Protein AF-0000000087762815 (afdb_homodimer)

Sequence (540 aa):
MKLSFSTLIAVGSVLIARTSAQVSTIEAYPDPNGLAVAGYSRGDNIPIECIQRNTESGEHKFDEAGNIVYAPFPNCFETDKPLSLKYNVDEVLNCTIDLGHDFFHVFQLLIHEDVPFSCRIPYAKRVIDSDSKEASEPAFIPLTFNIRGKIQESHLHIDPFLNVALLANNTGNTVISGSAFSSGSTSQRAIIGDSLSLKLAVRWYRGAVIPTANGALLSSSTTLMYCFATFIGTLAITIAVLYGFVFPKKLKVEMRRHIPGTSGYDSKLDMKLSFSTLIAVGSVLIARTSAQVSTIEAYPDPNGLAVAGYSRGDNIPIECIQRNTESGEHKFDEAGNIVYAPFPNCFETDKPLSLKYNVDEVLNCTIDLGHDFFHVFQLLIHEDVPFSCRIPYAKRVIDSDSKEASEPAFIPLTFNIRGKIQESHLHIDPFLNVALLANNTGNTVISGSAFSSGSTSQRAIIGDSLSLKLAVRWYRGAVIPTANGALLSSSTTLMYCFATFIGTLAITIAVLYGFVFPKKLKVEMRRHIPGTSGYDSKLD

Solvent-accessible surface area (backbone atoms only — not comparable to full-atom values): 29358 Å² total; per-residue (Å²): 137,86,80,78,80,77,78,78,76,77,77,74,76,75,75,75,74,75,71,74,72,73,71,62,56,72,42,67,38,77,60,63,78,85,50,88,69,43,44,51,50,79,60,39,80,41,62,33,31,23,62,38,54,38,52,85,80,54,46,74,36,63,45,96,88,67,42,79,37,67,39,67,33,69,44,14,65,85,74,70,39,51,50,62,45,43,37,80,50,69,45,77,44,74,39,32,30,73,23,37,69,56,49,36,40,44,49,52,36,33,48,69,58,56,24,55,51,47,24,30,31,58,27,38,41,80,53,71,40,83,83,48,86,56,54,67,81,62,47,69,30,63,32,40,48,49,55,46,55,45,84,52,96,81,38,34,33,35,28,43,32,26,33,31,47,33,22,24,39,82,67,68,37,28,53,60,29,38,40,29,32,34,27,42,58,40,20,39,52,42,46,78,66,36,72,46,64,31,36,34,43,35,29,41,32,68,36,63,56,76,73,68,56,68,48,46,31,34,30,50,66,50,35,48,50,50,27,49,50,34,33,54,50,36,44,51,51,51,49,49,46,40,64,65,52,49,45,56,53,52,52,54,55,54,48,57,71,68,41,89,79,48,82,72,61,71,67,74,84,107,138,85,82,76,80,78,78,79,76,79,78,74,75,72,77,73,74,75,71,72,71,72,71,62,57,71,41,66,38,76,61,64,78,86,50,87,68,43,45,50,50,79,58,38,80,42,60,34,32,24,63,39,54,37,53,87,79,54,46,73,37,62,46,94,88,66,42,79,35,68,40,67,33,69,47,13,64,86,74,70,40,51,50,62,46,42,36,81,50,68,43,76,45,75,37,34,31,73,24,37,68,56,49,36,40,42,49,52,35,33,48,69,58,56,26,53,51,46,25,30,31,58,25,38,39,80,56,70,38,81,83,66,72,51,55,67,82,63,46,67,31,62,33,38,47,48,56,46,56,47,84,51,95,81,39,33,33,35,27,43,32,26,32,30,46,34,23,24,39,82,67,68,38,29,53,60,29,39,41,30,32,33,27,42,58,40,20,38,52,42,44,78,66,34,72,48,66,30,37,35,43,34,29,42,32,69,37,62,57,77,74,68,54,70,47,44,29,33,30,51,66,49,36,49,47,49,28,50,50,35,34,53,50,37,46,52,51,51,51,49,46,40,65,66,51,48,46,57,53,53,50,54,55,53,49,57,70,71,41,89,78,50,84,75,60,73,69,74,86,106

pLDDT: mean 80.57, std 21.11, range [22.98, 98.62]

Structure (mmCIF, N/CA/C/O backbone):
data_AF-0000000087762815-model_v1
#
loop_
_entity.id
_entity.type
_entity.pdbx_description
1 polymer 'Protein BIG1'
#
loop_
_atom_site.group_PDB
_atom_site.id
_atom_site.type_symbol
_atom_site.label_atom_id
_atom_site.label_alt_id
_atom_site.label_comp_id
_atom_site.label_asym_id
_atom_site.label_entity_id
_atom_site.label_seq_id
_atom_site.pdbx_PDB_ins_code
_atom_site.Cartn_x
_atom_site.Cartn_y
_atom_site.Cartn_z
_atom_site.occupancy
_atom_site.B_iso_or_equiv
_atom_site.auth_seq_id
_atom_site.auth_comp_id
_atom_site.auth_asym_id
_atom_site.auth_atom_id
_atom_site.pdbx_PDB_model_num
ATOM 1 N N . MET A 1 1 ? -11.984 27.578 -82.938 1 22.98 1 MET A N 1
ATOM 2 C CA . MET A 1 1 ? -11.648 26.406 -82.125 1 22.98 1 MET A CA 1
ATOM 3 C C . MET A 1 1 ? -11.609 26.734 -80.625 1 22.98 1 MET A C 1
ATOM 5 O O . MET A 1 1 ? -10.719 27.453 -80.188 1 22.98 1 MET A O 1
ATOM 9 N N . LYS A 1 2 ? -12.844 26.953 -80 1 29.55 2 LYS A N 1
ATOM 10 C CA . LYS A 1 2 ? -13.242 27.328 -78.625 1 29.55 2 LYS A CA 1
ATOM 11 C C . LYS A 1 2 ? -12.836 26.266 -77.625 1 29.55 2 LYS A C 1
ATOM 13 O O . LYS A 1 2 ? -13.297 25.125 -77.688 1 29.55 2 LYS A O 1
ATOM 18 N N . LEU A 1 3 ? -11.562 26.281 -77.188 1 28.55 3 LEU A N 1
ATOM 19 C CA . LEU A 1 3 ? -10.984 25.344 -76.25 1 28.55 3 LEU A CA 1
ATOM 20 C C . LEU A 1 3 ? -11.734 25.406 -74.938 1 28.55 3 LEU A C 1
ATOM 22 O O . LEU A 1 3 ? -11.828 26.469 -74.312 1 28.55 3 LEU A O 1
ATOM 26 N N . SER A 1 4 ? -12.852 24.703 -74.812 1 28.81 4 SER A N 1
ATOM 27 C CA . SER A 1 4 ? -13.625 24.453 -73.562 1 28.81 4 SER A CA 1
ATOM 28 C C . SER A 1 4 ? -12.766 23.812 -72.5 1 28.81 4 SER A C 1
ATOM 30 O O . SER A 1 4 ? -12.133 22.781 -72.75 1 28.81 4 SER A O 1
ATOM 32 N N . PHE A 1 5 ? -12.078 24.625 -71.625 1 33.03 5 PHE A N 1
ATOM 33 C CA . PHE A 1 5 ? -11.32 24.234 -70.438 1 33.03 5 PHE A CA 1
ATOM 34 C C . PHE A 1 5 ? -12.203 23.484 -69.438 1 33.03 5 PHE A C 1
ATOM 36 O O . PHE A 1 5 ? -13.109 24.078 -68.875 1 33.03 5 PHE A O 1
ATOM 43 N N . SER A 1 6 ? -12.586 22.203 -69.688 1 27.8 6 SER A N 1
ATOM 44 C CA . SER A 1 6 ? -13.242 21.344 -68.75 1 27.8 6 SER A CA 1
ATOM 45 C C . SER A 1 6 ? -12.422 21.219 -67.438 1 27.8 6 SER A C 1
ATOM 47 O O . SER A 1 6 ? -11.234 20.891 -67.5 1 27.8 6 SER A O 1
ATOM 49 N N . THR A 1 7 ? -12.703 22.062 -66.438 1 30.92 7 THR A N 1
ATOM 50 C CA . THR A 1 7 ? -12.141 22 -65.125 1 30.92 7 THR A CA 1
ATOM 51 C C . THR A 1 7 ? -12.43 20.656 -64.438 1 30.92 7 THR A C 1
ATOM 53 O O . THR A 1 7 ? -13.586 20.266 -64.312 1 30.92 7 THR A O 1
ATOM 56 N N . LEU A 1 8 ? -11.602 19.625 -64.625 1 28.11 8 LEU A N 1
ATOM 57 C CA . LEU A 1 8 ? -11.641 18.359 -63.906 1 28.11 8 LEU A CA 1
ATOM 58 C C . LEU A 1 8 ? -11.547 18.609 -62.406 1 28.11 8 LEU A C 1
ATOM 60 O O . LEU A 1 8 ? -10.562 19.172 -61.938 1 28.11 8 LEU A O 1
ATOM 64 N N . ILE A 1 9 ? -12.633 18.922 -61.75 1 30.94 9 ILE A N 1
ATOM 65 C CA . ILE A 1 9 ? -12.695 18.969 -60.312 1 30.94 9 ILE A CA 1
ATOM 66 C C . ILE A 1 9 ? -12.344 17.609 -59.719 1 30.94 9 ILE A C 1
ATOM 68 O O . ILE A 1 9 ? -13.023 16.609 -60 1 30.94 9 ILE A O 1
ATOM 72 N N . ALA A 1 10 ? -11.047 17.297 -59.531 1 27.75 10 ALA A N 1
ATOM 73 C CA . ALA A 1 10 ? -10.602 16.125 -58.781 1 27.75 10 ALA A CA 1
ATOM 74 C C . ALA A 1 10 ? -11.258 16.094 -57.406 1 27.75 10 ALA A C 1
ATOM 76 O O . ALA A 1 10 ? -11.164 17.062 -56.625 1 27.75 10 ALA A O 1
ATOM 77 N N . VAL A 1 11 ? -12.422 15.445 -57.25 1 33.62 11 VAL A N 1
ATOM 78 C CA . VAL A 1 11 ? -13.039 15.086 -55.969 1 33.62 11 VAL A CA 1
ATOM 79 C C . VAL A 1 11 ? -12.031 14.344 -55.094 1 33.62 11 VAL A C 1
ATOM 81 O O . VAL A 1 11 ? -11.57 13.258 -55.469 1 33.62 11 VAL A O 1
ATOM 84 N N . GLY A 1 12 ? -11.086 15.047 -54.5 1 29.28 12 GLY A N 1
ATOM 85 C CA . GLY A 1 12 ? -10.266 14.445 -53.469 1 29.28 12 GLY A CA 1
ATOM 86 C C . GLY A 1 12 ? -11.07 13.695 -52.438 1 29.28 12 GLY A C 1
ATOM 87 O O . GLY A 1 12 ? -11.969 14.258 -51.781 1 29.28 12 GLY A O 1
ATOM 88 N N . SER A 1 13 ? -11.273 12.383 -52.625 1 31.88 13 SER A N 1
ATOM 89 C CA . SER A 1 13 ? -11.805 11.492 -51.594 1 31.88 13 SER A CA 1
ATOM 90 C C . SER A 1 13 ? -11.047 11.648 -50.281 1 31.88 13 SER A C 1
ATOM 92 O O . SER A 1 13 ? -9.844 11.414 -50.219 1 31.88 13 SER A O 1
ATOM 94 N N . VAL A 1 14 ? -11.422 12.609 -49.531 1 33.09 14 VAL A N 1
ATOM 95 C CA . VAL A 1 14 ? -10.953 12.586 -48.156 1 33.09 14 VAL A CA 1
ATOM 96 C C . VAL A 1 14 ? -11.312 11.25 -47.5 1 33.09 14 VAL A C 1
ATOM 98 O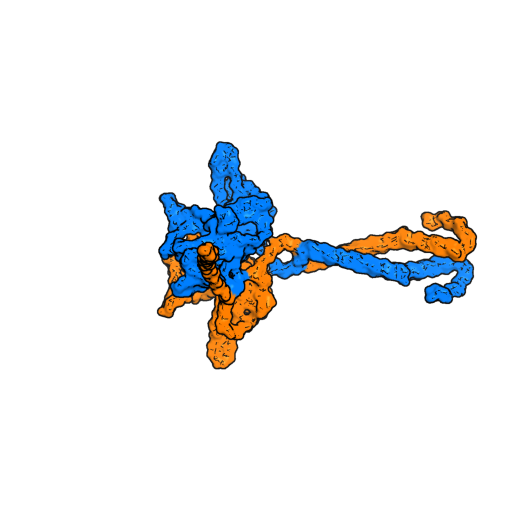 O . VAL A 1 14 ? -12.492 10.914 -47.375 1 33.09 14 VAL A O 1
ATOM 101 N N . LEU A 1 15 ? -10.477 10.266 -47.688 1 33.19 15 LEU A N 1
ATOM 102 C CA . LEU A 1 15 ? -10.578 9.086 -46.844 1 33.19 15 LEU A CA 1
ATOM 103 C C . LEU A 1 15 ? -10.609 9.484 -45.375 1 33.19 15 LEU A C 1
ATOM 105 O O . LEU A 1 15 ? -9.641 10.039 -44.844 1 33.19 15 LEU A O 1
ATOM 109 N N . ILE A 1 16 ? -11.773 9.828 -44.938 1 34.53 16 ILE A N 1
ATOM 110 C CA . ILE A 1 16 ? -11.977 9.93 -43.5 1 34.53 16 ILE A CA 1
ATOM 111 C C . ILE A 1 16 ? -11.555 8.625 -42.812 1 34.53 16 ILE A C 1
ATOM 113 O O . ILE A 1 16 ? -12.156 7.574 -43.062 1 34.53 16 ILE A O 1
ATOM 117 N N . ALA A 1 17 ? -10.336 8.477 -42.5 1 32.47 17 ALA A N 1
ATOM 118 C CA . ALA A 1 17 ? -9.898 7.449 -41.562 1 32.47 17 ALA A CA 1
ATOM 119 C C . ALA A 1 17 ? -10.805 7.398 -40.344 1 32.47 17 ALA A C 1
ATOM 121 O O . ALA A 1 17 ? -10.875 8.367 -39.594 1 32.47 17 ALA A O 1
ATOM 122 N N . ARG A 1 18 ? -11.828 6.652 -40.469 1 32.16 18 ARG A N 1
ATOM 123 C CA . ARG A 1 18 ? -12.562 6.266 -39.25 1 32.16 18 ARG A CA 1
ATOM 124 C C . ARG A 1 18 ? -11.617 5.766 -38.188 1 32.16 18 ARG A C 1
ATOM 126 O O . ARG A 1 18 ? -11.047 4.676 -38.281 1 32.16 18 ARG A O 1
ATOM 133 N N . THR A 1 19 ? -10.867 6.551 -37.5 1 36.53 19 THR A N 1
ATOM 134 C CA . THR A 1 19 ? -10.359 6.113 -36.219 1 36.53 19 THR A CA 1
ATOM 135 C C . THR A 1 19 ? -11.492 5.652 -35.312 1 36.53 19 THR A C 1
ATOM 137 O O . THR A 1 19 ? -12.367 6.445 -34.938 1 36.53 19 THR A O 1
ATOM 140 N N . SER A 1 20 ? -12.023 4.488 -35.5 1 34.91 20 SER A N 1
ATOM 141 C CA . SER A 1 20 ? -12.875 3.934 -34.469 1 34.91 20 SER A CA 1
ATOM 142 C C . SER A 1 20 ? -12.281 4.176 -33.094 1 34.91 20 SER A C 1
ATOM 144 O O . SER A 1 20 ? -11.234 3.617 -32.75 1 34.91 20 SER A O 1
ATOM 146 N N . ALA A 1 21 ? -12.477 5.309 -32.562 1 39.94 21 ALA A N 1
ATOM 147 C CA . ALA A 1 21 ? -12.328 5.449 -31.109 1 39.94 21 ALA A CA 1
ATOM 148 C C . ALA A 1 21 ? -13 4.293 -30.375 1 39.94 21 ALA A C 1
ATOM 150 O O . ALA A 1 21 ? -14.234 4.219 -30.312 1 39.94 21 ALA A O 1
ATOM 151 N N . GLN A 1 22 ? -12.461 3.113 -30.484 1 42.88 22 GLN A N 1
ATOM 152 C CA . GLN A 1 22 ? -13.016 2.115 -29.578 1 42.88 22 GLN A CA 1
ATOM 153 C C . GLN A 1 22 ? -13.211 2.689 -28.172 1 42.88 22 GLN A C 1
ATOM 155 O O . GLN A 1 22 ? -12.258 3.182 -27.562 1 42.88 22 GLN A O 1
ATOM 160 N N . VAL A 1 23 ? -14.328 3.275 -27.922 1 46.25 23 VAL A N 1
ATOM 161 C CA . VAL A 1 23 ? -14.758 3.727 -26.609 1 46.25 23 VAL A CA 1
ATOM 162 C C . VAL A 1 23 ? -14.516 2.625 -25.578 1 46.25 23 VAL A C 1
ATOM 164 O O . VAL A 1 23 ? -15.086 1.537 -25.672 1 46.25 23 VAL A O 1
ATOM 167 N N . SER A 1 24 ? -13.32 2.527 -25.062 1 58.03 24 SER A N 1
ATOM 168 C CA . SER A 1 24 ? -13.094 1.648 -23.906 1 58.03 24 SER A CA 1
ATOM 169 C C . SER A 1 24 ? -14.234 1.746 -22.906 1 58.03 24 SER A C 1
ATOM 171 O O . SER A 1 24 ? -14.617 2.844 -22.5 1 58.03 24 SER A O 1
ATOM 173 N N . THR A 1 25 ? -15.164 0.749 -22.969 1 70.06 25 THR A N 1
ATOM 174 C CA . THR A 1 25 ? -16.266 0.675 -22.031 1 70.06 25 THR A CA 1
ATOM 175 C C . THR A 1 25 ? -15.758 0.748 -20.594 1 70.06 25 THR A C 1
ATOM 177 O O . THR A 1 25 ? -14.773 0.095 -20.234 1 70.06 25 THR A O 1
ATOM 180 N N . ILE A 1 26 ? -16.047 1.772 -19.922 1 71.69 26 ILE A N 1
ATOM 181 C CA . ILE A 1 26 ? -15.781 1.984 -18.5 1 71.69 26 ILE A CA 1
ATOM 182 C C . ILE A 1 26 ? -16.922 1.415 -17.672 1 71.69 26 ILE A C 1
ATOM 184 O O . ILE A 1 26 ? -18.094 1.668 -17.953 1 71.69 26 ILE A O 1
ATOM 188 N N . GLU A 1 27 ? -16.609 0.406 -16.859 1 77.44 27 GLU A N 1
ATOM 189 C CA . GLU A 1 27 ? -17.594 -0.172 -15.953 1 77.44 27 GLU A CA 1
ATOM 190 C C . GLU A 1 27 ? -17.266 0.129 -14.492 1 77.44 27 GLU A C 1
ATOM 192 O O . GLU A 1 27 ? -16.094 0.284 -14.148 1 77.44 27 GLU A O 1
ATOM 197 N N . ALA A 1 28 ? -18.328 0.09 -13.734 1 74.56 28 ALA A N 1
ATOM 198 C CA . ALA A 1 28 ? -18.141 0.314 -12.305 1 74.56 28 ALA A CA 1
ATOM 199 C C . ALA A 1 28 ? -17.406 -0.86 -11.656 1 74.56 28 ALA A C 1
ATOM 201 O O . ALA A 1 28 ? -17.656 -2.018 -12.008 1 74.56 28 ALA A O 1
ATOM 202 N N . TYR A 1 29 ? -16.516 -0.591 -10.797 1 78.44 29 TYR A N 1
ATOM 203 C CA . TYR A 1 29 ? -15.781 -1.585 -10.023 1 78.44 29 TYR A CA 1
ATOM 204 C C . TYR A 1 29 ? -15.734 -1.204 -8.547 1 78.44 29 TYR A C 1
ATOM 206 O O . TYR A 1 29 ? -15.375 -0.077 -8.203 1 78.44 29 TYR A O 1
ATOM 214 N N . PRO A 1 30 ? -16.016 -2.023 -7.566 1 70.88 30 PRO A N 1
ATOM 215 C CA . PRO A 1 30 ? -16.609 -3.346 -7.785 1 70.88 30 PRO A CA 1
ATOM 216 C C . PRO A 1 30 ? -18.078 -3.273 -8.18 1 70.88 30 PRO A C 1
ATOM 218 O O . PRO A 1 30 ? -18.734 -2.258 -7.941 1 70.88 30 PRO A O 1
ATOM 221 N N . ASP A 1 31 ? -18.547 -4.223 -8.891 1 64.81 31 ASP A N 1
ATOM 222 C CA . ASP A 1 31 ? -19.953 -4.277 -9.273 1 64.81 31 ASP A CA 1
ATOM 223 C C . ASP A 1 31 ? -20.828 -4.711 -8.094 1 64.81 31 ASP A C 1
ATOM 225 O O . ASP A 1 31 ? -20.734 -5.852 -7.637 1 64.81 31 ASP A O 1
ATOM 229 N N . PRO A 1 32 ? -21.578 -3.703 -7.527 1 61.28 32 PRO A N 1
ATOM 230 C CA . PRO A 1 32 ? -22.375 -4.102 -6.371 1 61.28 32 PRO A CA 1
ATOM 231 C C . PRO A 1 32 ? -23.516 -5.059 -6.742 1 61.28 32 PRO A C 1
ATOM 233 O O . PRO A 1 32 ? -24.203 -5.566 -5.859 1 61.28 32 PRO A O 1
ATOM 236 N N . ASN A 1 33 ? -23.391 -5.734 -7.699 1 56.91 33 ASN A N 1
ATOM 237 C CA . ASN A 1 33 ? -24.406 -6.664 -8.188 1 56.91 33 ASN A CA 1
ATOM 238 C C . ASN A 1 33 ? -25.812 -6.168 -7.891 1 56.91 33 ASN A C 1
ATOM 240 O O . ASN A 1 33 ? -26.719 -6.965 -7.625 1 56.91 33 ASN A O 1
ATOM 244 N N . GLY A 1 34 ? -26.031 -4.84 -7.879 1 54.81 34 GLY A N 1
ATOM 245 C CA . GLY A 1 34 ? -27.391 -4.32 -7.742 1 54.81 34 GLY A CA 1
ATOM 246 C C . GLY A 1 34 ? -27.922 -4.422 -6.324 1 54.81 34 GLY A C 1
ATOM 247 O O . GLY A 1 34 ? -29.062 -4.023 -6.055 1 54.81 34 GLY A O 1
ATOM 248 N N . LEU A 1 35 ? -27.281 -5.102 -5.52 1 54.75 35 LEU A N 1
ATOM 249 C CA . LEU A 1 35 ? -27.891 -5.363 -4.215 1 54.75 35 LEU A CA 1
ATOM 250 C C . LEU A 1 35 ? -27.656 -4.188 -3.27 1 54.75 35 LEU A C 1
ATOM 252 O O . LEU A 1 35 ? -26.672 -3.459 -3.398 1 54.75 35 LEU A O 1
ATOM 256 N N . ALA A 1 36 ? -28.781 -3.93 -2.666 1 58.28 36 ALA A N 1
ATOM 257 C CA . ALA A 1 36 ? -28.719 -2.932 -1.602 1 58.28 36 ALA A CA 1
ATOM 258 C C . ALA A 1 36 ? -27.531 -3.176 -0.683 1 58.28 36 ALA A C 1
ATOM 260 O O . ALA A 1 36 ? -27.344 -4.285 -0.177 1 58.28 36 ALA A O 1
ATOM 261 N N . VAL A 1 37 ? -26.5 -2.336 -0.729 1 67.81 37 VAL A N 1
ATOM 262 C CA . VAL A 1 37 ? -25.266 -2.508 0.053 1 67.81 37 VAL A CA 1
ATOM 263 C C . VAL A 1 37 ? -25.391 -1.729 1.361 1 67.81 37 VAL A C 1
ATOM 265 O O . VAL A 1 37 ? -25.75 -0.548 1.359 1 67.81 37 VAL A O 1
ATOM 268 N N . ALA A 1 38 ? -25.547 -2.508 2.477 1 81.12 38 ALA A N 1
ATOM 269 C CA . ALA A 1 38 ? -25.484 -1.843 3.775 1 81.12 38 ALA A CA 1
ATOM 270 C C . ALA A 1 38 ? -24.062 -1.37 4.082 1 81.12 38 ALA A C 1
ATOM 272 O O . ALA A 1 38 ? -23.094 -2.129 3.93 1 81.12 38 ALA A O 1
ATOM 273 N N . GLY A 1 39 ? -23.953 -0.089 4.398 1 88.88 39 GLY A N 1
ATOM 274 C CA . GLY A 1 39 ? -22.672 0.486 4.758 1 88.88 39 GLY A CA 1
ATOM 275 C C . GLY A 1 39 ? -22.188 0.044 6.125 1 88.88 39 GLY A C 1
ATOM 276 O O . GLY A 1 39 ? -22.984 -0.373 6.969 1 88.88 39 GLY A O 1
ATOM 277 N N . TYR A 1 40 ? -20.891 0.067 6.297 1 93.19 40 TYR A N 1
ATOM 278 C CA . TYR A 1 40 ? -20.281 -0.265 7.582 1 93.19 40 TYR A CA 1
ATOM 279 C C . TYR A 1 40 ? -20.469 0.864 8.586 1 93.19 40 TYR A C 1
ATOM 281 O O . TYR A 1 40 ? -20.578 2.031 8.203 1 93.19 40 TYR A O 1
ATOM 289 N N . SER A 1 41 ? -20.578 0.422 9.836 1 93.12 41 SER A N 1
ATOM 290 C CA . SER A 1 41 ? -20.406 1.363 10.938 1 93.12 41 SER A CA 1
ATOM 291 C C . SER A 1 41 ? -19 1.3 11.508 1 93.12 41 SER A C 1
ATOM 293 O O . SER A 1 41 ? -18.344 0.265 11.414 1 93.12 41 SER A O 1
ATOM 295 N N . ARG A 1 42 ? -18.625 2.436 12.07 1 93.38 42 ARG A N 1
ATOM 296 C CA . ARG A 1 42 ? -17.297 2.461 12.672 1 93.38 42 ARG A CA 1
ATOM 297 C C . ARG A 1 42 ? -17.125 1.317 13.672 1 93.38 42 ARG A C 1
ATOM 299 O O . ARG A 1 42 ? -17.969 1.113 14.539 1 93.38 42 ARG A O 1
ATOM 306 N N . GLY A 1 43 ? -16.031 0.553 13.516 1 95.75 43 GLY A N 1
ATOM 307 C CA . GLY A 1 43 ? -15.742 -0.525 14.445 1 95.75 43 GLY A CA 1
ATOM 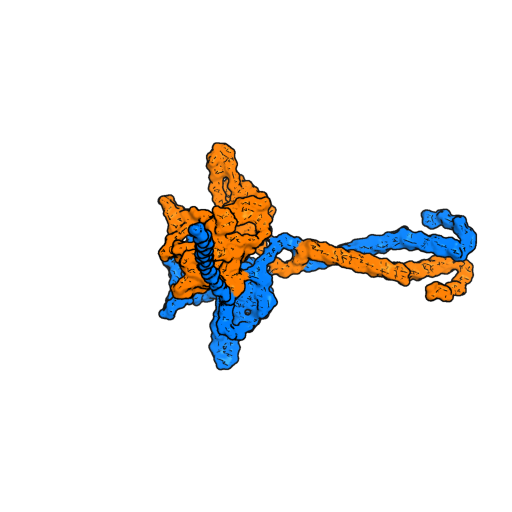308 C C . GLY A 1 43 ? -16.281 -1.866 13.992 1 95.75 43 GLY A C 1
ATOM 309 O O . GLY A 1 43 ? -15.961 -2.902 14.578 1 95.75 43 GLY A O 1
ATOM 310 N N . ASP A 1 44 ? -17.156 -1.874 12.977 1 95.5 44 ASP A N 1
ATOM 311 C CA . ASP A 1 44 ? -17.656 -3.141 12.445 1 95.5 44 ASP A CA 1
ATOM 312 C C . ASP A 1 44 ? -16.5 -4.066 12.055 1 95.5 44 ASP A C 1
ATOM 314 O O . ASP A 1 44 ? -15.508 -3.617 11.484 1 95.5 44 ASP A O 1
ATOM 318 N N . ASN A 1 45 ? -16.719 -5.32 12.352 1 95.5 45 ASN A N 1
ATOM 319 C CA . ASN A 1 45 ? -15.703 -6.316 12.023 1 95.5 45 ASN A CA 1
ATOM 320 C C . ASN A 1 45 ? -15.68 -6.621 10.531 1 95.5 45 ASN A C 1
ATOM 322 O O . ASN A 1 45 ? -16.734 -6.836 9.914 1 95.5 45 ASN A O 1
ATOM 326 N N . ILE A 1 46 ? -14.508 -6.605 9.984 1 96.19 46 ILE A N 1
ATOM 327 C CA . ILE A 1 46 ? -14.297 -6.965 8.586 1 96.19 46 ILE A CA 1
ATOM 328 C C . ILE A 1 46 ? -13.414 -8.211 8.5 1 96.19 46 ILE A C 1
ATOM 330 O O . ILE A 1 46 ? -12.195 -8.117 8.648 1 96.19 46 ILE A O 1
ATOM 334 N N . PRO A 1 47 ? -13.992 -9.336 8.273 1 96.44 47 PRO A N 1
ATOM 335 C CA . PRO A 1 47 ? -13.18 -10.555 8.18 1 96.44 47 PRO A CA 1
ATOM 336 C C . PRO A 1 47 ? -12.312 -10.594 6.926 1 96.44 47 PRO A C 1
ATOM 338 O O . PRO A 1 47 ? -12.719 -10.102 5.871 1 96.44 47 PRO A O 1
ATOM 341 N N . ILE A 1 48 ? -11.164 -11.188 7.055 1 97.88 48 ILE A N 1
ATOM 342 C CA . ILE A 1 48 ? -10.242 -11.359 5.938 1 97.88 48 ILE A CA 1
ATOM 343 C C . ILE A 1 48 ? -10.227 -12.828 5.508 1 97.88 48 ILE A C 1
ATOM 345 O O . ILE A 1 48 ? -10.117 -13.727 6.344 1 97.88 48 ILE A O 1
ATOM 349 N N . GLU A 1 49 ? -10.336 -13.016 4.242 1 97.12 49 GLU A N 1
ATOM 350 C CA . GLU A 1 49 ? -10.18 -14.359 3.693 1 97.12 49 GLU A CA 1
ATOM 351 C C . GLU A 1 49 ? -9.07 -14.398 2.645 1 97.12 49 GLU A C 1
ATOM 353 O O . GLU A 1 49 ? -8.922 -13.461 1.86 1 97.12 49 GLU A O 1
ATOM 358 N N . CYS A 1 50 ? -8.328 -15.508 2.637 1 97.06 50 CYS A N 1
ATOM 359 C CA . CYS A 1 50 ? -7.172 -15.594 1.751 1 97.06 50 CYS A CA 1
ATOM 360 C C . CYS A 1 50 ? -7.266 -16.812 0.841 1 97.06 50 CYS A C 1
ATOM 362 O O . CYS A 1 50 ? -7.891 -17.812 1.199 1 97.06 50 CYS A O 1
ATOM 364 N N . ILE A 1 51 ? -6.633 -16.688 -0.295 1 96.75 51 ILE A N 1
ATOM 365 C CA . ILE A 1 51 ? -6.609 -17.781 -1.264 1 96.75 51 ILE A CA 1
ATOM 366 C C . ILE A 1 51 ? -5.836 -18.969 -0.688 1 96.75 51 ILE A C 1
ATOM 368 O O . ILE A 1 51 ? -4.73 -18.797 -0.169 1 96.75 51 ILE A O 1
ATOM 372 N N . GLN A 1 52 ? -6.484 -20.141 -0.805 1 95.38 52 GLN A N 1
ATOM 373 C CA . GLN A 1 52 ? -5.789 -21.375 -0.431 1 95.38 52 GLN A CA 1
ATOM 374 C C . GLN A 1 52 ? -4.922 -21.875 -1.578 1 95.38 52 GLN A C 1
ATOM 376 O O . GLN A 1 52 ? -5.375 -21.953 -2.721 1 95.38 52 GLN A O 1
ATOM 381 N N . ARG A 1 53 ? -3.711 -22.188 -1.192 1 94.12 53 ARG A N 1
ATOM 382 C CA . ARG A 1 53 ? -2.764 -22.625 -2.215 1 94.12 53 ARG A CA 1
ATOM 383 C C . ARG A 1 53 ? -2.178 -23.984 -1.878 1 94.12 53 ARG A C 1
ATOM 385 O O . ARG A 1 53 ? -2.115 -24.375 -0.708 1 94.12 53 ARG A O 1
ATOM 392 N N . ASN A 1 54 ? -1.792 -24.641 -2.986 1 91.88 54 ASN A N 1
ATOM 393 C CA . ASN A 1 54 ? -1.001 -25.859 -2.816 1 91.88 54 ASN A CA 1
ATOM 394 C C . ASN A 1 54 ? 0.392 -25.547 -2.273 1 91.88 54 ASN A C 1
ATOM 396 O O . ASN A 1 54 ? 1.097 -24.688 -2.814 1 91.88 54 ASN A O 1
ATOM 400 N N . THR A 1 55 ? 0.79 -26.281 -1.283 1 87.75 55 THR A N 1
ATOM 401 C CA . THR A 1 55 ? 2.021 -25.969 -0.566 1 87.75 55 THR A CA 1
ATOM 402 C C . THR A 1 55 ? 3.24 -26.234 -1.449 1 87.75 55 THR A C 1
ATOM 404 O O . THR A 1 55 ? 4.273 -25.578 -1.297 1 87.75 55 THR A O 1
ATOM 407 N N . GLU A 1 56 ? 3.143 -27.125 -2.328 1 84.62 56 GLU A N 1
ATOM 408 C CA . GLU A 1 56 ? 4.297 -27.516 -3.139 1 84.62 56 GLU A CA 1
ATOM 409 C C . GLU A 1 56 ? 4.398 -26.656 -4.395 1 84.62 56 GLU A C 1
ATOM 411 O O . GLU A 1 56 ? 5.457 -26.094 -4.684 1 84.62 56 GLU A O 1
ATOM 416 N N . SER A 1 57 ? 3.299 -26.469 -5.047 1 86.81 57 SER A N 1
ATOM 417 C CA . SER A 1 57 ? 3.35 -25.781 -6.332 1 86.81 57 SER A CA 1
ATOM 418 C C . SER A 1 57 ? 3.02 -24.297 -6.18 1 86.81 57 SER A C 1
ATOM 420 O O . SER A 1 57 ? 3.402 -23.484 -7.02 1 86.81 57 SER A O 1
ATOM 422 N N . GLY A 1 58 ? 2.295 -24 -5.125 1 90.56 58 GLY A N 1
ATOM 423 C CA . GLY A 1 58 ? 1.845 -22.641 -4.945 1 90.56 58 GLY A CA 1
ATOM 424 C C . GLY A 1 58 ? 0.576 -22.312 -5.715 1 90.56 58 GLY A C 1
ATOM 425 O O . GLY A 1 58 ? 0.019 -21.219 -5.578 1 90.56 58 GLY A O 1
ATOM 426 N N . GLU A 1 59 ? 0.015 -23.234 -6.461 1 90.38 59 GLU A N 1
ATOM 427 C CA . GLU A 1 59 ? -1.188 -23.016 -7.258 1 90.38 59 GLU A CA 1
ATOM 428 C C . GLU A 1 59 ? -2.424 -22.891 -6.371 1 90.38 59 GLU A C 1
ATOM 430 O O . GLU A 1 59 ? -2.494 -23.516 -5.309 1 90.38 59 GLU A O 1
ATOM 435 N N . HIS A 1 60 ? -3.324 -22.141 -6.879 1 91.5 60 HIS A N 1
ATOM 436 C CA . HIS A 1 60 ? -4.59 -22 -6.172 1 91.5 60 HIS A CA 1
ATOM 437 C C . HIS A 1 60 ? -5.324 -23.328 -6.094 1 91.5 60 HIS A C 1
ATOM 439 O O . HIS A 1 60 ? -5.305 -24.109 -7.047 1 91.5 60 HIS A O 1
ATOM 445 N N . LYS A 1 61 ? -5.93 -23.469 -5.008 1 93.81 61 LYS A N 1
ATOM 446 C CA . LYS A 1 61 ? -6.887 -24.578 -4.938 1 93.81 61 LYS A CA 1
ATOM 447 C C . LYS A 1 61 ? -8.227 -24.172 -5.539 1 93.81 61 LYS A C 1
ATOM 449 O O . LYS A 1 61 ? -8.664 -23.031 -5.387 1 93.81 61 LYS A O 1
ATOM 454 N N . PHE A 1 62 ? -8.828 -25.141 -6.211 1 93.62 62 PHE A N 1
ATOM 455 C CA . PHE A 1 62 ? -10.109 -24.891 -6.848 1 93.62 62 PHE A CA 1
ATOM 456 C C . PHE A 1 62 ? -11.188 -25.812 -6.281 1 93.62 62 PHE A C 1
ATOM 458 O O . PHE A 1 62 ? -10.898 -26.953 -5.93 1 93.62 62 PHE A O 1
ATOM 465 N N . ASP A 1 63 ? -12.375 -25.234 -6.219 1 93.31 63 ASP A N 1
ATOM 466 C CA . ASP A 1 63 ? -13.492 -26.094 -5.84 1 93.31 63 ASP A CA 1
ATOM 467 C C . ASP A 1 63 ? -14.039 -26.844 -7.051 1 93.31 63 ASP A C 1
ATOM 469 O O . ASP A 1 63 ? -13.477 -26.766 -8.148 1 93.31 63 ASP A O 1
ATOM 473 N N . GLU A 1 64 ? -15.133 -27.609 -6.844 1 93.12 64 GLU A N 1
ATOM 4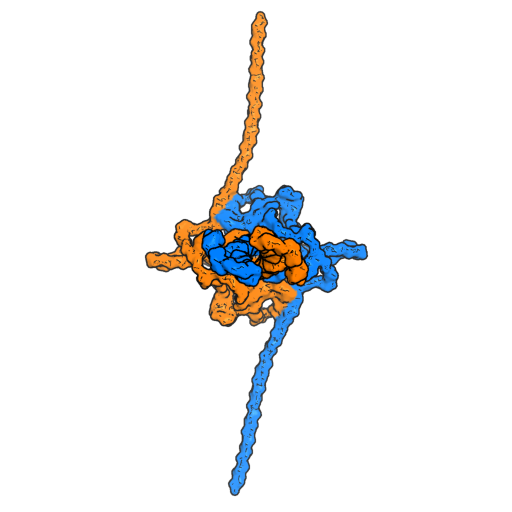74 C CA . GLU A 1 64 ? -15.695 -28.438 -7.891 1 93.12 64 GLU A CA 1
ATOM 475 C C . GLU A 1 64 ? -16.234 -27.609 -9.047 1 93.12 64 GLU A C 1
ATOM 477 O O . GLU A 1 64 ? -16.219 -28.047 -10.203 1 93.12 64 GLU A O 1
ATOM 482 N N . ALA A 1 65 ? -16.625 -26.406 -8.758 1 91.44 65 ALA A N 1
ATOM 483 C CA . ALA A 1 65 ? -17.188 -25.531 -9.773 1 91.44 65 ALA A CA 1
ATOM 484 C C . ALA A 1 65 ? -16.078 -24.75 -10.484 1 91.44 65 ALA A C 1
ATOM 486 O O . ALA A 1 65 ? -16.359 -23.953 -11.391 1 91.44 65 ALA A O 1
ATOM 487 N N . GLY A 1 66 ? -14.812 -24.922 -10.055 1 89 66 GLY A N 1
ATOM 488 C CA . GLY A 1 66 ? -13.695 -24.25 -10.695 1 89 66 GLY A CA 1
ATOM 489 C C . GLY A 1 66 ? -13.391 -22.891 -10.094 1 89 66 GLY A C 1
ATOM 490 O O . GLY A 1 66 ? -12.656 -22.094 -10.68 1 89 66 GLY A O 1
ATOM 491 N N . ASN A 1 67 ? -14.016 -22.625 -8.984 1 89.69 67 ASN A N 1
ATOM 492 C CA . ASN A 1 67 ? -13.758 -21.344 -8.328 1 89.69 67 ASN A CA 1
ATOM 493 C C . ASN A 1 67 ? -12.586 -21.453 -7.348 1 89.69 67 ASN A C 1
ATOM 495 O O . ASN A 1 67 ? -12.352 -22.5 -6.762 1 89.69 67 ASN A O 1
ATOM 499 N N . ILE A 1 68 ? -11.953 -20.312 -7.25 1 93.44 68 ILE A N 1
ATOM 500 C CA . ILE A 1 68 ? -10.859 -20.234 -6.289 1 93.44 68 ILE A CA 1
ATOM 501 C C . ILE A 1 68 ? -11.398 -20.438 -4.875 1 93.44 68 ILE A C 1
ATOM 503 O O . ILE A 1 68 ? -12.438 -19.891 -4.516 1 93.44 68 ILE A O 1
ATOM 507 N N . VAL A 1 69 ? -10.703 -21.266 -4.102 1 96.31 69 VAL A N 1
ATOM 508 C CA . VAL A 1 69 ? -11.102 -21.547 -2.729 1 96.31 69 VAL A CA 1
ATOM 509 C C . VAL A 1 69 ? -10.445 -20.547 -1.781 1 96.31 69 VAL A C 1
ATOM 511 O O . VAL A 1 69 ? -9.234 -20.344 -1.828 1 96.31 69 VAL A O 1
ATOM 514 N N . TYR A 1 70 ? -11.273 -19.922 -0.945 1 95.5 70 TYR A N 1
ATOM 515 C CA . TYR A 1 70 ? -10.797 -18.984 0.067 1 95.5 70 TYR A CA 1
ATOM 516 C C . TYR A 1 70 ? -10.977 -19.547 1.468 1 95.5 70 TYR A C 1
ATOM 518 O O . TYR A 1 70 ? -11.898 -20.328 1.713 1 95.5 70 TYR A O 1
ATOM 526 N N . ALA A 1 71 ? -10.117 -19.25 2.355 1 95.94 71 ALA A N 1
ATOM 527 C CA . ALA A 1 71 ? -10.203 -19.562 3.781 1 95.94 71 ALA A CA 1
ATOM 528 C C . ALA A 1 71 ? -9.906 -18.328 4.629 1 95.94 71 ALA A C 1
ATOM 530 O O . ALA A 1 71 ? -9.258 -17.391 4.16 1 95.94 71 ALA A O 1
ATOM 531 N N . PRO A 1 72 ? -10.438 -18.359 5.867 1 97.12 72 PRO A N 1
ATOM 532 C CA . PRO A 1 72 ? -10.102 -17.219 6.734 1 97.12 72 PRO A CA 1
ATOM 533 C C . PRO A 1 72 ? -8.594 -17.047 6.918 1 97.12 72 PRO A C 1
ATOM 535 O O . PRO A 1 72 ? -7.844 -18.016 6.832 1 97.12 72 PRO A O 1
ATOM 538 N N . PHE A 1 73 ? -8.188 -15.844 7.109 1 97.12 73 PHE A N 1
ATOM 539 C CA . PHE A 1 73 ? -6.805 -15.578 7.484 1 97.12 73 PHE A CA 1
ATOM 540 C C . PHE A 1 73 ? -6.375 -16.484 8.641 1 97.12 73 PHE A C 1
ATOM 542 O O . PHE A 1 73 ? -7.188 -16.828 9.5 1 97.12 73 PHE A O 1
ATOM 549 N N . PRO A 1 74 ? -5.109 -16.844 8.695 1 94.62 74 PRO A N 1
ATOM 550 C CA . PRO A 1 74 ? -4.656 -17.688 9.812 1 94.62 74 PRO A CA 1
ATOM 551 C C . PRO A 1 74 ? -5 -17.094 11.172 1 94.62 74 PRO A C 1
ATOM 553 O O . PRO A 1 74 ? -5.008 -15.867 11.336 1 94.62 74 PRO A O 1
ATOM 556 N N . ASN A 1 75 ? -5.219 -17.984 12.102 1 96.75 75 ASN A N 1
ATOM 557 C CA . ASN A 1 75 ? -5.574 -17.547 13.445 1 96.75 75 ASN A CA 1
ATOM 558 C C . ASN A 1 75 ? -4.418 -16.812 14.117 1 96.75 75 ASN A C 1
ATOM 560 O O . ASN A 1 75 ? -3.264 -17.234 14.016 1 96.75 75 ASN A O 1
ATOM 564 N N . CYS A 1 76 ? -4.836 -15.789 14.773 1 97.38 76 CYS A N 1
ATOM 565 C CA . CYS A 1 76 ? -3.875 -15.086 15.617 1 97.38 76 CYS A CA 1
ATOM 566 C C . CYS A 1 76 ? -3.766 -15.75 16.984 1 97.38 76 CYS A C 1
ATOM 568 O O . CYS A 1 76 ? -4.781 -16 17.641 1 97.38 76 CYS A O 1
ATOM 570 N N . PHE A 1 77 ? -2.594 -15.93 17.422 1 97 77 PHE A N 1
ATOM 571 C CA . PHE A 1 77 ? -2.396 -16.562 18.719 1 97 77 PHE A CA 1
ATOM 572 C C . PHE A 1 77 ? -2.994 -15.719 19.828 1 97 77 PHE A C 1
ATOM 574 O O . PHE A 1 77 ? -3.516 -16.25 20.812 1 97 77 PHE A O 1
ATOM 581 N N . GLU A 1 78 ? -2.889 -14.438 19.703 1 96.06 78 GLU A N 1
ATOM 582 C CA . GLU A 1 78 ? -3.35 -13.508 20.734 1 96.06 78 GLU A CA 1
ATOM 583 C C . GLU A 1 78 ? -4.844 -13.672 21 1 96.06 78 GLU A C 1
ATOM 585 O O . GLU A 1 78 ? -5.297 -13.555 22.141 1 96.06 78 GLU A O 1
ATOM 590 N N . THR A 1 79 ? -5.648 -13.945 19.938 1 95.44 79 THR A N 1
ATOM 591 C CA . THR A 1 79 ? -7.102 -13.945 20.062 1 95.44 79 THR A CA 1
ATOM 592 C C . THR A 1 79 ? -7.668 -15.328 19.766 1 95.44 79 THR A C 1
ATOM 594 O O . THR A 1 79 ? -8.836 -15.602 20.031 1 95.44 79 THR A O 1
ATOM 597 N N . ASP A 1 80 ? -6.887 -16.188 19.156 1 96.94 80 ASP A N 1
ATOM 598 C CA . ASP A 1 80 ? -7.301 -17.5 18.688 1 96.94 80 ASP A CA 1
ATOM 599 C C . ASP A 1 80 ? -8.422 -17.406 17.656 1 96.94 80 ASP A C 1
ATOM 601 O O . ASP A 1 80 ? -9.336 -18.234 17.641 1 96.94 80 ASP A O 1
ATOM 605 N N . LYS A 1 81 ? -8.5 -16.359 17 1 97.5 81 LYS A N 1
ATOM 606 C CA . LYS A 1 81 ? -9.422 -16.109 15.898 1 97.5 81 LYS A CA 1
ATOM 607 C C . LYS A 1 81 ? -8.68 -15.594 14.672 1 97.5 81 LYS A C 1
ATOM 609 O O . LYS A 1 81 ? -7.566 -15.07 14.781 1 97.5 81 LYS A O 1
ATOM 614 N N . PRO A 1 82 ? -9.281 -15.82 13.492 1 97.81 82 PRO A N 1
ATOM 615 C CA . PRO A 1 82 ? -8.641 -15.258 12.305 1 97.81 82 PRO A CA 1
ATOM 616 C C . PRO A 1 82 ? -8.508 -13.734 12.367 1 97.81 82 PRO A C 1
ATOM 618 O O . PRO A 1 82 ? -9.344 -13.062 12.969 1 97.81 82 PRO A O 1
ATOM 621 N N . LEU A 1 83 ? -7.457 -13.25 11.789 1 97.69 83 LEU A N 1
ATOM 622 C CA . LEU A 1 83 ? -7.23 -11.805 11.727 1 97.69 83 LEU A CA 1
ATOM 623 C C . LEU A 1 83 ? -8.422 -11.094 11.086 1 97.69 83 LEU A C 1
ATOM 625 O O . LEU A 1 83 ? -8.938 -11.547 10.062 1 97.69 83 LEU A O 1
ATOM 629 N N . SER A 1 84 ? -8.898 -10.055 11.672 1 97.5 84 SER A N 1
ATOM 630 C CA . SER A 1 84 ? -9.945 -9.195 11.156 1 97.5 84 SER A CA 1
ATOM 631 C C . SER A 1 84 ? -9.633 -7.723 11.406 1 97.5 84 SER A C 1
ATOM 633 O O . SER A 1 84 ? -8.797 -7.398 12.258 1 97.5 84 SER A O 1
ATOM 635 N N . LEU A 1 85 ? -10.211 -6.938 10.602 1 97.88 85 LEU A N 1
ATOM 636 C CA . LEU A 1 85 ? -10.023 -5.496 10.734 1 97.88 85 LEU A CA 1
ATOM 637 C C . LEU A 1 85 ? -11.289 -4.828 11.25 1 97.88 85 LEU A C 1
ATOM 639 O O . LEU A 1 85 ? -12.375 -5.406 11.172 1 97.88 85 LEU A O 1
ATOM 643 N N . LYS A 1 86 ? -11.117 -3.701 11.844 1 97.19 86 LYS A N 1
ATOM 644 C CA . LYS A 1 86 ? -12.258 -2.875 12.234 1 97.19 86 LYS A CA 1
ATOM 645 C C . LYS A 1 86 ? -12.438 -1.698 11.281 1 97.19 86 LYS A C 1
ATOM 647 O O . LYS A 1 86 ? -11.492 -0.96 11.008 1 97.19 86 LYS A O 1
ATOM 652 N N . TYR A 1 87 ? -13.711 -1.571 10.836 1 96.88 87 TYR A N 1
ATOM 653 C CA . TYR A 1 87 ? -13.984 -0.523 9.859 1 96.88 87 TYR A CA 1
ATOM 654 C C . TYR A 1 87 ? -13.711 0.856 10.445 1 96.88 87 TYR A C 1
ATOM 656 O O . TYR A 1 87 ? -14.219 1.187 11.523 1 96.88 87 TYR A O 1
ATOM 664 N N . ASN A 1 88 ? -12.891 1.611 9.742 1 94.69 88 ASN A N 1
ATOM 665 C CA . ASN A 1 88 ? -12.633 3.02 10.031 1 94.69 88 ASN A CA 1
ATOM 666 C C . ASN A 1 88 ? -12.008 3.207 11.406 1 94.69 88 ASN A C 1
ATOM 668 O O . ASN A 1 88 ? -12.336 4.16 12.117 1 94.69 88 ASN A O 1
ATOM 672 N N . VAL A 1 89 ? -11.242 2.309 11.844 1 94.31 89 VAL A N 1
ATOM 673 C CA . VAL A 1 89 ? -10.484 2.395 13.086 1 94.31 89 VAL A CA 1
ATOM 674 C C . VAL A 1 89 ? -9 2.242 12.797 1 94.31 89 VAL A C 1
ATOM 676 O O . VAL A 1 89 ? -8.547 1.172 12.383 1 94.31 89 VAL A O 1
ATOM 679 N N . ASP A 1 90 ? -8.266 3.383 12.984 1 93.12 90 ASP A N 1
ATOM 680 C CA . ASP A 1 90 ? -6.809 3.301 12.898 1 93.12 90 ASP A CA 1
ATOM 681 C C . ASP A 1 90 ? -6.223 2.605 14.125 1 93.12 90 ASP A C 1
ATOM 683 O O . ASP A 1 90 ? -6.48 3.016 15.258 1 93.12 90 ASP A O 1
ATOM 687 N N . GLU A 1 91 ? -5.445 1.593 13.898 1 94.06 91 GLU A N 1
ATOM 688 C CA . GLU A 1 91 ? -4.867 0.876 15.031 1 94.06 91 GLU A CA 1
ATOM 689 C C . GLU A 1 91 ? -3.646 0.066 14.609 1 94.06 91 GLU A C 1
ATOM 691 O O . GLU A 1 91 ? -3.389 -0.099 13.414 1 94.06 91 GLU A O 1
ATOM 696 N N . VAL A 1 92 ? -2.857 -0.252 15.594 1 94.75 92 VAL A N 1
ATOM 697 C CA . VAL A 1 92 ? -1.771 -1.209 15.414 1 94.75 92 VAL A CA 1
ATOM 698 C C . VAL A 1 92 ? -2.17 -2.561 16 1 94.75 92 VAL A C 1
ATOM 700 O O . VAL A 1 92 ? -2.484 -2.656 17.188 1 94.75 92 VAL A O 1
ATOM 703 N N . LEU A 1 93 ? -2.209 -3.584 15.156 1 95.62 93 LEU A N 1
ATOM 704 C CA . LEU A 1 93 ? -2.609 -4.93 15.547 1 95.62 93 LEU A CA 1
ATOM 705 C C . LEU A 1 93 ? -1.411 -5.871 15.555 1 95.62 93 LEU A C 1
ATOM 707 O O . LEU A 1 93 ? -0.532 -5.777 14.695 1 95.62 93 LEU A O 1
ATOM 711 N N . ASN A 1 94 ? -1.432 -6.648 16.594 1 96.44 94 ASN A N 1
ATOM 712 C CA . ASN A 1 94 ? -0.486 -7.758 16.594 1 96.44 94 ASN A CA 1
ATOM 713 C C . ASN A 1 94 ? -1.179 -9.086 16.297 1 96.44 94 ASN A C 1
ATOM 715 O O . ASN A 1 94 ? -2.211 -9.398 16.891 1 96.44 94 ASN A O 1
ATOM 719 N N . CYS A 1 95 ? -0.625 -9.805 15.367 1 97.75 95 CYS A N 1
ATOM 720 C CA . CYS A 1 95 ? -1.13 -11.133 15.031 1 97.75 95 CYS A CA 1
ATOM 721 C C . CYS A 1 95 ? 0.015 -12.117 14.844 1 97.75 95 CYS A C 1
ATOM 723 O O . CYS A 1 95 ? 0.696 -12.102 13.82 1 97.75 95 CYS A O 1
ATOM 725 N N . THR A 1 96 ? 0.172 -12.938 15.844 1 97.44 96 THR A N 1
ATOM 726 C CA . THR A 1 96 ? 1.167 -14 15.742 1 97.44 96 THR A CA 1
ATOM 727 C C . THR A 1 96 ? 0.576 -15.234 15.07 1 97.44 96 THR A C 1
ATOM 729 O O . THR A 1 96 ? -0.448 -15.766 15.508 1 97.44 96 THR A O 1
ATOM 732 N N . ILE A 1 97 ? 1.222 -15.656 14.008 1 96.25 97 ILE A N 1
ATOM 733 C CA . ILE A 1 97 ? 0.682 -16.781 13.25 1 96.25 97 ILE A CA 1
ATOM 734 C C . ILE A 1 97 ? 1.642 -17.969 13.336 1 96.25 97 ILE A C 1
ATOM 736 O O . ILE A 1 97 ? 2.84 -17.781 13.57 1 96.25 97 ILE A O 1
ATOM 740 N N . ASP A 1 98 ? 1.023 -19.109 13.055 1 94.88 98 ASP A N 1
ATOM 741 C CA . ASP A 1 98 ? 1.802 -20.344 13.039 1 94.88 98 ASP A CA 1
ATOM 742 C C . ASP A 1 98 ? 2.422 -20.578 11.664 1 94.88 98 ASP A C 1
ATOM 744 O O . ASP A 1 98 ? 1.72 -20.562 10.648 1 94.88 98 ASP A O 1
ATOM 748 N N . LEU A 1 99 ? 3.783 -20.734 11.688 1 93.38 99 LEU A N 1
ATOM 749 C CA . LEU A 1 99 ? 4.473 -21.094 10.453 1 93.38 99 LEU A CA 1
ATOM 750 C C . LEU A 1 99 ? 4.746 -22.594 10.414 1 93.38 99 LEU A C 1
ATOM 752 O O . LEU A 1 99 ? 5.902 -23.016 10.305 1 93.38 99 LEU A O 1
ATOM 756 N N . GLY A 1 100 ? 3.645 -23.281 10.469 1 90.81 100 GLY A N 1
ATOM 757 C CA . GLY A 1 100 ? 3.791 -24.719 10.289 1 90.81 100 GLY A CA 1
ATOM 758 C C . GLY A 1 100 ? 4.359 -25.094 8.93 1 90.81 100 GLY A C 1
ATOM 759 O O . GLY A 1 100 ? 4.746 -24.219 8.148 1 90.81 100 GLY A O 1
ATOM 760 N N . HIS A 1 101 ? 4.406 -26.359 8.641 1 87.31 101 HIS A N 1
ATOM 761 C CA . HIS A 1 101 ? 5.039 -26.859 7.422 1 87.31 101 HIS A CA 1
ATOM 762 C C . HIS A 1 101 ? 4.422 -26.219 6.18 1 87.31 101 HIS A C 1
ATOM 764 O O . HIS A 1 101 ? 5.133 -25.656 5.344 1 87.31 101 HIS A O 1
ATOM 770 N N . ASP A 1 102 ? 3.104 -26.234 6.141 1 86.88 102 ASP A N 1
ATOM 771 C CA . ASP A 1 102 ? 2.42 -25.75 4.945 1 86.88 102 ASP A CA 1
ATOM 772 C C . ASP A 1 102 ? 2.615 -24.234 4.773 1 86.88 102 ASP A C 1
ATOM 774 O O . ASP A 1 102 ? 2.988 -23.781 3.693 1 86.88 102 ASP A O 1
ATOM 778 N N . PHE A 1 103 ? 2.496 -23.594 5.816 1 88.38 103 PHE A N 1
ATOM 779 C CA . PHE A 1 103 ? 2.559 -22.141 5.707 1 88.38 103 PHE A CA 1
ATOM 780 C C . PHE A 1 103 ? 3.996 -21.672 5.512 1 88.38 103 PHE A C 1
ATOM 782 O O . PHE A 1 103 ? 4.246 -20.688 4.816 1 88.38 103 PHE A O 1
ATOM 789 N N . PHE A 1 104 ? 4.883 -22.391 6.07 1 92.38 104 PHE A N 1
ATOM 790 C CA . PHE A 1 104 ? 6.289 -22.078 5.848 1 92.38 104 PHE A CA 1
ATOM 791 C C . PHE A 1 104 ? 6.629 -22.141 4.363 1 92.38 104 PHE A C 1
ATOM 793 O O . PHE A 1 104 ? 7.27 -21.219 3.834 1 92.38 104 PHE A O 1
ATOM 800 N N . HIS A 1 105 ? 6.168 -23.141 3.727 1 91.56 105 HIS A N 1
ATOM 801 C CA . HIS A 1 105 ? 6.453 -23.281 2.303 1 91.56 105 HIS A CA 1
ATOM 802 C C . HIS A 1 105 ? 5.742 -22.203 1.49 1 91.56 105 HIS A C 1
ATOM 804 O O . HIS A 1 105 ? 6.289 -21.703 0.506 1 91.56 105 HIS A O 1
ATOM 810 N N . VAL A 1 106 ? 4.594 -21.844 1.909 1 90.62 106 VAL A N 1
ATOM 811 C CA . VAL A 1 106 ? 3.879 -20.781 1.223 1 90.62 106 VAL A CA 1
ATOM 812 C C . VAL A 1 106 ? 4.656 -19.469 1.356 1 90.62 106 VAL A C 1
ATOM 814 O O . VAL A 1 106 ? 4.789 -18.719 0.388 1 90.62 106 VAL A O 1
ATOM 817 N N . PHE A 1 107 ? 5.207 -19.281 2.518 1 93.44 107 PHE A N 1
ATOM 818 C CA . PHE A 1 107 ? 5.965 -18.047 2.729 1 93.44 107 PHE A CA 1
ATOM 819 C C . PHE A 1 107 ? 7.246 -18.062 1.907 1 93.44 107 PHE A C 1
ATOM 821 O O . PHE A 1 107 ? 7.703 -17.016 1.447 1 93.44 107 PHE A O 1
ATOM 828 N N . GLN A 1 108 ? 7.793 -19.219 1.725 1 94.25 108 GLN A N 1
ATOM 829 C CA . GLN A 1 108 ? 8.953 -19.312 0.84 1 94.25 108 GLN A CA 1
ATOM 830 C C . GLN A 1 108 ? 8.594 -18.891 -0.583 1 94.25 108 GLN A C 1
ATOM 832 O O . GLN A 1 108 ? 9.328 -18.141 -1.216 1 94.25 108 GLN A O 1
ATOM 837 N N . LEU A 1 109 ? 7.465 -19.359 -0.981 1 94.38 109 LEU A N 1
ATOM 838 C CA . LEU A 1 109 ? 7.016 -19.031 -2.33 1 94.38 109 LEU A CA 1
ATOM 839 C C . LEU A 1 109 ? 6.691 -17.547 -2.453 1 94.38 109 LEU A C 1
ATOM 841 O O . LEU A 1 109 ? 6.984 -16.922 -3.477 1 94.38 109 LEU A O 1
ATOM 845 N N . LEU A 1 110 ? 6.094 -17.016 -1.389 1 94.44 110 LEU A N 1
ATOM 846 C CA . LEU A 1 110 ? 5.711 -15.609 -1.396 1 94.44 110 LEU A CA 1
ATOM 847 C C . LEU A 1 110 ? 6.941 -14.711 -1.441 1 94.44 110 LEU A C 1
ATOM 849 O O . LEU A 1 110 ? 6.988 -13.75 -2.213 1 94.44 110 LEU A O 1
ATOM 853 N N . ILE A 1 111 ? 7.938 -15.031 -0.629 1 94.06 111 ILE A N 1
ATOM 854 C CA . ILE A 1 111 ? 9.133 -14.203 -0.521 1 94.06 111 ILE A CA 1
ATOM 855 C C . ILE A 1 111 ? 9.961 -14.32 -1.8 1 94.06 111 ILE A C 1
ATOM 857 O O . ILE A 1 111 ? 10.586 -13.352 -2.234 1 94.06 111 ILE A O 1
ATOM 861 N N . HIS A 1 112 ? 9.875 -15.445 -2.455 1 93.44 112 HIS A N 1
ATOM 862 C CA . HIS A 1 112 ? 10.562 -15.664 -3.719 1 93.44 112 HIS A CA 1
ATOM 863 C C . HIS A 1 112 ? 9.812 -15.023 -4.879 1 93.44 112 HIS A C 1
ATOM 865 O O . HIS A 1 112 ? 10.289 -15.039 -6.016 1 93.44 112 HIS A O 1
ATOM 871 N N . GLU A 1 113 ? 8.633 -14.492 -4.629 1 94.31 113 GLU A N 1
ATOM 872 C CA . GLU A 1 113 ? 7.793 -13.797 -5.602 1 94.31 113 GLU A CA 1
ATOM 873 C C . GLU A 1 113 ? 7.23 -14.773 -6.633 1 94.31 113 GLU A C 1
ATOM 875 O O . GLU A 1 113 ? 7.059 -14.414 -7.801 1 94.31 113 GLU A O 1
ATOM 880 N N . ASP A 1 114 ? 7.02 -15.992 -6.215 1 94.5 114 ASP A N 1
ATOM 881 C CA . ASP A 1 114 ? 6.379 -16.984 -7.082 1 94.5 114 ASP A CA 1
ATOM 882 C C . ASP A 1 114 ? 4.863 -16.797 -7.094 1 94.5 114 ASP A C 1
ATOM 884 O O . ASP A 1 114 ? 4.219 -16.984 -8.125 1 94.5 114 ASP A O 1
ATOM 888 N N . VAL A 1 115 ? 4.336 -16.5 -5.965 1 95.75 115 VAL A N 1
ATOM 889 C CA . VAL A 1 115 ? 2.896 -16.344 -5.805 1 95.75 115 VAL A CA 1
ATOM 890 C C . VAL A 1 115 ? 2.607 -15.172 -4.863 1 95.75 115 VAL A C 1
ATOM 892 O O . VAL A 1 115 ? 3.43 -14.844 -4.008 1 95.75 115 VAL A O 1
ATOM 895 N N . PRO A 1 116 ? 1.497 -14.555 -5.078 1 96.31 116 PRO A N 1
ATOM 896 C CA . PRO A 1 116 ? 1.109 -13.5 -4.133 1 96.31 116 PRO A CA 1
ATOM 897 C C . PRO A 1 116 ? 0.349 -14.047 -2.928 1 96.31 116 PRO A C 1
ATOM 899 O O . PRO A 1 116 ? -0.231 -15.133 -2.996 1 96.31 116 PRO A O 1
ATOM 902 N N . PHE A 1 117 ? 0.508 -13.344 -1.783 1 96.69 117 PHE A N 1
ATOM 903 C CA . PHE A 1 117 ? -0.378 -13.594 -0.651 1 96.69 117 PHE A CA 1
ATOM 904 C C . PHE A 1 117 ? -1.672 -12.797 -0.794 1 96.69 117 PHE A C 1
ATOM 906 O O . PHE A 1 117 ? -1.823 -11.734 -0.193 1 96.69 117 PHE A O 1
ATOM 913 N N . SER A 1 118 ? -2.627 -13.414 -1.529 1 96.94 118 SER A N 1
ATOM 914 C CA . SER A 1 118 ? -3.838 -12.719 -1.944 1 96.94 118 SER A CA 1
ATOM 915 C C . SER A 1 118 ? -5 -13.016 -1.003 1 96.94 118 SER A C 1
ATOM 917 O O . SER A 1 118 ? -5.371 -14.172 -0.818 1 96.94 118 SER A O 1
ATOM 919 N N . CYS A 1 119 ? -5.445 -11.977 -0.427 1 97.81 119 CYS A N 1
ATOM 920 C CA . CYS A 1 119 ? -6.633 -12.047 0.416 1 97.81 119 CYS A CA 1
ATOM 921 C C . CYS A 1 119 ? -7.719 -11.102 -0.091 1 97.81 119 CYS A C 1
ATOM 923 O O . CYS A 1 119 ? -7.566 -10.484 -1.146 1 97.81 119 CYS A O 1
ATOM 925 N N . ARG A 1 120 ? -8.883 -11.141 0.542 1 96.06 120 ARG A N 1
ATOM 926 C CA . ARG A 1 120 ? -9.992 -10.258 0.177 1 96.06 120 ARG A CA 1
ATOM 927 C C . ARG A 1 120 ? -10.828 -9.898 1.398 1 96.06 120 ARG A C 1
ATOM 929 O O . ARG A 1 120 ? -10.797 -10.602 2.41 1 96.06 120 ARG A O 1
ATOM 936 N N . ILE A 1 121 ? -11.453 -8.82 1.311 1 95.94 121 ILE A N 1
ATOM 937 C CA . ILE A 1 121 ? -12.375 -8.352 2.336 1 95.94 121 ILE A CA 1
ATOM 938 C C . ILE A 1 121 ? -13.703 -7.953 1.689 1 95.94 121 ILE A C 1
ATOM 940 O O . ILE A 1 121 ? -13.734 -7.551 0.524 1 95.94 121 ILE A O 1
ATOM 944 N N . PRO A 1 122 ? -14.758 -8.086 2.451 1 93.38 122 PRO A N 1
ATOM 945 C CA . PRO A 1 122 ? -16.047 -7.703 1.867 1 93.38 122 PRO A CA 1
ATOM 946 C C . PRO A 1 122 ? -16.141 -6.207 1.574 1 93.38 122 PRO A C 1
ATOM 948 O O . PRO A 1 122 ? -15.688 -5.387 2.377 1 93.38 122 PRO A O 1
ATOM 951 N N . TYR A 1 123 ? -16.719 -5.977 0.419 1 92 123 TYR A N 1
ATOM 952 C CA . TYR A 1 123 ? -16.906 -4.605 -0.037 1 92 123 TYR A CA 1
ATOM 953 C C . TYR A 1 123 ? -17.844 -3.848 0.888 1 92 123 TYR A C 1
ATOM 955 O O . TYR A 1 123 ? -17.609 -2.68 1.205 1 92 123 TYR A O 1
ATOM 963 N N . ALA A 1 124 ? -18.859 -4.562 1.276 1 90.69 124 ALA A N 1
ATOM 964 C CA . ALA A 1 124 ? -19.891 -3.973 2.125 1 90.69 124 ALA A CA 1
ATOM 965 C C . ALA A 1 124 ? -20.297 -4.93 3.244 1 90.69 124 ALA A C 1
ATOM 967 O O . ALA A 1 124 ? -19.891 -6.094 3.254 1 90.69 124 ALA A O 1
ATOM 968 N N . LYS A 1 125 ? -21.047 -4.266 4.16 1 87.75 125 LYS A N 1
ATOM 969 C CA . LYS A 1 125 ? -21.516 -5.059 5.289 1 87.75 125 LYS A CA 1
ATOM 970 C C . LYS A 1 125 ? -22.531 -6.105 4.836 1 87.75 125 LYS A C 1
ATOM 972 O O . LYS A 1 125 ? -23.391 -5.828 3.992 1 87.75 125 LYS A O 1
ATOM 977 N N . ARG A 1 126 ? -22.375 -7.297 5.332 1 76.38 126 ARG A N 1
ATOM 978 C CA . ARG A 1 126 ? -23.328 -8.359 5 1 76.38 126 ARG A CA 1
ATOM 979 C C . ARG A 1 126 ? -24.656 -8.141 5.707 1 76.38 126 ARG A C 1
ATOM 981 O O . ARG A 1 126 ? -24.688 -7.828 6.898 1 76.38 126 ARG A O 1
ATOM 988 N N . VAL A 1 127 ? -25.672 -7.945 4.824 1 67.75 127 VAL A N 1
ATOM 989 C CA . VAL A 1 127 ? -27 -7.785 5.406 1 67.75 127 VAL A CA 1
ATOM 990 C C . VAL A 1 127 ? -27.766 -9.109 5.344 1 67.75 127 VAL A C 1
ATOM 992 O O . VAL A 1 127 ? -27.703 -9.812 4.332 1 67.75 127 VAL A O 1
ATOM 995 N N . ILE A 1 128 ? -28.016 -9.641 6.465 1 58.19 128 ILE A N 1
ATOM 996 C CA . ILE A 1 128 ? -28.875 -10.828 6.516 1 58.19 128 ILE A CA 1
ATOM 997 C C . ILE A 1 128 ? -30.266 -10.477 6.027 1 58.19 128 ILE A C 1
ATOM 999 O O . ILE A 1 128 ? -30.922 -9.57 6.566 1 58.19 128 ILE A O 1
ATOM 1003 N N . ASP A 1 129 ? -30.5 -10.773 4.809 1 55.38 129 ASP A N 1
ATOM 1004 C CA . ASP A 1 129 ? -31.875 -10.609 4.367 1 55.38 129 ASP A CA 1
ATOM 1005 C C . ASP A 1 129 ? -32.844 -11.391 5.254 1 55.38 129 ASP A C 1
ATOM 1007 O O . ASP A 1 129 ? -32.656 -12.586 5.488 1 55.38 129 ASP A O 1
ATOM 1011 N N . SER A 1 130 ? -33.625 -10.633 6 1 54.28 130 SER A N 1
ATOM 1012 C CA . SER A 1 130 ? -34.688 -11.195 6.824 1 54.28 130 SER A CA 1
ATOM 1013 C C . SER A 1 130 ? -35.438 -12.305 6.082 1 54.28 130 SER A C 1
ATOM 1015 O O . SER A 1 130 ? -35.906 -13.273 6.695 1 54.28 130 SER A O 1
ATOM 1017 N N . ASP A 1 131 ? -35.75 -12.023 4.938 1 53.94 131 ASP A N 1
ATOM 1018 C CA . ASP A 1 131 ? -36.656 -12.969 4.305 1 53.94 131 ASP A CA 1
ATOM 1019 C C . ASP A 1 131 ? -35.906 -14.227 3.84 1 53.94 131 ASP A C 1
ATOM 1021 O O . ASP A 1 131 ? -36.469 -15.32 3.846 1 53.94 131 ASP A O 1
ATOM 1025 N N . SER A 1 132 ? -34.844 -13.969 3.16 1 49.09 132 SER A N 1
ATOM 1026 C CA . SER A 1 132 ? -34.156 -15.141 2.65 1 49.09 132 SER A CA 1
ATOM 1027 C C . SER A 1 132 ? -32.844 -15.375 3.402 1 49.09 132 SER A C 1
ATOM 1029 O O . SER A 1 132 ? -32.031 -14.461 3.547 1 49.09 132 SER A O 1
ATOM 1031 N N . LYS A 1 133 ? -33 -16.156 4.348 1 52.84 133 LYS A N 1
ATOM 1032 C CA . LYS A 1 133 ? -31.953 -16.641 5.234 1 52.84 133 LYS A CA 1
ATOM 1033 C C . LYS A 1 133 ? -30.609 -16.672 4.523 1 52.84 133 LYS A C 1
ATOM 1035 O O . LYS A 1 133 ? -29.625 -17.172 5.062 1 52.84 133 LYS A O 1
ATOM 1040 N N . GLU A 1 134 ? -30.688 -16.344 3.336 1 50.16 134 GLU A N 1
ATOM 1041 C CA . GLU A 1 134 ? -29.375 -16.484 2.684 1 50.16 134 GLU A CA 1
ATOM 1042 C C . GLU A 1 134 ? -28.703 -15.117 2.543 1 50.16 134 GLU A C 1
ATOM 1044 O O . GLU A 1 134 ? -29.328 -14.141 2.133 1 50.16 134 GLU A O 1
ATOM 1049 N N . ALA A 1 135 ? -27.828 -14.852 3.184 1 52.69 135 ALA A N 1
ATOM 1050 C CA . ALA A 1 135 ? -27.016 -13.641 3.105 1 52.69 135 ALA A CA 1
ATOM 1051 C C . ALA A 1 135 ? -26.516 -13.406 1.683 1 52.69 135 ALA A C 1
ATOM 1053 O O . ALA A 1 135 ? -26.094 -14.344 1.004 1 52.69 135 ALA A O 1
ATOM 1054 N N . SER A 1 136 ? -26.906 -12.352 0.909 1 55.56 136 SER A N 1
ATOM 1055 C CA . SER A 1 136 ? -26.391 -11.992 -0.403 1 55.56 136 SER A CA 1
ATOM 1056 C C . SER A 1 136 ? -24.859 -11.969 -0.401 1 55.56 136 SER A C 1
ATOM 1058 O O . SER A 1 136 ? -24.25 -11.516 0.565 1 55.56 136 SER A O 1
ATOM 1060 N N . GLU A 1 137 ? -24.172 -12.828 -1.178 1 62.75 137 GLU A N 1
ATOM 1061 C CA . GLU A 1 137 ? -22.719 -12.852 -1.248 1 62.75 137 GLU A CA 1
ATOM 1062 C C . GLU A 1 137 ? -22.156 -11.484 -1.624 1 62.75 137 GLU A C 1
ATOM 1064 O O . GLU A 1 137 ? -22.469 -10.953 -2.688 1 62.75 137 GLU A O 1
ATOM 1069 N N . PRO A 1 138 ? -21.625 -10.797 -0.689 1 71.06 138 PRO A N 1
ATOM 1070 C CA . PRO A 1 138 ? -21.094 -9.469 -1.011 1 71.06 138 PRO A CA 1
ATOM 1071 C C . PRO A 1 138 ? -19.969 -9.516 -2.043 1 71.06 138 PRO A C 1
ATOM 1073 O O . PRO A 1 138 ? -19.391 -10.578 -2.283 1 71.06 138 PRO A O 1
ATOM 1076 N N . ALA A 1 139 ? -19.859 -8.398 -2.816 1 85.88 139 ALA A N 1
ATOM 1077 C CA . ALA A 1 139 ? -18.656 -8.195 -3.629 1 85.88 139 ALA A CA 1
ATOM 1078 C C . ALA A 1 139 ? -17.422 -8.086 -2.752 1 85.88 139 ALA A C 1
ATOM 1080 O O . ALA A 1 139 ? -17.5 -7.691 -1.587 1 85.88 139 ALA A O 1
ATOM 1081 N N . PHE A 1 140 ? -16.328 -8.539 -3.258 1 91.31 140 PHE A N 1
ATOM 1082 C CA . PHE A 1 140 ? -15.094 -8.539 -2.484 1 91.31 140 PHE A CA 1
ATOM 1083 C C . PHE A 1 140 ? -14.07 -7.602 -3.104 1 91.31 140 PHE A C 1
ATOM 1085 O O . PHE A 1 140 ? -14.062 -7.395 -4.316 1 91.31 140 PHE A O 1
ATOM 1092 N N . ILE A 1 141 ? -13.289 -7.086 -2.191 1 93.06 141 ILE A N 1
ATOM 1093 C CA . ILE A 1 141 ? -12.141 -6.266 -2.555 1 93.06 141 ILE A CA 1
ATOM 1094 C C . ILE A 1 141 ? -10.852 -7.035 -2.285 1 93.06 141 ILE A C 1
ATOM 1096 O O . ILE A 1 141 ? -10.672 -7.598 -1.202 1 93.06 141 ILE A O 1
ATOM 1100 N N . PRO A 1 142 ? -10.016 -7.043 -3.281 1 95.94 142 PRO A N 1
ATOM 1101 C CA . PRO A 1 142 ? -8.75 -7.723 -3.016 1 95.94 142 PRO A CA 1
ATOM 1102 C C . PRO A 1 142 ? -7.879 -6.98 -2.006 1 95.94 142 PRO A C 1
ATOM 1104 O O . PRO A 1 142 ? -7.848 -5.746 -2.004 1 95.94 142 PRO A O 1
ATOM 1107 N N . LEU A 1 143 ? -7.309 -7.688 -1.124 1 97.94 143 LEU A N 1
ATOM 1108 C CA . LEU A 1 143 ? -6.32 -7.211 -0.165 1 97.94 143 LEU A CA 1
ATOM 1109 C C . LEU A 1 143 ? -5.078 -8.094 -0.18 1 97.94 143 LEU A C 1
ATOM 1111 O O . LEU A 1 143 ? -5.078 -9.188 0.394 1 97.94 143 LEU A O 1
ATOM 1115 N N . THR A 1 144 ? -4.07 -7.613 -0.798 1 98.06 144 THR A N 1
ATOM 1116 C CA . THR A 1 144 ? -2.844 -8.391 -0.928 1 98.06 144 THR A CA 1
ATOM 1117 C C . THR A 1 144 ? -1.833 -7.992 0.142 1 98.06 144 THR A C 1
ATOM 1119 O O . THR A 1 144 ? -1.654 -6.805 0.423 1 98.06 144 THR A O 1
ATOM 1122 N N . PHE A 1 145 ? -1.224 -9.008 0.725 1 97.94 145 PHE A N 1
ATOM 1123 C CA . PHE A 1 145 ? -0.142 -8.797 1.68 1 97.94 145 PHE A CA 1
ATOM 1124 C C . PHE A 1 145 ? 1.215 -8.984 1.01 1 97.94 145 PHE A C 1
ATOM 1126 O O . PHE A 1 145 ? 1.614 -10.109 0.707 1 97.94 145 PHE A O 1
ATOM 1133 N N . ASN A 1 146 ? 1.845 -7.859 0.801 1 97.69 146 ASN A N 1
ATOM 1134 C CA . ASN A 1 146 ? 3.195 -7.906 0.252 1 97.69 146 ASN A CA 1
ATOM 1135 C C . ASN A 1 146 ? 4.246 -7.992 1.355 1 97.69 146 ASN A C 1
ATOM 1137 O O . ASN A 1 146 ? 4.707 -6.965 1.86 1 97.69 146 ASN A O 1
ATOM 1141 N N . ILE A 1 147 ? 4.664 -9.227 1.635 1 96.56 147 ILE A N 1
ATOM 1142 C CA . ILE A 1 147 ? 5.621 -9.469 2.709 1 96.56 147 ILE A CA 1
ATOM 1143 C C . ILE A 1 147 ? 7.016 -9.664 2.123 1 96.56 147 ILE A C 1
ATOM 1145 O O . ILE A 1 147 ? 7.211 -10.477 1.217 1 96.56 147 ILE A O 1
ATOM 1149 N N . ARG A 1 148 ? 7.898 -8.883 2.613 1 94.94 148 ARG A N 1
ATOM 1150 C CA . ARG A 1 148 ? 9.25 -8.969 2.07 1 94.94 148 ARG A CA 1
ATOM 1151 C C . ARG A 1 148 ? 10.164 -9.742 3.014 1 94.94 148 ARG A C 1
ATOM 1153 O O . ARG A 1 148 ? 9.844 -9.922 4.188 1 94.94 148 ARG A O 1
ATOM 1160 N N . GLY A 1 149 ? 11.297 -10.234 2.42 1 93.69 149 GLY A N 1
ATOM 1161 C CA . GLY A 1 149 ? 12.266 -11.016 3.168 1 93.69 149 GLY A CA 1
ATOM 1162 C C . GLY A 1 149 ? 13.359 -11.602 2.297 1 93.69 149 GLY A C 1
ATOM 1163 O O . GLY A 1 149 ? 13.555 -11.164 1.163 1 93.69 149 GLY A O 1
ATOM 1164 N N . LYS A 1 150 ? 14.109 -12.461 2.979 1 91.56 150 LYS A N 1
ATOM 1165 C CA . LYS A 1 150 ? 15.18 -13.195 2.311 1 91.56 150 LYS A CA 1
ATOM 1166 C C . LYS A 1 150 ? 15.07 -14.688 2.58 1 91.56 150 LYS A C 1
ATOM 1168 O O . LYS A 1 150 ? 14.727 -15.102 3.689 1 91.56 150 LYS A O 1
ATOM 1173 N N . ILE A 1 151 ? 15.375 -15.383 1.489 1 91.88 151 ILE A N 1
ATOM 1174 C CA . ILE A 1 151 ? 15.375 -16.844 1.622 1 91.88 151 ILE A CA 1
ATOM 1175 C C . ILE A 1 151 ? 16.812 -17.344 1.778 1 91.88 151 ILE A C 1
ATOM 1177 O O . ILE A 1 151 ? 17.688 -17.016 0.964 1 91.88 151 ILE A O 1
ATOM 1181 N N . GLN A 1 152 ? 16.953 -18.031 2.832 1 89.69 152 GLN A N 1
ATOM 1182 C CA . GLN A 1 152 ? 18.234 -18.719 3.041 1 89.69 152 GLN A CA 1
ATOM 1183 C C . GLN A 1 152 ? 18.047 -20.234 2.965 1 89.69 152 GLN A C 1
ATOM 1185 O O . GLN A 1 152 ? 16.938 -20.719 2.777 1 89.69 152 GLN A O 1
ATOM 1190 N N . GLU A 1 153 ? 19.047 -20.953 2.994 1 86.56 153 GLU A N 1
ATOM 1191 C CA . GLU A 1 153 ? 19.016 -22.391 2.758 1 86.56 153 GLU A CA 1
ATOM 1192 C C . GLU A 1 153 ? 18.125 -23.109 3.777 1 86.56 153 GLU A C 1
ATOM 1194 O O . GLU A 1 153 ? 17.328 -23.969 3.416 1 86.56 153 GLU A O 1
ATOM 1199 N N . SER A 1 154 ? 18.234 -22.75 5.012 1 87 154 SER A N 1
ATOM 1200 C CA . SER A 1 154 ? 17.516 -23.516 6.027 1 87 154 SER A CA 1
ATOM 1201 C C . SER A 1 154 ? 16.5 -22.641 6.758 1 87 154 SER A C 1
ATOM 1203 O O . SER A 1 154 ? 15.727 -23.125 7.578 1 87 154 SER A O 1
ATOM 1205 N N . HIS A 1 155 ? 16.531 -21.391 6.477 1 92.56 155 HIS A N 1
ATOM 1206 C CA . HIS A 1 155 ? 15.617 -20.516 7.199 1 92.56 155 HIS A CA 1
ATOM 1207 C C . HIS A 1 155 ? 15.266 -19.281 6.367 1 92.56 155 HIS A C 1
ATOM 1209 O O . HIS A 1 155 ? 15.805 -19.094 5.273 1 92.56 155 HIS A O 1
ATOM 1215 N N . LEU A 1 156 ? 14.281 -18.547 6.863 1 93.88 156 LEU A N 1
ATOM 1216 C CA . LEU A 1 156 ? 13.82 -17.297 6.25 1 93.88 156 LEU A CA 1
ATOM 1217 C C . LEU A 1 156 ? 14.102 -16.109 7.164 1 93.88 156 LEU A C 1
ATOM 1219 O O . LEU A 1 156 ? 14.156 -16.266 8.383 1 93.88 156 LEU A O 1
ATOM 1223 N N . HIS A 1 157 ? 14.406 -15.023 6.539 1 93.69 157 HIS A N 1
ATOM 1224 C CA . HIS A 1 157 ? 14.336 -13.727 7.211 1 93.69 157 HIS A CA 1
ATOM 1225 C C . HIS A 1 157 ? 13.141 -12.914 6.719 1 93.69 157 HIS A C 1
ATOM 1227 O O . HIS A 1 157 ? 13.086 -12.539 5.547 1 93.69 157 HIS A O 1
ATOM 1233 N N . ILE A 1 158 ? 12.227 -12.68 7.652 1 95.31 158 ILE A N 1
ATOM 1234 C CA . ILE A 1 158 ? 10.969 -12.062 7.246 1 95.31 158 ILE A CA 1
ATOM 1235 C C . ILE A 1 158 ? 10.805 -10.719 7.953 1 95.31 158 ILE A C 1
ATOM 1237 O O . ILE A 1 158 ? 11.094 -10.594 9.148 1 95.31 158 ILE A O 1
ATOM 1241 N N . ASP A 1 159 ? 10.445 -9.688 7.172 1 96 159 ASP A N 1
ATOM 1242 C CA . ASP A 1 159 ? 10.031 -8.414 7.754 1 96 159 ASP A CA 1
ATOM 1243 C C . ASP A 1 159 ? 8.594 -8.484 8.258 1 96 159 ASP A C 1
ATOM 1245 O O . ASP A 1 159 ? 7.648 -8.453 7.461 1 96 159 ASP A O 1
ATOM 1249 N N . PRO A 1 160 ? 8.375 -8.484 9.594 1 95.5 160 PRO A N 1
ATOM 1250 C CA . PRO A 1 160 ? 7.035 -8.75 10.117 1 95.5 160 PRO A CA 1
ATOM 1251 C C . PRO A 1 160 ? 6.211 -7.477 10.312 1 95.5 160 PRO A C 1
ATOM 1253 O O . PRO A 1 160 ? 5.039 -7.543 10.688 1 95.5 160 PRO A O 1
ATOM 1256 N N . PHE A 1 161 ? 6.762 -6.359 10.102 1 96.88 161 PHE A N 1
ATOM 1257 C CA . PHE A 1 161 ? 6.031 -5.113 10.273 1 96.88 161 PHE A CA 1
ATOM 1258 C C . PHE A 1 161 ? 5.336 -4.703 8.984 1 96.88 161 PHE A C 1
ATOM 1260 O O . PHE A 1 161 ? 5.992 -4.461 7.969 1 96.88 161 PHE A O 1
ATOM 1267 N N . LEU A 1 162 ? 4.039 -4.543 9.047 1 98.19 162 LEU A N 1
ATOM 1268 C CA . LEU A 1 162 ? 3.268 -4.246 7.844 1 98.19 162 LEU A CA 1
ATOM 1269 C C . LEU A 1 162 ? 2.443 -2.975 8.031 1 98.19 162 LEU A C 1
ATOM 1271 O O . LEU A 1 162 ? 1.882 -2.744 9.102 1 98.19 162 LEU A O 1
ATOM 1275 N N . ASN A 1 163 ? 2.438 -2.154 6.973 1 98.06 163 ASN A N 1
ATOM 1276 C CA . ASN A 1 163 ? 1.394 -1.147 6.816 1 98.06 163 ASN A CA 1
ATOM 1277 C C . ASN A 1 163 ? 0.169 -1.717 6.105 1 98.06 163 ASN A C 1
ATOM 1279 O O . ASN A 1 163 ? 0.302 -2.479 5.145 1 98.06 163 ASN A O 1
ATOM 1283 N N . VAL A 1 164 ? -0.974 -1.42 6.668 1 98.44 164 VAL A N 1
ATOM 1284 C CA . VAL A 1 164 ? -2.225 -1.755 5.996 1 98.44 164 VAL A CA 1
ATOM 1285 C C . VAL A 1 164 ? -2.998 -0.478 5.676 1 98.44 164 VAL A C 1
ATOM 1287 O O . VAL A 1 164 ? -3.541 0.168 6.574 1 98.44 164 VAL A O 1
ATOM 1290 N N . ALA A 1 165 ? -3 -0.151 4.434 1 97.38 165 ALA A N 1
ATOM 1291 C CA . ALA A 1 165 ? -3.742 1.021 3.977 1 97.38 165 ALA A CA 1
ATOM 1292 C C . ALA A 1 165 ? -5.113 0.626 3.439 1 97.38 165 ALA A C 1
ATOM 1294 O O . ALA A 1 165 ? -5.219 -0.19 2.521 1 97.38 165 ALA A O 1
ATOM 1295 N N . LEU A 1 166 ? -6.105 1.235 4.047 1 97.31 166 LEU A N 1
ATOM 1296 C CA . LEU A 1 166 ? -7.477 0.978 3.619 1 97.31 166 LEU A CA 1
ATOM 1297 C C . LEU A 1 166 ? -8.172 2.271 3.207 1 97.31 166 LEU A C 1
ATOM 1299 O O . LEU A 1 166 ? -8 3.307 3.857 1 97.31 166 LEU A O 1
ATOM 1303 N N . LEU A 1 167 ? -8.867 2.121 2.125 1 95 167 LEU A N 1
ATOM 1304 C CA . LEU A 1 167 ? -9.602 3.275 1.607 1 95 167 LEU A CA 1
ATOM 1305 C C . LEU A 1 167 ? -11.102 3.02 1.623 1 95 167 LEU A C 1
ATOM 1307 O O . LEU A 1 167 ? -11.555 1.945 1.222 1 95 167 LEU A O 1
ATOM 1311 N N . ALA A 1 168 ? -11.789 3.98 2.088 1 93.25 168 ALA A N 1
ATOM 1312 C CA . ALA A 1 168 ? -13.242 3.865 2.203 1 93.25 168 ALA A CA 1
ATOM 1313 C C . ALA A 1 168 ? -13.945 4.98 1.435 1 93.25 168 ALA A C 1
ATOM 1315 O O . ALA A 1 168 ? -13.398 6.074 1.275 1 93.25 168 ALA A O 1
ATOM 1316 N N . ASN A 1 169 ? -15.109 4.594 1.009 1 89.06 169 ASN A N 1
ATOM 1317 C CA . ASN A 1 169 ? -15.922 5.594 0.322 1 89.06 169 ASN A CA 1
ATOM 1318 C C . ASN A 1 169 ? -16.375 6.699 1.271 1 89.06 169 ASN A C 1
ATOM 1320 O O . ASN A 1 169 ? -16.625 6.449 2.451 1 89.06 169 ASN A O 1
ATOM 1324 N N . ASN A 1 170 ? -16.484 7.867 0.638 1 80.19 170 ASN A N 1
ATOM 1325 C CA . ASN A 1 170 ? -16.953 9.008 1.418 1 80.19 170 ASN A CA 1
ATOM 1326 C C . ASN A 1 170 ? -18.438 8.883 1.763 1 80.19 170 ASN A C 1
ATOM 1328 O O . ASN A 1 170 ? -18.875 9.336 2.822 1 80.19 170 ASN A O 1
ATOM 1332 N N . THR A 1 171 ? -19.016 8.305 0.742 1 79.75 171 THR A N 1
ATOM 1333 C CA . THR A 1 171 ? -20.453 8.117 0.937 1 79.75 171 THR A CA 1
ATOM 1334 C C . THR A 1 171 ? -20.797 6.633 0.979 1 79.75 171 THR A C 1
ATOM 1336 O O . THR A 1 171 ? -20.141 5.812 0.337 1 79.75 171 THR A O 1
ATOM 1339 N N . GLY A 1 172 ? -21.703 6.121 1.855 1 80.44 172 GLY A N 1
ATOM 1340 C CA . GLY A 1 172 ? -22.203 4.754 1.896 1 80.44 172 GLY A CA 1
ATOM 1341 C C . GLY A 1 172 ? -21.5 3.889 2.924 1 80.44 172 GLY A C 1
ATOM 1342 O O . GLY A 1 172 ? -22 2.826 3.295 1 80.44 172 GLY A O 1
ATOM 1343 N N . ASN A 1 173 ? -20.219 4.281 3.178 1 89.19 173 ASN A N 1
ATOM 1344 C CA . ASN A 1 173 ? -19.453 3.596 4.211 1 89.19 173 ASN A CA 1
ATOM 1345 C C . ASN A 1 173 ? -19.062 2.186 3.779 1 89.19 173 ASN A C 1
ATOM 1347 O O . ASN A 1 173 ? -19.234 1.23 4.539 1 89.19 173 ASN A O 1
ATOM 1351 N N . THR A 1 174 ? -18.625 2.066 2.514 1 92.06 174 THR A N 1
ATOM 1352 C CA . THR A 1 174 ? -18.125 0.818 1.958 1 92.06 174 THR A CA 1
ATOM 1353 C C . THR A 1 174 ? -16.609 0.913 1.713 1 92.06 174 THR A C 1
ATOM 1355 O O . THR A 1 174 ? -16.047 2.002 1.765 1 92.06 174 THR A O 1
ATOM 1358 N N . VAL A 1 175 ? -16.047 -0.241 1.521 1 93.5 175 VAL A N 1
ATOM 1359 C CA . VAL A 1 175 ? -14.609 -0.281 1.29 1 93.5 175 VAL A CA 1
ATOM 1360 C C . VAL A 1 175 ? -14.32 -0.085 -0.196 1 93.5 175 VAL A C 1
ATOM 1362 O O . VAL A 1 175 ? -15.008 -0.653 -1.05 1 93.5 175 VAL A O 1
ATOM 1365 N N . ILE A 1 176 ? -13.375 0.748 -0.478 1 93.69 176 ILE A N 1
ATOM 1366 C CA . ILE A 1 176 ? -12.969 0.963 -1.861 1 93.69 176 ILE A CA 1
ATOM 1367 C C . ILE A 1 176 ? -11.836 0.003 -2.223 1 93.69 176 ILE A C 1
ATOM 1369 O O . ILE A 1 176 ? -11.93 -0.728 -3.211 1 93.69 176 ILE A O 1
ATOM 1373 N N . SER A 1 177 ? -10.75 0.091 -1.44 1 96 177 SER A N 1
ATOM 1374 C CA . SER A 1 177 ? -9.539 -0.672 -1.736 1 96 177 SER A CA 1
ATOM 1375 C C . SER A 1 177 ? -8.656 -0.801 -0.503 1 96 177 SER A C 1
ATOM 1377 O O . SER A 1 177 ? -8.922 -0.187 0.531 1 96 177 SER A O 1
ATOM 1379 N N . GLY A 1 178 ? -7.621 -1.667 -0.689 1 96.25 178 GLY A N 1
ATOM 1380 C CA . GLY A 1 178 ? -6.648 -1.828 0.38 1 96.25 178 GLY A CA 1
ATOM 1381 C C . GLY A 1 178 ? -5.387 -2.545 -0.064 1 96.25 178 GLY A C 1
ATOM 1382 O O . GLY A 1 178 ? -5.387 -3.23 -1.088 1 96.25 178 GLY A O 1
ATOM 1383 N N . SER A 1 179 ? -4.352 -2.375 0.693 1 98.06 179 SER A N 1
ATOM 1384 C CA . SER A 1 179 ? -3.078 -3.053 0.476 1 98.06 179 SER A CA 1
ATOM 1385 C C . SER A 1 179 ? -2.271 -3.139 1.767 1 98.06 179 SER A C 1
ATOM 1387 O O . SER A 1 179 ? -2.301 -2.219 2.586 1 98.06 179 SER A O 1
ATOM 1389 N N . ALA A 1 180 ? -1.657 -4.246 1.888 1 98.62 180 ALA A N 1
ATOM 1390 C CA . ALA A 1 180 ? -0.746 -4.457 3.01 1 98.62 180 ALA A CA 1
ATOM 1391 C C . ALA A 1 180 ? 0.674 -4.723 2.518 1 98.62 180 ALA A C 1
ATOM 1393 O O . ALA A 1 180 ? 0.874 -5.438 1.533 1 98.62 180 ALA A O 1
ATOM 1394 N N . PHE A 1 181 ? 1.648 -4.074 3.209 1 98.38 181 PHE A N 1
ATOM 1395 C CA . PHE A 1 181 ? 3.021 -4.27 2.758 1 98.38 181 PHE A CA 1
ATOM 1396 C C . PHE A 1 181 ? 4.004 -4.066 3.904 1 98.38 181 PHE A C 1
ATOM 1398 O O . PHE A 1 181 ? 3.781 -3.223 4.777 1 98.38 181 PHE A O 1
ATOM 1405 N N . SER A 1 182 ? 5.039 -4.82 3.838 1 97.56 182 SER A N 1
ATOM 1406 C CA . SER A 1 182 ? 6.078 -4.738 4.859 1 97.56 182 SER A CA 1
ATOM 1407 C C . SER A 1 182 ? 6.852 -3.428 4.758 1 97.56 182 SER A C 1
ATOM 1409 O O . SER A 1 182 ? 7.137 -2.953 3.654 1 97.56 182 SER A O 1
ATOM 1411 N N . SER A 1 183 ? 7.148 -2.871 5.91 1 95.94 183 SER A N 1
ATOM 1412 C CA . SER A 1 183 ? 7.867 -1.602 5.93 1 95.94 183 SER A CA 1
ATOM 1413 C C . SER A 1 183 ? 8.773 -1.5 7.148 1 95.94 183 SER A C 1
ATOM 1415 O O . SER A 1 183 ? 9.086 -0.399 7.605 1 95.94 183 SER A O 1
ATOM 1417 N N . GLY A 1 184 ? 9.164 -2.561 7.637 1 90.25 184 GLY A N 1
ATOM 1418 C CA . GLY A 1 184 ? 10.039 -2.551 8.797 1 90.25 184 GLY A CA 1
ATOM 1419 C C . GLY A 1 184 ? 11.508 -2.371 8.445 1 90.25 184 GLY A C 1
ATOM 1420 O O . GLY A 1 184 ? 11.867 -2.375 7.266 1 90.25 184 GLY A O 1
ATOM 1421 N N . SER A 1 185 ? 12.312 -2.162 9.5 1 84.75 185 SER A N 1
ATOM 1422 C CA . SER A 1 185 ? 13.75 -2.02 9.305 1 84.75 185 SER A CA 1
ATOM 1423 C C . SER A 1 185 ? 14.5 -3.275 9.742 1 84.75 185 SER A C 1
ATOM 1425 O O . SER A 1 185 ? 15.727 -3.342 9.641 1 84.75 185 SER A O 1
ATOM 1427 N N . THR A 1 186 ? 13.727 -4.156 10.188 1 86.94 186 THR A N 1
ATOM 1428 C CA . THR A 1 186 ? 14.344 -5.387 10.664 1 86.94 186 THR A CA 1
ATOM 1429 C C . THR A 1 186 ? 13.594 -6.609 10.156 1 86.94 186 THR A C 1
ATOM 1431 O O . THR A 1 186 ? 12.43 -6.508 9.75 1 86.94 186 THR A O 1
ATOM 1434 N N . SER A 1 187 ? 14.328 -7.699 10.102 1 91 187 SER A N 1
ATOM 1435 C CA . SER A 1 187 ? 13.727 -8.977 9.727 1 91 187 SER A CA 1
ATOM 1436 C C . SER A 1 187 ? 13.875 -10 10.844 1 91 187 SER A C 1
ATOM 1438 O O . SER A 1 187 ? 14.828 -9.945 11.633 1 91 187 SER A O 1
ATOM 1440 N N . GLN A 1 188 ? 12.984 -10.844 10.922 1 91.44 188 GLN A N 1
ATOM 1441 C CA . GLN A 1 188 ? 12.984 -11.93 11.898 1 91.44 188 GLN A CA 1
ATOM 1442 C C . GLN A 1 188 ? 13.336 -13.266 11.242 1 91.44 188 GLN A C 1
ATOM 1444 O O . GLN A 1 188 ? 12.773 -13.609 10.203 1 91.44 188 GLN A O 1
ATOM 1449 N N . ARG A 1 189 ? 14.195 -13.922 11.922 1 93.12 189 ARG A N 1
ATOM 1450 C CA . ARG A 1 189 ? 14.523 -15.258 11.445 1 93.12 189 ARG A CA 1
ATOM 1451 C C . ARG A 1 189 ? 13.398 -16.234 11.75 1 93.12 189 ARG A C 1
ATOM 1453 O O . ARG A 1 189 ? 12.844 -16.234 12.852 1 93.12 189 ARG A O 1
ATOM 1460 N N . ALA A 1 190 ? 13.078 -17.062 10.711 1 93.81 190 ALA A N 1
ATOM 1461 C CA . ALA A 1 190 ? 12.008 -18.031 10.875 1 93.81 190 ALA A CA 1
ATOM 1462 C C . ALA A 1 190 ? 12.383 -19.375 10.266 1 93.81 190 ALA A C 1
ATOM 1464 O O . ALA A 1 190 ? 12.891 -19.438 9.141 1 93.81 190 ALA A O 1
ATOM 1465 N N . ILE A 1 191 ? 12.203 -20.422 11.016 1 93.69 191 ILE A N 1
ATOM 1466 C CA . ILE A 1 191 ? 12.336 -21.781 10.508 1 93.69 191 ILE A CA 1
ATOM 1467 C C . ILE A 1 191 ? 10.992 -22.5 10.594 1 93.69 191 ILE A C 1
ATOM 1469 O O . ILE A 1 191 ? 10.039 -21.969 11.188 1 93.69 191 ILE A O 1
ATOM 1473 N N . ILE A 1 192 ? 10.969 -23.703 9.969 1 92.56 192 ILE A N 1
ATOM 1474 C CA . ILE A 1 192 ? 9.719 -24.453 9.961 1 92.56 192 ILE A CA 1
ATOM 1475 C C . ILE A 1 192 ? 9.281 -24.719 11.398 1 92.56 192 ILE A C 1
ATOM 1477 O O . ILE A 1 192 ? 10.078 -25.172 12.234 1 92.56 192 ILE A O 1
ATOM 1481 N N . GLY A 1 193 ? 8.016 -24.453 11.734 1 93 193 GLY A N 1
ATOM 1482 C CA . GLY A 1 193 ? 7.473 -24.719 13.055 1 93 193 GLY A CA 1
ATOM 1483 C C . GLY A 1 193 ? 7.5 -23.5 13.961 1 93 193 GLY A C 1
ATOM 1484 O O . GLY A 1 193 ? 6.879 -23.484 15.023 1 93 193 GLY A O 1
ATOM 1485 N N . ASP A 1 194 ? 8.156 -22.422 13.531 1 94.06 194 ASP A N 1
ATOM 1486 C CA . ASP A 1 194 ? 8.203 -21.188 14.312 1 94.06 194 ASP A CA 1
ATOM 1487 C C . ASP A 1 194 ? 6.875 -20.438 14.234 1 94.06 194 ASP A C 1
ATOM 1489 O O . ASP A 1 194 ? 5.988 -20.828 13.461 1 94.06 194 ASP A O 1
ATOM 1493 N N . SER A 1 195 ? 6.742 -19.5 15.148 1 95.06 195 SER A N 1
ATOM 1494 C CA . SER A 1 195 ? 5.668 -18.516 15.047 1 95.06 195 SER A CA 1
ATOM 1495 C C . SER A 1 195 ? 6.188 -17.172 14.555 1 95.06 195 SER A C 1
ATOM 1497 O O . SER A 1 195 ? 7.352 -16.828 14.789 1 95.06 195 SER A O 1
ATOM 1499 N N . LEU A 1 196 ? 5.422 -16.531 13.82 1 94.81 196 LEU A N 1
ATOM 1500 C CA . LEU A 1 196 ? 5.758 -15.219 13.289 1 94.81 196 LEU A CA 1
ATOM 1501 C C . LEU A 1 196 ? 4.789 -14.156 13.805 1 94.81 196 LEU A C 1
ATOM 1503 O O . LEU A 1 196 ? 3.586 -14.234 13.562 1 94.81 196 LEU A O 1
ATOM 1507 N N . SER A 1 197 ? 5.277 -13.219 14.516 1 95.56 197 SER A N 1
ATOM 1508 C CA . SER A 1 197 ? 4.449 -12.141 15.047 1 95.56 197 SER A CA 1
ATOM 1509 C C . SER A 1 197 ? 4.355 -10.984 14.055 1 95.56 197 SER A C 1
ATOM 1511 O O . SER A 1 197 ? 5.281 -10.18 13.945 1 95.56 197 SER A O 1
ATOM 1513 N N . LEU A 1 198 ? 3.297 -10.906 13.438 1 96.88 198 LEU A N 1
ATOM 1514 C CA . LEU A 1 198 ? 3.055 -9.797 12.516 1 96.88 198 LEU A CA 1
ATOM 1515 C C . LEU A 1 198 ? 2.531 -8.578 13.258 1 96.88 198 LEU A C 1
ATOM 1517 O O . LEU A 1 198 ? 1.655 -8.695 14.117 1 96.88 198 LEU A O 1
ATOM 1521 N N . LYS A 1 199 ? 3.115 -7.48 13.008 1 97.31 199 LYS A N 1
ATOM 1522 C CA . LYS A 1 199 ? 2.631 -6.188 13.492 1 97.31 199 LYS A CA 1
ATOM 1523 C C . LYS A 1 199 ? 2.033 -5.367 12.352 1 97.31 199 LYS A C 1
ATOM 1525 O O . LYS A 1 199 ? 2.742 -4.98 11.414 1 97.31 199 LYS A O 1
ATOM 1530 N N . LEU A 1 200 ? 0.76 -5.035 12.477 1 98.12 200 LEU A N 1
ATOM 1531 C CA . LEU A 1 200 ? 0.052 -4.379 11.383 1 98.12 200 LEU A CA 1
ATOM 1532 C C . LEU A 1 200 ? -0.38 -2.973 11.789 1 98.12 200 LEU A C 1
ATOM 1534 O O . LEU A 1 200 ? -1.167 -2.803 12.719 1 98.12 200 LEU A O 1
ATOM 1538 N N . ALA A 1 201 ? 0.17 -1.999 11.125 1 97.31 201 ALA A N 1
ATOM 1539 C CA . ALA A 1 201 ? -0.317 -0.63 11.281 1 97.31 201 ALA A CA 1
ATOM 1540 C C . ALA A 1 201 ? -1.454 -0.342 10.305 1 97.31 201 ALA A C 1
ATOM 1542 O O . ALA A 1 201 ? -1.213 -0.043 9.133 1 97.31 201 ALA A O 1
ATOM 1543 N N . VAL A 1 202 ? -2.686 -0.344 10.859 1 97.69 202 VAL A N 1
ATOM 1544 C CA . VAL A 1 202 ? -3.873 -0.188 10.023 1 97.69 202 VAL A CA 1
ATOM 1545 C C . VAL A 1 202 ? -4.277 1.283 9.969 1 97.69 202 VAL A C 1
ATOM 1547 O O . VAL A 1 202 ? -4.441 1.927 11.008 1 97.69 202 VAL A O 1
ATOM 1550 N N . ARG A 1 203 ? -4.391 1.816 8.758 1 95.5 203 ARG A N 1
ATOM 1551 C CA . ARG A 1 203 ? -4.816 3.193 8.531 1 95.5 203 ARG A CA 1
ATOM 1552 C C . ARG A 1 203 ? -5.969 3.256 7.535 1 95.5 203 ARG A C 1
ATOM 1554 O O . ARG A 1 203 ? -5.93 2.6 6.492 1 95.5 203 ARG A O 1
ATOM 1561 N N . TRP A 1 204 ? -6.961 4.066 7.914 1 94.62 204 TRP A N 1
ATOM 1562 C CA . TRP A 1 204 ? -8.102 4.273 7.031 1 94.62 204 TRP A CA 1
ATOM 1563 C C . TRP A 1 204 ? -8.07 5.664 6.414 1 94.62 204 TRP A C 1
ATOM 1565 O O . TRP A 1 204 ? -7.793 6.652 7.102 1 94.62 204 TRP A O 1
ATOM 1575 N N . TYR A 1 205 ? -8.32 5.664 5.125 1 92.12 205 TYR A N 1
ATOM 1576 C CA . TYR A 1 205 ? -8.414 6.93 4.406 1 92.12 205 TYR A CA 1
ATOM 1577 C C . TYR A 1 205 ? -9.734 7.035 3.654 1 92.12 205 TYR A C 1
ATOM 1579 O O . TYR A 1 205 ? -10.258 6.031 3.164 1 92.12 205 TYR A O 1
ATOM 1587 N N . ARG A 1 206 ? -10.211 8.258 3.586 1 89.06 206 ARG A N 1
ATOM 1588 C CA . ARG A 1 206 ? -11.438 8.492 2.834 1 89.06 206 ARG A CA 1
ATOM 1589 C C . ARG A 1 206 ? -11.133 8.844 1.383 1 89.06 206 ARG A C 1
ATOM 1591 O O . ARG A 1 206 ? -10.227 9.633 1.107 1 89.06 206 ARG A O 1
ATOM 1598 N N . GLY A 1 207 ? -11.922 8.188 0.492 1 89.62 207 GLY A N 1
ATOM 1599 C CA . GLY A 1 207 ? -11.703 8.43 -0.926 1 89.62 207 GLY A CA 1
ATOM 1600 C C . GLY A 1 207 ? -10.82 7.387 -1.583 1 89.62 207 GLY A C 1
ATOM 1601 O O . GLY A 1 207 ? -10.352 6.457 -0.923 1 89.62 207 GLY A O 1
ATOM 1602 N N . ALA A 1 208 ? -10.578 7.555 -2.842 1 92.25 208 ALA A N 1
ATOM 1603 C CA . ALA A 1 208 ? -9.859 6.555 -3.627 1 92.25 208 ALA A CA 1
ATOM 1604 C C . ALA A 1 208 ? -8.359 6.824 -3.623 1 92.25 208 ALA A C 1
ATOM 1606 O O . ALA A 1 208 ? -7.566 5.984 -4.062 1 92.25 208 ALA A O 1
ATOM 1607 N N . VAL A 1 209 ? -7.93 8.031 -3.096 1 92.31 209 VAL A N 1
ATOM 1608 C CA . VAL A 1 209 ? -6.527 8.422 -3.146 1 92.31 209 VAL A CA 1
ATOM 1609 C C . VAL A 1 209 ? -5.977 8.57 -1.729 1 92.31 209 VAL A C 1
ATOM 1611 O O . VAL A 1 209 ? -6.625 9.164 -0.866 1 92.31 209 VAL A O 1
ATOM 1614 N N . ILE A 1 210 ? -4.828 7.973 -1.49 1 92.5 210 ILE A N 1
ATOM 1615 C CA . ILE A 1 210 ? -4.184 8.164 -0.195 1 92.5 210 ILE A CA 1
ATOM 1616 C C . ILE A 1 210 ? -3.754 9.617 -0.04 1 92.5 210 ILE A C 1
ATOM 1618 O O . ILE A 1 210 ? -3.422 10.281 -1.024 1 92.5 210 ILE A O 1
ATOM 1622 N N . PRO A 1 211 ? -3.701 10.086 1.124 1 88.12 211 PRO A N 1
ATOM 1623 C CA . PRO A 1 211 ? -3.424 11.508 1.329 1 88.12 211 PRO A CA 1
ATOM 1624 C C . PRO A 1 211 ? -1.944 11.852 1.174 1 88.12 211 PRO A C 1
ATOM 1626 O O . PRO A 1 211 ? -1.091 10.961 1.248 1 88.12 211 PRO A O 1
ATOM 1629 N N . THR A 1 212 ? -1.599 13.141 0.886 1 83.75 212 THR A N 1
ATOM 1630 C CA . THR A 1 212 ? -0.227 13.633 0.859 1 83.75 212 THR A CA 1
ATOM 1631 C C . THR A 1 212 ? 0.333 13.75 2.273 1 83.75 212 THR A C 1
ATOM 1633 O O . THR A 1 212 ? -0.425 13.836 3.242 1 83.75 212 THR A O 1
ATOM 1636 N N . ALA A 1 213 ? 1.834 13.445 2.32 1 69.06 213 ALA A N 1
ATOM 1637 C CA . ALA A 1 213 ? 2.48 13.578 3.625 1 69.06 213 ALA A CA 1
ATOM 1638 C C . ALA A 1 213 ? 2.291 14.977 4.195 1 69.06 213 ALA A C 1
ATOM 1640 O O . ALA A 1 213 ? 2.141 15.148 5.406 1 69.06 213 ALA A O 1
ATOM 1641 N N . ASN A 1 214 ? 3.104 16.031 3.363 1 54.81 214 ASN A N 1
ATOM 1642 C CA . ASN A 1 214 ? 3.221 17.406 3.836 1 54.81 214 ASN A CA 1
ATOM 1643 C C . ASN A 1 214 ? 1.874 17.953 4.293 1 54.81 214 ASN A C 1
ATOM 1645 O O . ASN A 1 214 ? 1.755 19.141 4.586 1 54.81 214 ASN A O 1
ATOM 1649 N N . GLY A 1 215 ? 0.906 17.438 3.881 1 45.84 215 GLY A N 1
ATOM 1650 C CA . GLY A 1 215 ? 0.017 18.453 4.398 1 45.84 215 GLY A CA 1
ATOM 1651 C C . GLY A 1 215 ? 0.278 18.797 5.855 1 45.84 215 GLY A C 1
ATOM 1652 O O . GLY A 1 215 ? 0.202 17.922 6.723 1 45.84 215 GLY A O 1
ATOM 1653 N N . ALA A 1 216 ? 1.509 19.5 5.93 1 45.41 216 ALA A N 1
ATOM 1654 C CA . ALA A 1 216 ? 1.68 20.094 7.25 1 45.41 216 ALA A CA 1
ATOM 1655 C C . ALA A 1 216 ? 0.365 20.109 8.023 1 45.41 216 ALA A C 1
ATOM 1657 O O . ALA A 1 216 ? -0.417 21.047 7.926 1 45.41 216 ALA A O 1
ATOM 1658 N N . LEU A 1 217 ? -0.092 19.094 7.844 1 46.97 217 LEU A N 1
ATOM 1659 C CA . LEU A 1 217 ? -1.415 18.969 8.445 1 46.97 217 LEU A CA 1
ATOM 1660 C C . LEU A 1 217 ? -1.315 18.922 9.969 1 46.97 217 LEU A C 1
ATOM 1662 O O . LEU A 1 217 ? -0.571 18.109 10.523 1 46.97 217 LEU A O 1
ATOM 1666 N N . LEU A 1 218 ? -1.213 20.016 10.391 1 53.59 218 LEU A N 1
ATOM 1667 C CA . LEU A 1 218 ? -1.343 20.125 11.844 1 53.59 218 LEU A CA 1
ATOM 1668 C C . LEU A 1 218 ? -2.609 19.422 12.328 1 53.59 218 LEU A C 1
ATOM 1670 O O . LEU A 1 218 ? -3.645 19.469 11.656 1 53.59 218 LEU A O 1
ATOM 1674 N N . SER A 1 219 ? -2.352 18.578 13.164 1 57.31 219 SER A N 1
ATOM 1675 C CA . SER A 1 219 ? -3.529 17.969 13.781 1 57.31 219 SER A CA 1
ATOM 1676 C C . SER A 1 219 ? -4.535 19.047 14.203 1 57.31 219 SER A C 1
ATOM 1678 O O . SER A 1 219 ? -4.172 20.203 14.398 1 57.31 219 SER A O 1
ATOM 1680 N N . SER A 1 220 ? -5.734 18.609 14.18 1 59.84 220 SER A N 1
ATOM 1681 C CA . SER A 1 220 ? -6.742 19.531 14.695 1 59.84 220 SER A CA 1
ATOM 1682 C C . SER A 1 220 ? -6.367 20.031 16.094 1 59.84 220 SER A C 1
ATOM 1684 O O . SER A 1 220 ? -6.57 21.203 16.406 1 59.84 220 SER A O 1
ATOM 1686 N N . SER A 1 221 ? -5.77 19.125 16.781 1 65.62 221 SER A N 1
ATOM 1687 C CA . SER A 1 221 ? -5.375 19.531 18.125 1 65.62 221 SER A CA 1
ATOM 1688 C C . SER A 1 221 ? -4.234 20.547 18.094 1 65.62 221 SER A C 1
ATOM 1690 O O . SER A 1 221 ? -4.246 21.516 18.844 1 65.62 221 SER A O 1
ATOM 1692 N N . THR A 1 222 ? -3.338 20.25 17.141 1 69.31 222 THR A N 1
ATOM 1693 C CA . THR A 1 222 ? -2.234 21.203 17.016 1 69.31 222 THR A CA 1
ATOM 1694 C C . THR A 1 222 ? -2.721 22.531 16.453 1 69.31 222 THR A C 1
ATOM 1696 O O . THR A 1 222 ? -2.271 23.594 16.875 1 69.31 222 THR A O 1
ATOM 1699 N N . THR A 1 223 ? -3.549 22.359 15.508 1 71.44 223 THR A N 1
ATOM 1700 C CA . THR A 1 223 ? -4.133 23.578 14.961 1 71.44 223 THR A CA 1
ATOM 1701 C C . THR A 1 223 ? -4.875 24.359 16.047 1 71.44 223 THR A C 1
ATOM 1703 O O . THR A 1 223 ? -4.75 25.594 16.125 1 71.44 223 THR A O 1
ATOM 1706 N N . LEU A 1 224 ? -5.566 23.656 16.906 1 79.06 224 LEU A N 1
ATOM 1707 C CA . LEU A 1 224 ? -6.266 24.312 18.016 1 79.06 224 LEU A CA 1
ATOM 1708 C C . LEU A 1 224 ? -5.277 24.969 18.969 1 79.06 224 LEU A C 1
ATOM 1710 O O . LEU A 1 224 ? -5.523 26.062 19.469 1 79.06 224 LEU A O 1
ATOM 1714 N N . MET A 1 225 ? -4.207 24.312 19.125 1 83.56 225 MET A N 1
ATOM 1715 C CA . MET A 1 225 ? -3.195 24.875 20.031 1 83.56 225 MET A CA 1
ATOM 1716 C C . MET A 1 225 ? -2.586 26.141 19.438 1 83.56 225 MET A C 1
ATOM 1718 O O . MET A 1 225 ? -2.389 27.125 20.156 1 83.56 225 MET A O 1
ATOM 1722 N N . TYR A 1 226 ? -2.361 26.047 18.141 1 83.88 226 TYR A N 1
ATOM 1723 C CA . TYR A 1 226 ? -1.812 27.234 17.5 1 83.88 226 TYR A CA 1
ATOM 1724 C C . TYR A 1 226 ? -2.824 28.375 17.5 1 83.88 226 TYR A C 1
ATOM 1726 O O . TYR A 1 226 ? -2.457 29.531 17.688 1 83.88 226 TYR A O 1
ATOM 1734 N N . CYS A 1 227 ? -4.023 28.062 17.297 1 87.19 227 CYS A N 1
ATOM 1735 C CA . CYS A 1 227 ? -5.059 29.078 17.344 1 87.19 227 CYS A CA 1
ATOM 1736 C C . CYS A 1 227 ? -5.215 29.656 18.75 1 87.19 227 CYS A C 1
ATOM 1738 O O . CYS A 1 227 ? -5.398 30.859 18.922 1 87.19 227 CYS A O 1
ATOM 1740 N N . PHE A 1 228 ? -5.094 28.859 19.734 1 91.12 228 PHE A N 1
ATOM 1741 C CA . PHE A 1 228 ? -5.176 29.281 21.125 1 91.12 228 PHE A CA 1
ATOM 1742 C C . PHE A 1 228 ? -3.994 30.188 21.484 1 91.12 228 PHE A C 1
ATOM 1744 O O . PHE A 1 228 ? -4.168 31.219 22.141 1 91.12 228 PHE A O 1
ATOM 1751 N N . ALA A 1 229 ? -2.877 29.828 21.031 1 92.12 229 ALA A N 1
ATOM 1752 C CA . ALA A 1 229 ? -1.689 30.641 21.266 1 92.12 229 ALA A CA 1
ATOM 1753 C C . ALA A 1 229 ? -1.821 32 20.578 1 92.12 229 ALA A C 1
ATOM 1755 O O . ALA A 1 229 ? -1.458 33.031 21.141 1 92.12 229 ALA A O 1
ATOM 1756 N N . THR A 1 230 ? -2.311 31.984 19.391 1 92.75 230 THR A N 1
ATOM 1757 C CA . THR A 1 230 ? -2.533 33.219 18.672 1 92.75 230 THR A CA 1
ATOM 1758 C C . THR A 1 230 ? -3.557 34.094 19.391 1 92.75 230 THR A C 1
ATOM 1760 O O . THR A 1 230 ? -3.408 35.312 19.453 1 92.75 230 THR A O 1
ATOM 1763 N N . PHE A 1 231 ? -4.57 33.531 19.938 1 93.75 231 PHE A N 1
ATOM 1764 C CA . PHE A 1 231 ? -5.586 34.25 20.719 1 93.75 231 PHE A CA 1
ATOM 1765 C C . PHE A 1 231 ? -4.965 34.938 21.938 1 93.75 231 PHE A C 1
ATOM 1767 O O . PHE A 1 231 ? -5.141 36.125 22.125 1 93.75 231 PHE A O 1
ATOM 1774 N N . ILE A 1 232 ? -4.219 34.188 22.641 1 93.94 232 ILE A N 1
ATOM 1775 C CA . ILE A 1 232 ? -3.613 34.719 23.859 1 93.94 232 ILE A CA 1
ATOM 1776 C C . ILE A 1 232 ? -2.596 35.781 23.516 1 93.94 232 ILE A C 1
ATOM 1778 O O . ILE A 1 232 ? -2.551 36.844 24.156 1 93.94 232 ILE A O 1
ATOM 1782 N N . GLY A 1 233 ? -1.813 35.469 22.531 1 94.69 233 GLY A N 1
ATOM 1783 C CA . GLY A 1 233 ? -0.822 36.438 22.094 1 94.69 233 GLY A CA 1
ATOM 1784 C C . GLY A 1 233 ? -1.435 37.75 21.609 1 94.69 233 GLY A C 1
ATOM 1785 O O . GLY A 1 233 ? -0.99 38.844 22 1 94.69 233 GLY A O 1
ATOM 1786 N N . THR A 1 234 ? -2.428 37.625 20.797 1 93.81 234 THR A N 1
ATOM 1787 C CA . THR A 1 234 ? -3.104 38.812 20.25 1 93.81 234 THR A CA 1
ATOM 1788 C C . THR A 1 234 ? -3.797 39.594 21.359 1 93.81 234 THR A C 1
ATOM 1790 O O . THR A 1 234 ? -3.734 40.844 21.391 1 93.81 234 THR A O 1
ATOM 1793 N N . LEU A 1 235 ? -4.48 38.938 22.234 1 93.62 235 LEU A N 1
ATOM 1794 C CA . LEU A 1 235 ? -5.152 39.562 23.359 1 93.62 235 LEU A CA 1
ATOM 1795 C C . LEU A 1 235 ? -4.156 40.312 24.219 1 93.62 235 LEU A C 1
ATOM 1797 O O . LEU A 1 235 ? -4.391 41.469 24.562 1 93.62 235 LEU A O 1
ATOM 1801 N N . ALA A 1 236 ? -3.047 39.719 24.516 1 94 236 ALA A N 1
ATOM 1802 C CA . ALA A 1 236 ? -2.031 40.312 25.375 1 94 236 ALA A CA 1
ATOM 1803 C C . ALA A 1 236 ? -1.408 41.531 24.703 1 94 236 ALA A C 1
ATOM 1805 O O . ALA A 1 236 ? -1.261 42.594 25.328 1 94 236 ALA A O 1
ATOM 1806 N N . ILE A 1 237 ? -1.156 41.438 23.484 1 92.88 237 ILE A N 1
ATOM 1807 C CA . ILE A 1 237 ? -0.512 42.531 22.75 1 92.88 237 ILE A CA 1
ATOM 1808 C C . ILE A 1 237 ? -1.491 43.688 22.578 1 92.88 237 ILE A C 1
ATOM 1810 O O . ILE A 1 237 ? -1.128 44.844 22.766 1 92.88 237 ILE A O 1
ATOM 1814 N N . THR A 1 238 ? -2.711 43.375 22.25 1 92 238 THR A N 1
ATOM 1815 C CA . THR A 1 238 ? -3.713 44.406 22.047 1 92 238 THR A CA 1
ATOM 1816 C C . THR A 1 238 ? -3.994 45.156 23.359 1 92 238 THR A C 1
ATOM 1818 O O . THR A 1 238 ? -4.059 46.375 23.359 1 92 238 THR A O 1
ATOM 1821 N N . ILE A 1 239 ? -4.082 44.531 24.422 1 90.25 239 ILE A N 1
ATOM 1822 C CA . ILE A 1 239 ? -4.32 45.125 25.719 1 90.25 239 ILE A CA 1
ATOM 1823 C C . ILE A 1 239 ? -3.117 46 26.109 1 90.25 239 ILE A C 1
ATOM 1825 O O . ILE A 1 239 ? -3.279 47.125 26.562 1 90.25 239 ILE A O 1
ATOM 1829 N N . ALA A 1 240 ? -1.982 45.531 25.859 1 91.94 240 ALA A N 1
ATOM 1830 C CA . ALA A 1 240 ? -0.767 46.281 26.188 1 91.94 240 ALA A CA 1
ATOM 1831 C C . ALA A 1 240 ? -0.656 47.562 25.375 1 91.94 240 ALA A C 1
ATOM 1833 O O . ALA A 1 240 ? -0.303 48.594 25.906 1 91.94 240 ALA A O 1
ATOM 1834 N N . VAL A 1 241 ? -1.038 47.469 24.203 1 90.88 241 VAL A N 1
ATOM 1835 C CA . VAL A 1 241 ? -0.937 48.625 23.312 1 90.88 241 VAL A CA 1
ATOM 1836 C C . VAL A 1 241 ? -2.035 49.625 23.641 1 90.88 241 VAL A C 1
ATOM 1838 O O . VAL A 1 241 ? -1.78 50.844 23.719 1 90.88 241 VAL A O 1
ATOM 1841 N N . LEU A 1 242 ? -3.236 49.188 23.953 1 88.38 242 LEU A N 1
ATOM 1842 C CA . LEU A 1 242 ? -4.355 50.094 24.219 1 88.38 242 LEU A CA 1
ATOM 1843 C C . LEU A 1 242 ? -4.207 50.75 25.594 1 88.38 242 LEU A C 1
ATOM 1845 O O . LEU A 1 242 ? -4.418 51.938 25.734 1 88.38 242 LEU A O 1
ATOM 1849 N N . TYR A 1 243 ? -3.764 50.062 26.547 1 85.81 243 TYR A N 1
ATOM 1850 C CA . TYR A 1 243 ? -3.586 50.594 27.906 1 85.81 243 TYR A CA 1
ATOM 1851 C C . TYR A 1 243 ? -2.291 51.375 28 1 85.81 243 TYR A C 1
ATOM 1853 O O . TYR A 1 243 ? -2.201 52.344 28.781 1 85.81 243 TYR A O 1
ATOM 1861 N N . GLY A 1 244 ? -1.371 51 27.219 1 84.69 244 GLY A N 1
ATOM 1862 C CA . GLY A 1 244 ? -0.067 51.625 27.312 1 84.69 244 GLY A CA 1
ATOM 1863 C C . GLY A 1 244 ? 0.062 52.875 26.453 1 84.69 244 GLY A C 1
ATOM 1864 O O . GLY A 1 244 ? 0.746 53.844 26.844 1 84.69 244 GLY A O 1
ATOM 1865 N N . PHE A 1 245 ? -0.627 52.812 25.422 1 85.19 245 PHE A N 1
ATOM 1866 C CA . PHE A 1 245 ? -0.342 53.906 24.5 1 85.19 245 PHE A CA 1
ATOM 1867 C C . PHE A 1 245 ? -1.615 54.688 24.141 1 85.19 245 PHE A C 1
ATOM 1869 O O . PHE A 1 245 ? -1.641 55.906 24.188 1 85.19 245 PHE A O 1
ATOM 1876 N N . VAL A 1 246 ? -2.623 53.969 23.984 1 84.56 246 VAL A N 1
ATOM 1877 C CA . VAL A 1 246 ? -3.809 54.594 23.422 1 84.56 246 VAL A CA 1
ATOM 1878 C C . VAL A 1 246 ? -4.613 55.281 24.547 1 84.56 246 VAL A C 1
ATOM 1880 O O . VAL A 1 246 ? -5.023 56.438 24.422 1 84.56 246 VAL A O 1
ATOM 1883 N N . PHE A 1 247 ? -4.777 54.719 25.641 1 83.81 247 PHE A N 1
ATOM 1884 C CA . PHE A 1 247 ? -5.609 55.219 26.719 1 83.81 247 PHE A CA 1
ATOM 1885 C C . PHE A 1 247 ? -4.98 56.438 27.359 1 83.81 247 PHE A C 1
ATOM 1887 O O . PHE A 1 247 ? -5.645 57.469 27.531 1 83.81 247 PHE A O 1
ATOM 1894 N N . PRO A 1 248 ? -3.746 56.406 27.641 1 82 248 PRO A N 1
ATOM 1895 C CA . PRO A 1 248 ? -3.172 57.625 28.234 1 82 248 PRO A CA 1
ATOM 1896 C C . PRO A 1 248 ? -3.223 58.812 27.297 1 82 248 PRO A C 1
ATOM 1898 O O . PRO A 1 248 ? -3.43 59.969 27.75 1 82 248 PRO A O 1
ATOM 1901 N N . LYS A 1 249 ? -3.123 58.625 26.109 1 81.88 249 LYS A N 1
ATOM 1902 C CA . LYS A 1 249 ? -3.201 59.719 25.156 1 81.88 249 LYS A CA 1
ATOM 1903 C C . LYS A 1 249 ? -4.617 60.281 25.062 1 81.88 249 LYS A C 1
ATOM 1905 O O . LYS A 1 249 ? -4.812 61.5 25.031 1 81.88 249 LYS A O 1
ATOM 1910 N N . LYS A 1 250 ? -5.547 59.406 25.141 1 79.69 250 LYS A N 1
ATOM 1911 C CA . LYS A 1 250 ? -6.941 59.812 25.094 1 79.69 250 LYS A CA 1
ATOM 1912 C C . LYS A 1 250 ? -7.355 60.531 26.375 1 79.69 250 LYS A C 1
ATOM 1914 O O . LYS A 1 250 ? -8.117 61.5 26.344 1 79.69 250 LYS A O 1
ATOM 1919 N N . LEU A 1 251 ? -6.848 60.156 27.453 1 78.38 251 LEU A N 1
ATOM 1920 C CA . LEU A 1 251 ? -7.125 60.781 28.75 1 78.38 251 LEU A CA 1
ATOM 1921 C C . LEU A 1 251 ? -6.559 62.188 28.797 1 78.38 251 LEU A C 1
ATOM 1923 O O . LEU A 1 251 ? -7.223 63.125 29.281 1 78.38 251 LEU A O 1
ATOM 1927 N N . LYS A 1 252 ? -5.367 62.344 28.266 1 76.62 252 LYS A N 1
ATOM 1928 C CA . LYS A 1 252 ? -4.73 63.656 28.25 1 76.62 252 LYS A CA 1
ATOM 1929 C C . LYS A 1 252 ? -5.508 64.625 27.391 1 76.62 252 LYS A C 1
ATOM 1931 O O . LYS A 1 252 ? -5.703 65.812 27.766 1 76.62 252 LYS A O 1
ATOM 1936 N N . VAL A 1 253 ? -6 64.125 26.375 1 78.56 253 VAL A N 1
ATOM 1937 C CA . VAL A 1 253 ? -6.73 65 25.438 1 78.56 253 VAL A CA 1
ATOM 1938 C C . VAL A 1 253 ? -8.062 65.375 26.062 1 78.56 253 VAL A C 1
ATOM 1940 O O . VAL A 1 253 ? -8.453 66.562 25.984 1 78.56 253 VAL A O 1
ATOM 1943 N N . GLU A 1 254 ? -8.688 64.562 26.766 1 74.56 254 GLU A N 1
ATOM 1944 C CA . GLU A 1 254 ? -9.984 64.812 27.359 1 74.56 254 GLU A CA 1
ATOM 1945 C C . GLU A 1 254 ? -9.852 65.688 28.594 1 74.56 254 GLU A C 1
ATOM 1947 O O . GLU A 1 254 ? -10.688 66.562 28.828 1 74.56 254 GLU A O 1
ATOM 1952 N N . MET A 1 255 ? -8.82 65.562 29.297 1 73.19 255 MET A N 1
ATOM 1953 C CA . MET A 1 255 ? -8.578 66.438 30.469 1 73.19 255 MET A CA 1
ATOM 1954 C C . MET A 1 255 ? -8.266 67.875 30.031 1 73.19 255 MET A C 1
ATOM 1956 O O . MET A 1 255 ? -8.703 68.812 30.672 1 73.19 255 MET A O 1
ATOM 1960 N N . ARG A 1 256 ? -7.586 68.062 28.953 1 71.31 256 ARG A N 1
ATOM 1961 C CA . ARG A 1 256 ? -7.25 69.375 28.438 1 71.31 256 ARG A CA 1
ATOM 1962 C C . ARG A 1 256 ? -8.5 70.062 27.938 1 71.31 256 ARG A C 1
ATOM 1964 O O . ARG A 1 256 ? -8.594 71.312 28.047 1 71.31 256 ARG A O 1
ATOM 1971 N N . ARG A 1 257 ? -9.383 69.375 27.531 1 71.88 257 ARG A N 1
ATOM 1972 C CA . ARG A 1 257 ? -10.602 69.938 26.953 1 71.88 257 ARG A CA 1
ATOM 1973 C C . ARG A 1 257 ? -11.547 70.438 28.062 1 71.88 257 ARG A C 1
ATOM 1975 O O . ARG A 1 257 ? -12.258 71.438 27.891 1 71.88 257 ARG A O 1
ATOM 1982 N N . HIS A 1 258 ? -11.617 69.812 29.172 1 65.06 258 HIS A N 1
ATOM 1983 C CA . HIS A 1 258 ? -12.656 70.125 30.156 1 65.06 258 HIS A CA 1
ATOM 1984 C C . HIS A 1 258 ? -12.07 70.875 31.359 1 65.06 258 HIS A C 1
ATOM 1986 O O . HIS A 1 258 ? -12.812 71.5 32.125 1 65.06 258 HIS A O 1
ATOM 1992 N N . ILE A 1 259 ? -10.906 70.75 31.688 1 61.44 259 ILE A N 1
ATOM 1993 C CA . ILE A 1 259 ? -10.344 71.5 32.781 1 61.44 259 ILE A CA 1
ATOM 1994 C C . ILE A 1 259 ? -9.68 72.75 32.25 1 61.44 259 ILE A C 1
ATOM 1996 O O . ILE A 1 259 ? -8.656 72.688 31.562 1 61.44 259 ILE A O 1
ATOM 2000 N N . PRO A 1 260 ? -10.453 73.938 32.156 1 53.25 260 PRO A N 1
ATOM 2001 C CA . PRO A 1 260 ? -9.867 75.25 31.891 1 53.25 260 PRO A CA 1
ATOM 2002 C C . PRO A 1 260 ? -8.641 75.562 32.75 1 53.25 260 PRO A C 1
ATOM 2004 O O . PRO A 1 260 ? -8.656 75.25 33.969 1 53.25 260 PRO A O 1
ATOM 2007 N N . GLY A 1 261 ? -7.219 75.75 32.312 1 53.31 261 GLY A N 1
ATOM 2008 C CA . GLY A 1 261 ? -5.973 76.125 32.938 1 53.31 261 GLY A CA 1
ATOM 2009 C C . GLY A 1 261 ? -4.969 75 33.031 1 53.31 261 GLY A C 1
ATOM 2010 O O . GLY A 1 261 ? -3.914 75.125 33.656 1 53.31 261 GLY A O 1
ATOM 2011 N N . THR A 1 262 ? -5.418 73.75 32.875 1 47.75 262 THR A N 1
ATOM 2012 C CA . THR A 1 262 ? -4.453 72.688 33 1 47.75 262 THR A CA 1
ATOM 2013 C C . THR A 1 262 ? -3.496 72.625 31.828 1 47.75 262 THR A C 1
ATOM 2015 O O . THR A 1 262 ? -2.791 71.688 31.625 1 47.75 262 THR A O 1
ATOM 2018 N N . SER A 1 263 ? -3.375 73.562 30.969 1 45.59 263 SER A N 1
ATOM 2019 C CA . SER A 1 263 ? -2.189 73.625 30.125 1 45.59 263 SER A CA 1
ATOM 2020 C C . SER A 1 263 ? -0.936 73.25 30.891 1 45.59 263 SER A C 1
ATOM 2022 O O . SER A 1 263 ? 0.028 72.75 30.312 1 45.59 263 SER A O 1
ATOM 2024 N N . GLY A 1 264 ? -0.701 73.625 32.219 1 42.22 264 GLY A N 1
ATOM 2025 C CA . GLY A 1 264 ? 0.498 73.438 33 1 42.22 264 GLY A CA 1
ATOM 2026 C C . GLY A 1 264 ? 0.639 72 33.5 1 42.22 264 GLY A C 1
ATOM 2027 O O . GLY A 1 264 ? 1.615 71.688 34.188 1 42.22 264 GLY A O 1
ATOM 2028 N N . TYR A 1 265 ? -0.315 71.188 33.656 1 40.22 265 TYR A N 1
ATOM 2029 C CA . TYR A 1 265 ? -0.175 69.875 34.25 1 40.22 265 TYR A CA 1
ATOM 2030 C C . TYR A 1 265 ? 0.524 68.938 33.281 1 40.22 265 TYR A C 1
ATOM 2032 O O . TYR A 1 265 ? 0.542 67.688 33.469 1 40.22 265 TYR A O 1
ATOM 2040 N N . ASP A 1 266 ? 1.084 69.125 32.156 1 40.62 266 ASP A N 1
ATOM 2041 C CA . ASP A 1 266 ? 1.967 68.312 31.375 1 40.62 266 ASP A CA 1
ATOM 2042 C C . ASP A 1 266 ? 2.992 67.625 32.25 1 40.62 266 ASP A C 1
ATOM 2044 O O . ASP A 1 266 ? 3.67 66.688 31.797 1 40.62 266 ASP A O 1
ATOM 2048 N N . SER A 1 267 ? 3.49 68.125 33.438 1 40.31 267 SER A N 1
ATOM 2049 C CA . SER A 1 267 ? 4.695 67.625 34.062 1 40.31 267 SER A CA 1
ATOM 2050 C C . SER A 1 267 ? 4.445 66.25 34.688 1 40.31 267 SER A C 1
ATOM 2052 O O . SER A 1 267 ? 5.367 65.438 34.812 1 40.31 267 SER A O 1
ATOM 2054 N N . LYS A 1 268 ? 3.391 65.875 35.531 1 40.25 268 LYS A N 1
ATOM 2055 C CA . LYS A 1 268 ? 3.445 64.688 36.375 1 40.25 268 LYS A CA 1
ATOM 2056 C C . LYS A 1 268 ? 3.033 63.438 35.562 1 40.25 268 LYS A C 1
ATOM 2058 O O . LYS A 1 268 ? 3.062 62.312 36.094 1 40.25 268 LYS A O 1
ATOM 2063 N N . LEU A 1 269 ? 2.35 63.375 34.5 1 37.81 269 LEU A N 1
ATOM 2064 C CA . LEU A 1 269 ? 2.043 62.094 33.906 1 37.81 269 LEU A CA 1
ATOM 2065 C C . LEU A 1 269 ? 3.205 61.625 33.031 1 37.81 269 LEU A C 1
ATOM 2067 O O . LEU A 1 269 ? 3.047 60.688 32.219 1 37.81 269 LEU A O 1
ATOM 2071 N N . ASP A 1 270 ? 4.43 62.281 33.031 1 31.62 270 ASP A N 1
ATOM 2072 C CA . ASP A 1 270 ? 5.609 61.562 32.531 1 31.62 270 ASP A CA 1
ATOM 2073 C C . ASP A 1 270 ? 6.078 60.531 33.531 1 31.62 270 ASP A C 1
ATOM 2075 O O . ASP A 1 270 ? 6.137 60.781 34.75 1 31.62 270 ASP A O 1
ATOM 2079 N N . MET B 1 1 ? 21.172 -44.594 73.625 1 24.17 1 MET B N 1
ATOM 2080 C CA . MET B 1 1 ? 21 -44.844 72.188 1 24.17 1 MET B CA 1
ATOM 2081 C C . MET B 1 1 ? 20.5 -43.562 71.5 1 24.17 1 MET B C 1
ATOM 2083 O O . MET B 1 1 ? 19.422 -43.062 71.812 1 24.17 1 MET B O 1
ATOM 2087 N N . LYS B 1 2 ? 21.5 -42.625 71.062 1 30.89 2 LYS B N 1
ATOM 2088 C CA . LYS B 1 2 ? 21.578 -41.312 70.438 1 30.89 2 LYS B CA 1
ATOM 2089 C C . LYS B 1 2 ? 20.984 -41.375 69 1 30.89 2 LYS B C 1
ATOM 2091 O O . LYS B 1 2 ? 21.531 -42.031 68.125 1 30.89 2 LYS B O 1
ATOM 2096 N N . LEU B 1 3 ? 19.656 -41.5 68.938 1 29.33 3 LEU B N 1
ATOM 2097 C CA . LEU B 1 3 ? 18.969 -41.562 67.625 1 29.33 3 LEU B CA 1
ATOM 2098 C C . LEU B 1 3 ? 19.297 -40.312 66.812 1 29.33 3 LEU B C 1
ATOM 2100 O O . LEU B 1 3 ? 19.047 -39.188 67.25 1 29.33 3 LEU B O 1
ATOM 2104 N N . SER B 1 4 ? 20.422 -40.344 66.062 1 29.33 4 SER B N 1
ATOM 2105 C CA . SER B 1 4 ? 20.859 -39.406 65.062 1 29.33 4 SER B CA 1
ATOM 2106 C C . SER B 1 4 ? 19.828 -39.25 63.938 1 29.33 4 SER B C 1
ATOM 2108 O O . SER B 1 4 ? 19.391 -40.219 63.344 1 29.33 4 SER B O 1
ATOM 2110 N N . PHE B 1 5 ? 18.859 -38.281 64.062 1 34.16 5 PHE B N 1
ATOM 2111 C CA . PHE B 1 5 ? 17.875 -37.844 63.062 1 34.16 5 PHE B CA 1
ATOM 2112 C C . PHE B 1 5 ? 18.562 -37.406 61.781 1 34.16 5 PHE B C 1
ATOM 2114 O O . PHE B 1 5 ? 19.266 -36.375 61.781 1 34.16 5 PHE B O 1
ATOM 2121 N N . SER B 1 6 ? 19.047 -38.312 60.938 1 28.08 6 SER B N 1
ATOM 2122 C CA . SER B 1 6 ? 19.531 -38.031 59.594 1 28.08 6 SER B CA 1
ATOM 2123 C C . SER B 1 6 ? 18.469 -37.312 58.75 1 28.08 6 SER B C 1
ATOM 2125 O O . SER B 1 6 ? 17.359 -37.844 58.594 1 28.08 6 SER B O 1
ATOM 2127 N N . THR B 1 7 ? 18.406 -35.969 58.781 1 31.28 7 THR B N 1
ATOM 2128 C CA . THR B 1 7 ? 17.562 -35.125 57.938 1 31.28 7 THR B CA 1
ATOM 2129 C C . THR B 1 7 ? 17.828 -35.375 56.438 1 31.28 7 THR B C 1
ATOM 2131 O O . THR B 1 7 ? 18.969 -35.25 56 1 31.28 7 THR B O 1
ATOM 2134 N N . LEU B 1 8 ? 17.188 -36.344 55.781 1 28.45 8 LEU B N 1
ATOM 2135 C CA . LEU B 1 8 ? 17.203 -36.562 54.344 1 28.45 8 LEU B CA 1
ATOM 2136 C C . LEU B 1 8 ? 16.766 -35.281 53.625 1 28.45 8 LEU B C 1
ATOM 2138 O O . LEU B 1 8 ? 15.641 -34.812 53.812 1 28.45 8 LEU B O 1
ATOM 2142 N N . ILE B 1 9 ? 17.656 -34.344 53.406 1 30.02 9 ILE B N 1
ATOM 2143 C CA . ILE B 1 9 ? 17.422 -33.188 52.531 1 30.02 9 ILE B CA 1
ATOM 2144 C C . ILE B 1 9 ? 17.109 -33.656 51.125 1 30.02 9 ILE B C 1
ATOM 2146 O O . ILE B 1 9 ? 17.922 -34.312 50.5 1 30.02 9 ILE B O 1
ATOM 2150 N N . ALA B 1 10 ? 15.82 -33.938 50.781 1 29.17 10 ALA B N 1
ATOM 2151 C CA . ALA B 1 10 ? 15.352 -34.156 49.406 1 29.17 10 ALA B CA 1
ATOM 2152 C C . ALA B 1 10 ? 15.773 -32.969 48.531 1 29.17 10 ALA B C 1
ATOM 2154 O O . ALA B 1 10 ? 15.438 -31.828 48.781 1 29.17 10 ALA B O 1
ATOM 2155 N N . VAL B 1 11 ? 16.953 -33.062 47.875 1 32.91 11 VAL B N 1
ATOM 2156 C CA . VAL B 1 11 ? 17.391 -32.188 46.812 1 32.91 11 VAL B CA 1
ATOM 2157 C C . VAL B 1 11 ? 16.328 -32.156 45.688 1 32.91 11 VAL B C 1
ATOM 2159 O O . VAL B 1 11 ? 16.062 -33.156 45.062 1 32.91 11 VAL B O 1
ATOM 2162 N N . GLY B 1 12 ? 15.211 -31.438 45.906 1 30.61 12 GLY B N 1
ATOM 2163 C CA . GLY B 1 12 ? 14.312 -31.156 44.781 1 30.61 12 GLY B CA 1
ATOM 2164 C C . GLY B 1 12 ? 15.023 -30.625 43.562 1 30.61 12 GLY B C 1
ATOM 2165 O O . GLY B 1 12 ? 15.727 -29.625 43.625 1 30.61 12 GLY B O 1
ATOM 2166 N N . SER B 1 13 ? 15.422 -31.531 42.625 1 32.34 13 SER B N 1
ATOM 2167 C CA . SER B 1 13 ? 15.898 -31.156 41.312 1 32.34 13 SER B CA 1
ATOM 2168 C C . SER B 1 13 ? 14.922 -30.203 40.625 1 32.34 13 SER B C 1
ATOM 2170 O O . SER B 1 13 ? 13.766 -30.547 40.406 1 32.34 13 SER B O 1
ATOM 2172 N N . VAL B 1 14 ? 15 -28.953 40.938 1 33.31 14 VAL B N 1
ATOM 2173 C CA . VAL B 1 14 ? 14.32 -28 40.094 1 33.31 14 VAL B CA 1
ATOM 2174 C C . VAL B 1 14 ? 14.766 -28.203 38.625 1 33.31 14 VAL B C 1
ATOM 2176 O O . VAL B 1 14 ? 15.938 -28.031 38.312 1 33.31 14 VAL B O 1
ATOM 2179 N N . LEU B 1 15 ? 14.117 -29.125 37.969 1 33.47 15 LEU B N 1
ATOM 2180 C CA . LEU B 1 15 ? 14.258 -29.141 36.5 1 33.47 15 LEU B CA 1
ATOM 2181 C C . LEU B 1 15 ? 14.016 -27.75 35.938 1 33.47 15 LEU B C 1
ATOM 2183 O O . LEU B 1 15 ? 12.906 -27.219 36.031 1 33.47 15 LEU B O 1
ATOM 2187 N N . ILE B 1 16 ? 15.016 -26.938 35.969 1 34.88 16 ILE B N 1
ATOM 2188 C CA . ILE B 1 16 ? 14.984 -25.703 35.188 1 34.88 16 ILE B CA 1
ATOM 2189 C C . ILE B 1 16 ? 14.68 -26.016 33.719 1 34.88 16 ILE B C 1
ATOM 2191 O O . ILE B 1 16 ? 15.469 -26.703 33.062 1 34.88 16 ILE B O 1
ATOM 2195 N N . ALA B 1 17 ? 13.469 -26.109 33.375 1 33.22 17 ALA B N 1
ATOM 2196 C CA . ALA B 1 17 ? 13.055 -26.062 31.984 1 33.22 17 ALA B CA 1
ATOM 2197 C C . ALA B 1 17 ? 13.781 -24.953 31.234 1 33.22 17 ALA B C 1
ATOM 2199 O O . ALA B 1 17 ? 13.602 -23.766 31.531 1 33.22 17 ALA B O 1
ATOM 2200 N N . ARG B 1 18 ? 14.922 -25.281 30.75 1 32.53 18 ARG B N 1
ATOM 2201 C CA . ARG B 1 18 ? 15.555 -24.422 29.75 1 32.53 18 ARG B CA 1
ATOM 2202 C C . ARG B 1 18 ? 14.57 -24.062 28.656 1 32.53 18 ARG B C 1
ATOM 2204 O O . ARG B 1 18 ? 14.203 -24.906 27.844 1 32.53 18 ARG B O 1
ATOM 2211 N N . THR B 1 19 ? 13.609 -23.25 28.844 1 36.78 19 THR B N 1
ATOM 2212 C CA . THR B 1 19 ? 13.008 -22.594 27.688 1 36.78 19 THR B CA 1
ATOM 2213 C C . THR B 1 19 ? 14.078 -21.906 26.844 1 36.78 19 THR B C 1
ATOM 2215 O O . THR B 1 19 ? 14.758 -21 27.312 1 36.78 19 THR B O 1
ATOM 2218 N N . SER B 1 20 ? 14.828 -22.641 26.062 1 35.28 20 SER B N 1
ATOM 2219 C CA . SER B 1 20 ? 15.609 -21.969 25.031 1 35.28 20 SER B CA 1
ATOM 2220 C C . SER B 1 20 ? 14.805 -20.859 24.375 1 35.28 20 SER B C 1
ATOM 2222 O O . SER B 1 20 ? 13.836 -21.125 23.656 1 35.28 20 SER B O 1
ATOM 2224 N N . ALA B 1 21 ? 14.711 -19.766 24.969 1 39.84 21 ALA B N 1
ATOM 2225 C CA . ALA B 1 21 ? 14.359 -18.562 24.203 1 39.84 21 ALA B CA 1
ATOM 2226 C C . ALA B 1 21 ? 15.148 -18.5 22.906 1 39.84 21 ALA B C 1
ATOM 2228 O O . ALA B 1 21 ? 16.344 -18.219 22.906 1 39.84 21 ALA B O 1
ATOM 2229 N N . GLN B 1 22 ? 14.852 -19.359 21.969 1 43.16 22 GLN B N 1
ATOM 2230 C CA . GLN B 1 22 ? 15.469 -19.094 20.688 1 43.16 22 GLN B CA 1
ATOM 2231 C C . GLN B 1 22 ? 15.383 -17.609 20.344 1 43.16 22 GLN B C 1
ATOM 2233 O O . GLN B 1 22 ? 14.289 -17.031 20.297 1 43.16 22 GLN B O 1
ATOM 2238 N N . VAL B 1 23 ? 16.328 -16.859 20.75 1 46.81 23 VAL B N 1
ATOM 2239 C CA . VAL B 1 23 ? 16.5 -15.469 20.375 1 46.81 23 VAL B CA 1
ATOM 2240 C C . VAL B 1 23 ? 16.344 -15.32 18.859 1 46.81 23 VAL B C 1
ATOM 2242 O O . VAL B 1 23 ? 17.125 -15.891 18.094 1 46.81 23 VAL B O 1
ATOM 2245 N N . SER B 1 24 ? 15.148 -15.203 18.375 1 58.5 24 SER B N 1
ATOM 2246 C CA . SER B 1 24 ? 14.961 -14.82 16.984 1 58.5 24 SER B CA 1
ATOM 2247 C C . SER B 1 24 ? 15.914 -13.695 16.594 1 58.5 24 SER B C 1
ATOM 2249 O O . SER B 1 24 ? 16 -12.672 17.266 1 58.5 24 SER B O 1
ATOM 2251 N N . THR B 1 25 ? 17.047 -14.094 15.922 1 70.81 25 THR B N 1
ATOM 2252 C CA . THR B 1 25 ? 18.016 -13.117 15.43 1 70.81 25 THR B CA 1
ATOM 2253 C C . THR B 1 25 ? 17.328 -12.062 14.57 1 70.81 25 THR B C 1
ATOM 2255 O O . THR B 1 25 ? 16.5 -12.383 13.727 1 70.81 25 THR B O 1
ATOM 2258 N N . ILE B 1 26 ? 17.297 -10.883 15.031 1 72.25 26 ILE B N 1
ATOM 2259 C CA . ILE B 1 26 ? 16.812 -9.703 14.32 1 72.25 26 ILE B CA 1
ATOM 2260 C C . ILE B 1 26 ? 17.953 -9.102 13.5 1 72.25 26 ILE B C 1
ATOM 2262 O O . ILE B 1 26 ? 19.062 -8.914 14.008 1 72.25 26 ILE B O 1
ATOM 2266 N N . GLU B 1 27 ? 17.766 -9.102 12.18 1 77.81 27 GLU B N 1
ATOM 2267 C CA . GLU B 1 27 ? 18.75 -8.484 11.297 1 77.81 27 GLU B CA 1
ATOM 2268 C C . GLU B 1 27 ? 18.172 -7.238 10.617 1 77.81 27 GLU B C 1
ATOM 2270 O O . GLU B 1 27 ? 16.969 -7.148 10.391 1 77.81 27 GLU B O 1
ATOM 2275 N N . ALA B 1 28 ? 19.125 -6.402 10.266 1 74.88 28 ALA B N 1
ATOM 2276 C CA . ALA B 1 28 ? 18.719 -5.188 9.562 1 74.88 28 ALA B CA 1
ATOM 2277 C C . ALA B 1 28 ? 18.203 -5.508 8.164 1 74.88 28 ALA B C 1
ATOM 2279 O O . ALA B 1 28 ? 18.75 -6.387 7.484 1 74.88 28 ALA B O 1
ATOM 2280 N N . TYR B 1 29 ? 17.172 -4.887 7.77 1 78.94 29 TYR B N 1
ATOM 2281 C CA . TYR B 1 29 ? 16.594 -5.012 6.434 1 78.94 29 TYR B CA 1
ATOM 2282 C C . TYR B 1 29 ? 16.312 -3.639 5.836 1 78.94 29 TYR B C 1
ATOM 2284 O O . TYR B 1 29 ? 15.656 -2.805 6.465 1 78.94 29 TYR B O 1
ATOM 2292 N N . PRO B 1 30 ? 16.672 -3.275 4.625 1 71.56 30 PRO B N 1
ATOM 2293 C CA . PRO B 1 30 ? 17.562 -4.074 3.787 1 71.56 30 PRO B CA 1
ATOM 2294 C C . PRO B 1 30 ? 19.016 -4.016 4.258 1 71.56 30 PRO B C 1
ATOM 2296 O O . PRO B 1 30 ? 19.391 -3.107 5.004 1 71.56 30 PRO B O 1
ATOM 2299 N N . ASP B 1 31 ? 19.766 -5.008 4 1 65.19 31 ASP B N 1
ATOM 2300 C CA . ASP B 1 31 ? 21.172 -5.023 4.355 1 65.19 31 ASP B CA 1
ATOM 2301 C C . ASP B 1 31 ? 21.984 -4.125 3.43 1 65.19 31 ASP B C 1
ATOM 2303 O O . ASP B 1 31 ? 22.125 -4.414 2.24 1 65.19 31 ASP B O 1
ATOM 2307 N N . PRO B 1 32 ? 22.391 -2.941 3.977 1 61.06 32 PRO B N 1
ATOM 2308 C CA . PRO B 1 32 ? 23.141 -2.059 3.076 1 61.06 32 PRO B CA 1
ATOM 2309 C C . PRO B 1 32 ? 24.516 -2.617 2.705 1 61.06 32 PRO B C 1
ATOM 2311 O O . PRO B 1 32 ? 25.219 -2.041 1.869 1 61.06 32 PRO B O 1
ATOM 2314 N N . ASN B 1 33 ? 24.688 -3.781 2.752 1 57.09 33 ASN B N 1
ATOM 2315 C CA . ASN B 1 33 ? 25.953 -4.449 2.453 1 57.09 33 ASN B CA 1
ATOM 2316 C C . ASN B 1 33 ? 27.156 -3.576 2.814 1 57.09 33 ASN B C 1
ATOM 2318 O O . ASN B 1 33 ? 28.172 -3.584 2.115 1 57.09 33 ASN B O 1
ATOM 2322 N N . GLY B 1 34 ? 27.031 -2.734 3.865 1 55.03 34 GLY B N 1
ATOM 2323 C CA . GLY B 1 34 ? 28.188 -1.981 4.328 1 55.03 34 GLY B CA 1
ATOM 2324 C C . GLY B 1 34 ? 28.531 -0.817 3.422 1 55.03 34 GLY B C 1
ATOM 2325 O O . GLY B 1 34 ? 29.516 -0.111 3.664 1 55.03 34 GLY B O 1
ATOM 2326 N N . LEU B 1 35 ? 27.953 -0.745 2.338 1 54.91 35 LEU B N 1
ATOM 2327 C CA . LEU B 1 35 ? 28.422 0.26 1.388 1 54.91 35 LEU B CA 1
ATOM 2328 C C . LEU B 1 35 ? 27.844 1.631 1.717 1 54.91 35 LEU B C 1
ATOM 2330 O O . LEU B 1 35 ? 26.75 1.728 2.273 1 54.91 35 LEU B O 1
ATOM 2334 N N . ALA B 1 36 ? 28.812 2.498 1.667 1 58.38 36 ALA B N 1
ATOM 2335 C CA . ALA B 1 36 ? 28.422 3.898 1.8 1 58.38 36 ALA B CA 1
ATOM 2336 C C . ALA B 1 36 ? 27.203 4.211 0.92 1 58.38 36 ALA B C 1
ATOM 2338 O O . ALA B 1 36 ? 27.219 3.932 -0.281 1 58.38 36 ALA B O 1
ATOM 2339 N N . VAL B 1 37 ? 26.031 4.41 1.508 1 68 37 VAL B N 1
ATOM 2340 C CA . VAL B 1 37 ? 24.797 4.652 0.761 1 68 37 VAL B CA 1
ATOM 2341 C C . VAL B 1 37 ? 24.578 6.152 0.599 1 68 37 VAL B C 1
ATOM 2343 O O . VAL B 1 37 ? 24.656 6.906 1.57 1 68 37 VAL B O 1
ATOM 2346 N N . ALA B 1 38 ? 24.766 6.637 -0.67 1 81.31 38 ALA B N 1
ATOM 2347 C CA . ALA B 1 38 ? 24.391 8.023 -0.928 1 81.31 38 ALA B CA 1
ATOM 2348 C C . ALA B 1 38 ? 22.875 8.203 -0.911 1 81.31 38 ALA B C 1
ATOM 2350 O O . ALA B 1 38 ? 22.156 7.441 -1.549 1 81.31 38 ALA B O 1
ATOM 2351 N N . GLY B 1 39 ? 22.453 9.156 -0.09 1 88.94 39 GLY B N 1
ATOM 2352 C CA . GLY B 1 39 ? 21.031 9.461 -0.005 1 88.94 39 GLY B CA 1
ATOM 2353 C C . GLY B 1 39 ? 20.516 10.18 -1.233 1 88.94 39 GLY B C 1
ATOM 2354 O O . GLY B 1 39 ? 21.266 10.805 -1.973 1 88.94 39 GLY B O 1
ATOM 2355 N N . TYR B 1 40 ? 19.219 10.023 -1.466 1 93.25 40 TYR B N 1
ATOM 2356 C CA . TYR B 1 40 ? 18.562 10.703 -2.574 1 93.25 40 TYR B CA 1
ATOM 2357 C C . TYR B 1 40 ? 18.375 12.18 -2.266 1 93.25 40 TYR B C 1
ATOM 2359 O O . TYR B 1 40 ? 18.25 12.57 -1.102 1 93.25 40 TYR B O 1
ATOM 2367 N N . SER B 1 41 ? 18.422 12.945 -3.359 1 93.19 41 SER B N 1
ATOM 2368 C CA . SER B 1 41 ? 17.906 14.305 -3.299 1 93.19 41 SER B CA 1
ATOM 2369 C C . SER B 1 41 ? 16.5 14.383 -3.859 1 93.19 41 SER B C 1
ATOM 2371 O O . SER B 1 41 ? 16.109 13.57 -4.695 1 93.19 41 SER B O 1
ATOM 2373 N N . ARG B 1 42 ? 15.789 15.367 -3.344 1 93.44 42 ARG B N 1
ATOM 2374 C CA . ARG B 1 42 ? 14.43 15.547 -3.844 1 93.44 42 ARG B CA 1
ATOM 2375 C C . ARG B 1 42 ? 14.414 15.648 -5.363 1 93.44 42 ARG B C 1
ATOM 2377 O O . ARG B 1 42 ? 15.172 16.422 -5.945 1 93.44 42 ARG B O 1
ATOM 2384 N N . GLY B 1 43 ? 13.562 14.844 -6.012 1 95.88 43 GLY B N 1
ATOM 2385 C CA . GLY B 1 43 ? 13.422 14.898 -7.457 1 95.88 43 GLY B CA 1
ATOM 2386 C C . GLY B 1 43 ? 14.32 13.914 -8.18 1 95.88 43 GLY B C 1
ATOM 2387 O O . GLY B 1 43 ? 14.18 13.703 -9.391 1 95.88 43 GLY B O 1
ATOM 2388 N N . ASP B 1 44 ? 15.281 13.305 -7.465 1 95.56 44 ASP B N 1
ATOM 2389 C CA . ASP B 1 44 ? 16.125 12.289 -8.086 1 95.56 44 ASP B CA 1
ATOM 2390 C C . ASP B 1 44 ? 15.273 11.188 -8.719 1 95.56 44 ASP B C 1
ATOM 2392 O O . ASP B 1 44 ? 14.273 10.758 -8.141 1 95.56 44 ASP B O 1
ATOM 2396 N N . ASN B 1 45 ? 15.75 10.766 -9.859 1 95.5 45 ASN B N 1
ATOM 2397 C CA . ASN B 1 45 ? 15.047 9.703 -10.57 1 95.5 45 ASN B CA 1
ATOM 2398 C C . ASN B 1 45 ? 15.266 8.344 -9.914 1 95.5 45 ASN B C 1
ATOM 2400 O O . ASN B 1 45 ? 16.406 7.984 -9.594 1 95.5 45 ASN B O 1
ATOM 2404 N N . ILE B 1 46 ? 14.195 7.641 -9.719 1 96.19 46 ILE B N 1
ATOM 2405 C CA . ILE B 1 46 ? 14.25 6.281 -9.188 1 96.19 46 ILE B CA 1
ATOM 2406 C C . ILE B 1 46 ? 13.688 5.305 -10.219 1 96.19 46 ILE B C 1
ATOM 2408 O O . ILE B 1 46 ? 12.477 5.184 -10.375 1 96.19 46 ILE B O 1
ATOM 2412 N N . PRO B 1 47 ? 14.555 4.625 -10.906 1 96.44 47 PRO B N 1
ATOM 2413 C CA . PRO B 1 47 ? 14.07 3.674 -11.914 1 96.44 47 PRO B CA 1
ATOM 2414 C C . PRO B 1 47 ? 13.383 2.457 -11.289 1 96.44 47 PRO B C 1
ATOM 2416 O O . PRO B 1 47 ? 13.781 2.006 -10.211 1 96.44 47 PRO B O 1
ATOM 2419 N N . ILE B 1 48 ? 12.398 1.943 -11.977 1 97.8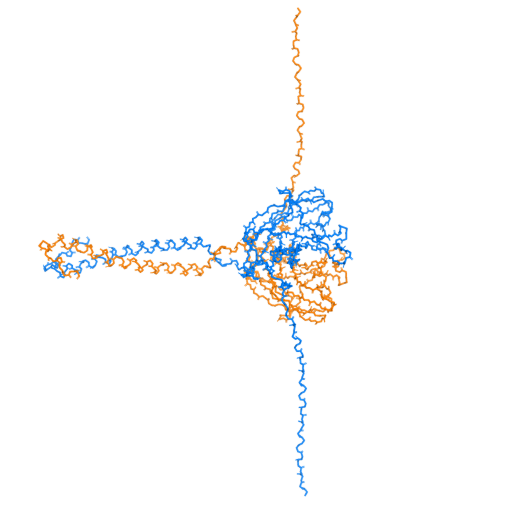8 48 ILE B N 1
ATOM 2420 C CA . ILE B 1 48 ? 11.68 0.749 -11.547 1 97.88 48 ILE B CA 1
ATOM 2421 C C . ILE B 1 48 ? 12.055 -0.429 -12.445 1 97.88 48 ILE B C 1
ATOM 2423 O O . ILE B 1 48 ? 12.062 -0.304 -13.672 1 97.88 48 ILE B O 1
ATOM 2427 N N . GLU B 1 49 ? 12.367 -1.505 -11.828 1 97.12 49 GLU B N 1
ATOM 2428 C CA . GLU B 1 49 ? 12.594 -2.738 -12.57 1 97.12 49 GLU B CA 1
ATOM 2429 C C . GLU B 1 49 ? 11.656 -3.848 -12.102 1 97.12 49 GLU B C 1
ATOM 2431 O O . GLU B 1 49 ? 11.383 -3.971 -10.906 1 97.12 49 GLU B O 1
ATOM 2436 N N . CYS B 1 50 ? 11.203 -4.656 -13.07 1 97.06 50 CYS B N 1
ATOM 2437 C CA . CYS B 1 50 ? 10.211 -5.676 -12.734 1 97.06 50 CYS B CA 1
ATOM 2438 C C . CYS B 1 50 ? 10.695 -7.062 -13.141 1 97.06 50 CYS B C 1
ATOM 2440 O O . CYS B 1 50 ? 11.492 -7.199 -14.07 1 97.06 50 CYS B O 1
ATOM 2442 N N . ILE B 1 51 ? 10.203 -8.031 -12.422 1 96.81 51 ILE B N 1
ATOM 2443 C CA . ILE B 1 51 ? 10.547 -9.422 -12.703 1 96.81 51 ILE B CA 1
ATOM 2444 C C . ILE B 1 51 ? 10.008 -9.82 -14.078 1 96.81 51 ILE B C 1
ATOM 2446 O O . ILE B 1 51 ? 8.844 -9.578 -14.383 1 96.81 51 ILE B O 1
ATOM 2450 N N . GLN B 1 52 ? 10.938 -10.438 -14.852 1 95.38 52 GLN B N 1
ATOM 2451 C CA . GLN B 1 52 ? 10.508 -11 -16.125 1 95.38 52 GLN B CA 1
ATOM 2452 C C . GLN B 1 52 ? 9.93 -12.398 -15.945 1 95.38 52 GLN B C 1
ATOM 2454 O O . GLN B 1 52 ? 10.523 -13.234 -15.258 1 95.38 52 GLN B O 1
ATOM 2459 N N . ARG B 1 53 ? 8.789 -12.555 -16.562 1 94.12 53 ARG B N 1
ATOM 2460 C CA . ARG B 1 53 ? 8.094 -13.828 -16.406 1 94.12 53 ARG B CA 1
ATOM 2461 C C . ARG B 1 53 ? 7.816 -14.477 -17.766 1 94.12 53 ARG B C 1
ATOM 2463 O O . ARG B 1 53 ? 7.707 -13.781 -18.766 1 94.12 53 ARG B O 1
ATOM 2470 N N . ASN B 1 54 ? 7.734 -15.812 -17.656 1 91.81 54 ASN B N 1
ATOM 2471 C CA . ASN B 1 54 ? 7.234 -16.547 -18.812 1 91.81 54 ASN B CA 1
ATOM 2472 C C . ASN B 1 54 ? 5.754 -16.281 -19.047 1 91.81 54 ASN B C 1
ATOM 2474 O O . ASN B 1 54 ? 4.938 -16.391 -18.141 1 91.81 54 ASN B O 1
ATOM 2478 N N . THR B 1 55 ? 5.422 -16 -20.266 1 87.75 55 THR B N 1
ATOM 2479 C CA . THR B 1 55 ? 4.074 -15.539 -20.594 1 87.75 55 THR B CA 1
ATOM 2480 C C . THR B 1 55 ? 3.062 -16.672 -20.422 1 87.75 55 THR B C 1
ATOM 2482 O O . THR B 1 55 ? 1.893 -16.422 -20.125 1 87.75 55 THR B O 1
ATOM 2485 N N . GLU B 1 56 ? 3.463 -17.859 -20.609 1 84.5 56 GLU B N 1
ATOM 2486 C CA . GLU B 1 56 ? 2.531 -18.984 -20.562 1 84.5 56 GLU B CA 1
ATOM 2487 C C . GLU B 1 56 ? 2.377 -19.516 -19.141 1 84.5 56 GLU B C 1
ATOM 2489 O O . GLU B 1 56 ? 1.257 -19.672 -18.641 1 84.5 56 GLU B O 1
ATOM 2494 N N . SER B 1 57 ? 3.475 -19.672 -18.469 1 86.62 57 SER B N 1
ATOM 2495 C CA . SER B 1 57 ? 3.416 -20.312 -17.156 1 86.62 57 SER B CA 1
ATOM 2496 C C . SER B 1 57 ? 3.377 -19.281 -16.047 1 86.62 57 SER B C 1
ATOM 2498 O O . SER B 1 57 ? 2.914 -19.562 -14.938 1 86.62 57 SER B O 1
ATOM 2500 N N . GLY B 1 58 ? 3.887 -18.109 -16.359 1 90.56 58 GLY B N 1
ATOM 2501 C CA . GLY B 1 58 ? 3.982 -17.078 -15.336 1 90.56 58 GLY B CA 1
ATOM 2502 C C . GLY B 1 58 ? 5.227 -17.219 -14.477 1 90.56 58 GLY B C 1
ATOM 2503 O O . GLY B 1 58 ? 5.496 -16.359 -13.625 1 90.56 58 GLY B O 1
ATOM 2504 N N . GLU B 1 59 ? 6.074 -18.188 -14.688 1 90.44 59 GLU B N 1
ATOM 2505 C CA . GLU B 1 59 ? 7.277 -18.422 -13.898 1 90.44 59 GLU B CA 1
ATOM 2506 C C . GLU B 1 59 ? 8.336 -17.359 -14.18 1 90.44 59 GLU B C 1
ATOM 2508 O O . GLU B 1 59 ? 8.422 -16.844 -15.297 1 90.44 59 GLU B O 1
ATOM 2513 N N . HIS B 1 60 ? 9.094 -17.125 -13.148 1 91.62 60 HIS B N 1
ATOM 2514 C CA . HIS B 1 60 ? 10.195 -16.188 -13.32 1 91.62 60 HIS B CA 1
ATOM 2515 C C . HIS B 1 60 ? 11.203 -16.703 -14.336 1 91.62 60 HIS B C 1
ATOM 2517 O O . HIS B 1 60 ? 11.484 -17.906 -14.391 1 91.62 60 HIS B O 1
ATOM 2523 N N . LYS B 1 61 ? 11.688 -15.773 -15.031 1 93.88 61 LYS B N 1
ATOM 2524 C CA . LYS B 1 61 ? 12.867 -16.109 -15.828 1 93.88 61 LYS B CA 1
ATOM 2525 C C . LYS B 1 61 ? 14.141 -16.031 -14.984 1 93.88 61 LYS B C 1
ATOM 2527 O O . LYS B 1 61 ? 14.273 -15.164 -14.125 1 93.88 61 LYS B O 1
ATOM 2532 N N . PHE B 1 62 ? 15.023 -16.984 -15.273 1 93.56 62 PHE B N 1
ATOM 2533 C CA . PHE B 1 62 ? 16.281 -17.031 -14.539 1 93.56 62 PHE B CA 1
ATOM 2534 C C . PHE B 1 62 ? 17.469 -16.859 -15.477 1 93.56 62 PHE B C 1
ATOM 2536 O O . PHE B 1 62 ? 17.422 -17.297 -16.625 1 93.56 62 PHE B O 1
ATOM 2543 N N . ASP B 1 63 ? 18.469 -16.203 -14.938 1 93.19 63 ASP B N 1
ATOM 2544 C CA . ASP B 1 63 ? 19.703 -16.125 -15.703 1 93.19 63 ASP B CA 1
ATOM 2545 C C . ASP B 1 63 ? 20.562 -17.375 -15.508 1 93.19 63 ASP B C 1
ATOM 2547 O O . ASP B 1 63 ? 20.125 -18.328 -14.852 1 93.19 63 ASP B O 1
ATOM 2551 N N . GLU B 1 64 ? 21.75 -17.375 -16.078 1 93.06 64 GLU B N 1
ATOM 2552 C CA . GLU B 1 64 ? 22.625 -18.547 -16.047 1 93.06 64 GLU B CA 1
ATOM 2553 C C . GLU B 1 64 ? 23.078 -18.859 -14.633 1 93.06 64 GLU B C 1
ATOM 2555 O O . GLU B 1 64 ? 23.297 -20.031 -14.289 1 93.06 64 GLU B O 1
ATOM 2560 N N . ALA B 1 65 ? 23.141 -17.859 -13.82 1 91.5 65 ALA B N 1
ATOM 2561 C CA . ALA B 1 65 ? 23.594 -18.031 -12.445 1 91.5 65 ALA B CA 1
ATOM 2562 C C . ALA B 1 65 ? 22.438 -18.406 -11.531 1 91.5 65 ALA B C 1
ATOM 2564 O O . ALA B 1 65 ? 22.625 -18.625 -10.328 1 91.5 65 ALA B O 1
ATOM 2565 N N . GLY B 1 66 ? 21.188 -18.469 -12.086 1 89 66 GLY B N 1
ATOM 2566 C CA . GLY B 1 66 ? 20.031 -18.859 -11.297 1 89 66 GLY B CA 1
ATOM 2567 C C . GLY B 1 66 ? 19.344 -17.672 -10.625 1 89 66 GLY B C 1
ATOM 2568 O O . GLY B 1 66 ? 18.5 -17.859 -9.742 1 89 66 GLY B O 1
ATOM 2569 N N . ASN B 1 67 ? 19.75 -16.516 -11 1 89.62 67 ASN B N 1
ATOM 2570 C CA . ASN B 1 67 ? 19.125 -15.32 -10.43 1 89.62 67 ASN B CA 1
ATOM 2571 C C . ASN B 1 67 ? 17.906 -14.891 -11.234 1 89.62 67 ASN B C 1
ATOM 2573 O O . ASN B 1 67 ? 17.859 -15.078 -12.453 1 89.62 67 ASN B O 1
ATOM 2577 N N . ILE B 1 68 ? 17.016 -14.312 -10.469 1 93.38 68 ILE B N 1
ATOM 2578 C CA . ILE B 1 68 ? 15.836 -13.773 -11.117 1 93.38 68 ILE B CA 1
ATOM 2579 C C . ILE B 1 68 ? 16.234 -12.648 -12.07 1 93.38 68 ILE B C 1
ATOM 2581 O O . ILE B 1 68 ? 17.062 -11.812 -11.727 1 93.38 68 ILE B O 1
ATOM 2585 N N . VAL B 1 69 ? 15.664 -12.672 -13.266 1 96.25 69 VAL B N 1
ATOM 2586 C CA . VAL B 1 69 ? 15.953 -11.656 -14.273 1 96.25 69 VAL B CA 1
ATOM 2587 C C . VAL B 1 69 ? 14.969 -10.492 -14.133 1 96.25 69 VAL B C 1
ATOM 2589 O O . VAL B 1 69 ? 13.75 -10.703 -14.086 1 96.25 69 VAL B O 1
ATOM 2592 N N . TYR B 1 70 ? 15.516 -9.289 -14.031 1 95.5 70 TYR B N 1
ATOM 2593 C CA . TYR B 1 70 ? 14.711 -8.07 -13.961 1 95.5 70 TYR B CA 1
ATOM 2594 C C . TYR B 1 70 ? 14.852 -7.246 -15.234 1 95.5 70 TYR B C 1
ATOM 2596 O O . TYR B 1 70 ? 15.891 -7.285 -15.898 1 95.5 70 TYR B O 1
ATOM 2604 N N . ALA B 1 71 ? 13.844 -6.574 -15.633 1 96 71 ALA B N 1
ATOM 2605 C CA . ALA B 1 71 ? 13.828 -5.602 -16.719 1 96 71 ALA B CA 1
ATOM 2606 C C . ALA B 1 71 ? 13.148 -4.309 -16.297 1 96 71 ALA B C 1
ATOM 2608 O O . ALA B 1 71 ? 12.367 -4.293 -15.352 1 96 71 ALA B O 1
ATOM 2609 N N . PRO B 1 72 ? 13.523 -3.221 -16.984 1 97.12 72 PRO B N 1
ATOM 2610 C CA . PRO B 1 72 ? 12.828 -1.975 -16.656 1 97.12 72 PRO B CA 1
ATOM 2611 C C . PRO B 1 72 ? 11.312 -2.086 -16.812 1 97.12 72 PRO B C 1
ATOM 2613 O O . PRO B 1 72 ? 10.82 -2.881 -17.625 1 97.12 72 PRO B O 1
ATOM 2616 N N . PHE B 1 73 ? 10.609 -1.355 -16.031 1 97.12 73 PHE B N 1
ATOM 2617 C CA . PHE B 1 73 ? 9.172 -1.234 -16.219 1 97.12 73 PHE B CA 1
ATOM 2618 C C . PHE B 1 73 ? 8.828 -0.937 -17.672 1 97.12 73 PHE B C 1
ATOM 2620 O O . PHE B 1 73 ? 9.594 -0.263 -18.359 1 97.12 73 PHE B O 1
ATOM 2627 N N . PRO B 1 74 ? 7.676 -1.388 -18.141 1 94.69 74 PRO B N 1
ATOM 2628 C CA . PRO B 1 74 ? 7.305 -1.092 -19.531 1 94.69 74 PRO B CA 1
ATOM 2629 C C . PRO B 1 74 ? 7.336 0.402 -19.844 1 94.69 74 PRO B C 1
ATOM 2631 O O . PRO B 1 74 ? 7.043 1.226 -18.969 1 94.69 74 PRO B O 1
ATOM 2634 N N . ASN B 1 75 ? 7.66 0.669 -21.078 1 96.81 75 ASN B N 1
ATOM 2635 C CA . ASN B 1 75 ? 7.738 2.064 -21.5 1 96.81 75 ASN B CA 1
ATOM 2636 C C . ASN B 1 75 ? 6.371 2.74 -21.453 1 96.81 75 ASN B C 1
ATOM 2638 O O . ASN B 1 75 ? 5.371 2.15 -21.859 1 96.81 75 ASN B O 1
ATOM 2642 N N . CYS B 1 76 ? 6.453 3.945 -21.016 1 97.38 76 CYS B N 1
ATOM 2643 C CA . CYS B 1 76 ? 5.262 4.785 -21.078 1 97.38 76 CYS B CA 1
ATOM 2644 C C . CYS B 1 76 ? 5.152 5.469 -22.438 1 97.38 76 CYS B C 1
ATOM 2646 O O . CYS B 1 76 ? 6.113 6.078 -22.906 1 97.38 76 CYS B O 1
ATOM 2648 N N . PHE B 1 77 ? 4.008 5.441 -22.969 1 97.06 77 PHE B N 1
ATOM 2649 C CA . PHE B 1 77 ? 3.816 6.059 -24.266 1 97.06 77 PHE B CA 1
ATOM 2650 C C . PHE B 1 77 ? 4.066 7.562 -24.203 1 97.06 77 PHE B C 1
ATOM 2652 O O . PHE B 1 77 ? 4.582 8.156 -25.141 1 97.06 77 PHE B O 1
ATOM 2659 N N . GLU B 1 78 ? 3.691 8.164 -23.125 1 96 78 GLU B N 1
ATOM 2660 C CA . GLU B 1 78 ? 3.797 9.609 -22.953 1 96 78 GLU B CA 1
ATOM 2661 C C . GLU B 1 78 ? 5.25 10.07 -23.062 1 96 78 GLU B C 1
ATOM 2663 O O . GLU B 1 78 ? 5.527 11.148 -23.578 1 96 78 GLU B O 1
ATOM 2668 N N . THR B 1 79 ? 6.203 9.258 -22.531 1 95.44 79 THR B N 1
ATOM 2669 C CA . THR B 1 79 ? 7.59 9.695 -22.438 1 95.44 79 THR B CA 1
ATOM 2670 C C . THR B 1 79 ? 8.5 8.805 -23.281 1 95.44 79 THR B C 1
ATOM 2672 O O . THR B 1 79 ? 9.656 9.148 -23.531 1 95.44 79 THR B O 1
ATOM 2675 N N . ASP B 1 80 ? 8.016 7.672 -23.688 1 96.94 80 ASP B N 1
ATOM 2676 C CA . ASP B 1 80 ? 8.781 6.66 -24.422 1 96.94 80 ASP B CA 1
ATOM 2677 C C . ASP B 1 80 ? 9.953 6.16 -23.578 1 96.94 80 ASP B C 1
ATOM 2679 O O . ASP B 1 80 ? 11.039 5.898 -24.125 1 96.94 80 ASP B O 1
ATOM 2683 N N . LYS B 1 81 ? 9.867 6.254 -22.344 1 97.56 81 LYS B N 1
ATOM 2684 C CA . LYS B 1 81 ? 10.828 5.738 -21.375 1 97.56 81 LYS B CA 1
ATOM 2685 C C . LYS B 1 81 ? 10.125 4.883 -20.312 1 97.56 81 LYS B C 1
ATOM 2687 O O . LYS B 1 81 ? 8.922 5.008 -20.109 1 97.56 81 LYS B O 1
ATOM 2692 N N . PRO B 1 82 ? 10.898 3.973 -19.734 1 97.81 82 PRO B N 1
ATOM 2693 C CA . PRO B 1 82 ? 10.289 3.201 -18.641 1 97.81 82 PRO B CA 1
ATOM 2694 C C . PRO B 1 82 ? 9.797 4.082 -17.5 1 97.81 82 PRO B C 1
ATOM 2696 O O . PRO B 1 82 ? 10.367 5.137 -17.234 1 97.81 82 PRO B O 1
ATOM 2699 N N . LEU B 1 83 ? 8.75 3.641 -16.875 1 97.69 83 LEU B N 1
ATOM 2700 C CA . LEU B 1 83 ? 8.203 4.359 -15.734 1 97.69 83 LEU B CA 1
ATOM 2701 C C . LEU B 1 83 ? 9.258 4.535 -14.648 1 97.69 83 LEU B C 1
ATOM 2703 O O . LEU B 1 83 ? 9.984 3.596 -14.328 1 97.69 83 LEU B O 1
ATOM 2707 N N . SER B 1 84 ? 9.383 5.699 -14.125 1 97.5 84 SER B N 1
ATOM 2708 C CA . SER B 1 84 ? 10.258 6.027 -13.008 1 97.5 84 SER B CA 1
ATOM 2709 C C . SER B 1 84 ? 9.578 6.984 -12.031 1 97.5 84 SER B C 1
ATOM 2711 O O . SER B 1 84 ? 8.602 7.641 -12.383 1 97.5 84 SER B O 1
ATOM 2713 N N . LEU B 1 85 ? 10.062 6.926 -10.859 1 97.88 85 LEU B N 1
ATOM 2714 C CA . LEU B 1 85 ? 9.531 7.805 -9.82 1 97.88 85 LEU B CA 1
ATOM 2715 C C . LEU B 1 85 ? 10.539 8.891 -9.461 1 97.88 85 LEU B C 1
ATOM 2717 O O . LEU B 1 85 ? 11.727 8.758 -9.75 1 97.88 85 LEU B O 1
ATOM 2721 N N . LYS B 1 86 ? 10.023 9.953 -8.938 1 97.19 86 LYS B N 1
ATOM 2722 C CA . LYS B 1 86 ? 10.883 11.008 -8.391 1 97.19 86 LYS B CA 1
ATOM 2723 C C . LYS B 1 86 ? 10.898 10.961 -6.867 1 97.19 86 LYS B C 1
ATOM 2725 O O . LYS B 1 86 ? 9.844 10.945 -6.23 1 97.19 86 LYS B O 1
ATOM 2730 N N . TYR B 1 87 ? 12.148 10.977 -6.348 1 96.88 87 TYR B N 1
ATOM 2731 C CA . TYR B 1 87 ? 12.273 10.867 -4.902 1 96.88 87 TYR B CA 1
ATOM 2732 C C . TYR B 1 87 ? 11.625 12.047 -4.199 1 96.88 87 TYR B C 1
ATOM 2734 O O . TYR B 1 87 ? 11.906 13.203 -4.527 1 96.88 87 TYR B O 1
ATOM 2742 N N . ASN B 1 88 ? 10.734 11.727 -3.281 1 94.75 88 ASN B N 1
ATOM 2743 C CA . ASN B 1 88 ? 10.125 12.688 -2.369 1 94.75 88 ASN B CA 1
ATOM 2744 C C . ASN B 1 88 ? 9.312 13.734 -3.123 1 94.75 88 ASN B C 1
ATOM 2746 O O . ASN B 1 88 ? 9.312 14.914 -2.756 1 94.75 88 ASN B O 1
ATOM 2750 N N . VAL B 1 89 ? 8.734 13.391 -4.195 1 94.44 89 VAL B N 1
ATOM 2751 C CA . VAL B 1 89 ? 7.836 14.25 -4.965 1 94.44 89 VAL B CA 1
ATOM 2752 C C . VAL B 1 89 ? 6.469 13.578 -5.086 1 94.44 89 VAL B C 1
ATOM 2754 O O . VAL B 1 89 ? 6.332 12.547 -5.742 1 94.44 89 VAL B O 1
ATOM 2757 N N . ASP B 1 90 ? 5.469 14.203 -4.379 1 93.19 90 ASP B N 1
ATOM 2758 C CA . ASP B 1 90 ? 4.094 13.742 -4.562 1 93.19 90 ASP B CA 1
ATOM 2759 C C . ASP B 1 90 ? 3.547 14.18 -5.918 1 93.19 90 ASP B C 1
ATOM 2761 O O . ASP B 1 90 ? 3.562 15.367 -6.25 1 93.19 90 ASP B O 1
ATOM 2765 N N . GLU B 1 91 ? 3.072 13.242 -6.684 1 94.06 91 GLU B N 1
ATOM 2766 C CA . GLU B 1 91 ? 2.549 13.594 -8 1 94.06 91 GLU B CA 1
ATOM 2767 C C . GLU B 1 91 ? 1.612 12.516 -8.531 1 94.06 91 GLU B C 1
ATOM 2769 O O . GLU B 1 91 ? 1.539 11.422 -7.969 1 94.06 91 GLU B O 1
ATOM 2774 N N . VAL B 1 92 ? 0.81 12.922 -9.469 1 94.75 92 VAL B N 1
ATOM 2775 C CA . VAL B 1 92 ? 0.006 11.977 -10.234 1 94.75 92 VAL B CA 1
ATOM 2776 C C . VAL B 1 92 ? 0.634 11.773 -11.617 1 94.75 92 VAL B C 1
ATOM 2778 O O . VAL B 1 92 ? 0.809 12.727 -12.375 1 94.75 92 VAL B O 1
ATOM 2781 N N . LEU B 1 93 ? 1.021 10.531 -11.906 1 95.69 93 LEU B N 1
ATOM 2782 C CA . LEU B 1 93 ? 1.679 10.172 -13.156 1 95.69 93 LEU B CA 1
ATOM 2783 C C . LEU B 1 93 ? 0.74 9.367 -14.055 1 95.69 93 LEU B C 1
ATOM 2785 O O . LEU B 1 93 ? -0.033 8.539 -13.562 1 95.69 93 LEU B O 1
ATOM 2789 N N . ASN B 1 94 ? 0.804 9.75 -15.281 1 96.38 94 ASN B N 1
ATOM 2790 C CA . ASN B 1 94 ? 0.149 8.906 -16.266 1 96.38 94 ASN B CA 1
ATOM 2791 C C . ASN B 1 94 ? 1.16 8.086 -17.062 1 96.38 94 ASN B C 1
ATOM 2793 O O . ASN B 1 94 ? 2.158 8.617 -17.547 1 96.38 94 ASN B O 1
ATOM 2797 N N . CYS B 1 95 ? 0.915 6.812 -17.141 1 97.75 95 CYS B N 1
ATOM 2798 C CA . CYS B 1 95 ? 1.751 5.914 -17.922 1 97.75 95 CYS B CA 1
ATOM 2799 C C . CYS B 1 95 ? 0.898 4.941 -18.719 1 97.75 95 CYS B C 1
ATOM 2801 O O . CYS B 1 95 ? 0.353 3.984 -18.172 1 97.75 95 CYS B O 1
ATOM 2803 N N . THR B 1 96 ? 0.824 5.227 -20 1 97.5 96 THR B N 1
ATOM 2804 C CA . THR B 1 96 ? 0.126 4.312 -20.891 1 97.5 96 THR B CA 1
ATOM 2805 C C . THR B 1 96 ? 1.067 3.219 -21.391 1 97.5 96 THR B C 1
ATOM 2807 O O . THR B 1 96 ? 2.127 3.51 -21.953 1 97.5 96 THR B O 1
ATOM 2810 N N . ILE B 1 97 ? 0.675 1.985 -21.156 1 96.38 97 ILE B N 1
ATOM 2811 C CA . ILE B 1 97 ? 1.55 0.878 -21.531 1 96.38 97 ILE B CA 1
ATOM 2812 C C . ILE B 1 97 ? 0.892 0.046 -22.625 1 96.38 97 ILE B C 1
ATOM 2814 O O . ILE B 1 97 ? -0.334 0.048 -22.766 1 96.38 97 ILE B O 1
ATOM 2818 N N . ASP B 1 98 ? 1.797 -0.671 -23.297 1 95 98 ASP B N 1
ATOM 2819 C CA . ASP B 1 98 ? 1.338 -1.57 -24.344 1 95 98 ASP B CA 1
ATOM 2820 C C . ASP B 1 98 ? 0.963 -2.938 -23.781 1 95 98 ASP B C 1
ATOM 2822 O O . ASP B 1 98 ? 1.765 -3.568 -23.078 1 95 98 ASP B O 1
ATOM 2826 N N . LEU B 1 99 ? -0.328 -3.312 -24.062 1 93.44 99 LEU B N 1
ATOM 2827 C CA . LEU B 1 99 ? -0.756 -4.656 -23.703 1 93.44 99 LEU B CA 1
ATOM 2828 C C . LEU B 1 99 ? -0.666 -5.605 -24.891 1 93.44 99 LEU B C 1
ATOM 2830 O O . LEU B 1 99 ? -1.67 -6.199 -25.281 1 93.44 99 LEU B O 1
ATOM 2834 N N . GLY B 1 100 ? 0.558 -5.703 -25.344 1 90.88 100 GLY B N 1
ATOM 2835 C CA . GLY B 1 100 ? 0.775 -6.699 -26.375 1 90.88 100 GLY B CA 1
ATOM 2836 C C . GLY B 1 100 ? 0.475 -8.117 -25.922 1 90.88 100 GLY B C 1
ATOM 2837 O O . GLY B 1 100 ? -0.019 -8.32 -24.812 1 90.88 100 GLY B O 1
ATOM 2838 N N . HIS B 1 101 ? 0.765 -9.062 -26.75 1 87.62 101 HIS B N 1
ATOM 2839 C CA . HIS B 1 101 ? 0.417 -10.453 -26.484 1 87.62 101 HIS B CA 1
ATOM 2840 C C . HIS B 1 101 ? 1.016 -10.93 -25.172 1 87.62 101 HIS B C 1
ATOM 2842 O O . HIS B 1 101 ? 0.299 -11.438 -24.297 1 87.62 101 HIS B O 1
ATOM 2848 N N . ASP B 1 102 ? 2.285 -10.641 -24.984 1 87.12 102 ASP B N 1
ATOM 2849 C CA . ASP B 1 102 ? 2.975 -11.141 -23.797 1 87.12 102 ASP B CA 1
ATOM 2850 C C . ASP B 1 102 ? 2.449 -10.477 -22.531 1 87.12 102 ASP B C 1
ATOM 2852 O O . ASP B 1 102 ? 2.102 -11.156 -21.562 1 87.12 102 ASP B O 1
ATOM 2856 N N . PHE B 1 103 ? 2.283 -9.258 -22.625 1 88.62 103 PHE B N 1
ATOM 2857 C CA . PHE B 1 103 ? 1.889 -8.539 -21.422 1 88.62 103 PHE B CA 1
ATOM 2858 C C . PHE B 1 103 ? 0.417 -8.781 -21.109 1 88.62 103 PHE B C 1
ATOM 2860 O O . PHE B 1 103 ? 0.026 -8.828 -19.938 1 88.62 103 PHE B O 1
ATOM 2867 N N . PHE B 1 104 ? -0.323 -8.953 -22.125 1 92.44 104 PHE B N 1
ATOM 2868 C CA . PHE B 1 104 ? -1.728 -9.281 -21.906 1 92.44 104 PHE B CA 1
ATOM 2869 C C . PHE B 1 104 ? -1.866 -10.57 -21.109 1 92.44 104 PHE B C 1
ATOM 2871 O O . PHE B 1 104 ? -2.635 -10.625 -20.141 1 92.44 104 PHE B O 1
ATOM 2878 N N . HIS B 1 105 ? -1.112 -11.531 -21.469 1 91.62 105 HIS B N 1
ATOM 2879 C CA . HIS B 1 105 ? -1.184 -12.805 -20.75 1 91.62 105 HIS B CA 1
ATOM 2880 C C . HIS B 1 105 ? -0.659 -12.664 -19.328 1 91.62 105 HIS B C 1
ATOM 2882 O O . HIS B 1 105 ? -1.19 -13.289 -18.406 1 91.62 105 HIS B O 1
ATOM 2888 N N . VAL B 1 106 ? 0.323 -11.859 -19.172 1 90.81 106 VAL B N 1
ATOM 2889 C CA . VAL B 1 106 ? 0.84 -11.625 -17.828 1 90.81 106 VAL B CA 1
ATOM 2890 C C . VAL B 1 106 ? -0.235 -10.961 -16.969 1 90.81 106 VAL B C 1
ATOM 2892 O O . VAL B 1 106 ? -0.428 -11.336 -15.805 1 90.81 106 VAL B O 1
ATOM 2895 N N . PHE B 1 107 ? -0.947 -10.062 -17.562 1 93.56 107 PHE B N 1
ATOM 2896 C CA . PHE B 1 107 ? -1.994 -9.383 -16.812 1 93.56 107 PHE B CA 1
ATOM 2897 C C . PHE B 1 107 ? -3.133 -10.336 -16.484 1 93.56 107 PHE B C 1
ATOM 2899 O O . PHE B 1 107 ? -3.768 -10.211 -15.438 1 93.56 107 PHE B O 1
ATOM 2906 N N . GLN B 1 108 ? -3.361 -11.273 -17.359 1 94.31 108 GLN B N 1
ATOM 2907 C CA . GLN B 1 108 ? -4.348 -12.297 -17.031 1 94.31 108 GLN B CA 1
ATOM 2908 C C . GLN B 1 108 ? -3.934 -13.102 -15.805 1 94.31 108 GLN B C 1
ATOM 2910 O O . GLN B 1 108 ? -4.746 -13.344 -14.914 1 94.31 108 GLN B O 1
ATOM 2915 N N . LEU B 1 109 ? -2.693 -13.406 -15.789 1 94.44 109 LEU B N 1
ATOM 2916 C CA . LEU B 1 109 ? -2.176 -14.18 -14.664 1 94.44 109 LEU B CA 1
ATOM 2917 C C . LEU B 1 109 ? -2.201 -13.359 -13.383 1 94.44 109 LEU B C 1
ATOM 2919 O O . LEU B 1 109 ? -2.512 -13.883 -12.312 1 94.44 109 LEU B O 1
ATOM 2923 N N . LEU B 1 110 ? -1.882 -12.078 -13.531 1 94.56 110 LEU B N 1
ATOM 2924 C CA . LEU B 1 110 ? -1.843 -11.195 -12.367 1 94.56 110 LEU B CA 1
ATOM 2925 C C . LEU B 1 110 ? -3.238 -11.016 -11.773 1 94.56 110 LEU B C 1
ATOM 2927 O O . LEU B 1 110 ? -3.414 -11.086 -10.555 1 94.56 110 LEU B O 1
ATOM 2931 N N . ILE B 1 111 ? -4.211 -10.797 -12.641 1 94.12 111 ILE B N 1
ATOM 2932 C CA . ILE B 1 111 ? -5.57 -10.523 -12.195 1 94.12 111 ILE B CA 1
ATOM 2933 C C . ILE B 1 111 ? -6.188 -11.797 -11.617 1 94.12 111 ILE B C 1
ATOM 2935 O O . ILE B 1 111 ? -6.965 -11.734 -10.664 1 94.12 111 ILE B O 1
ATOM 2939 N N . HIS B 1 112 ? -5.762 -12.922 -12.102 1 93.44 112 HIS B N 1
ATOM 2940 C CA . HIS B 1 112 ? -6.227 -14.203 -11.602 1 93.44 112 HIS B CA 1
ATOM 2941 C C . HIS B 1 112 ? -5.512 -14.578 -10.305 1 93.44 112 HIS B C 1
ATOM 2943 O O . HIS B 1 112 ? -5.832 -15.594 -9.688 1 93.44 112 HIS B O 1
ATOM 2949 N N . GLU B 1 113 ? -4.531 -13.805 -9.891 1 94.38 113 GLU B N 1
ATOM 2950 C CA . GLU B 1 113 ? -3.768 -13.984 -8.664 1 94.38 113 GLU B CA 1
ATOM 2951 C C . GLU B 1 113 ? -2.871 -15.219 -8.742 1 94.38 113 GLU B C 1
ATOM 2953 O O . GLU B 1 113 ? -2.652 -15.898 -7.742 1 94.38 113 GLU B O 1
ATOM 2958 N N . ASP B 1 114 ? -2.43 -15.531 -9.938 1 94.56 114 ASP B N 1
ATOM 2959 C CA . ASP B 1 114 ? -1.477 -16.625 -10.117 1 94.56 114 ASP B CA 1
ATOM 2960 C C . ASP B 1 114 ? -0.056 -16.172 -9.781 1 94.56 114 ASP B C 1
ATOM 2962 O O . ASP B 1 114 ? 0.731 -16.938 -9.234 1 94.56 114 ASP B O 1
ATOM 2966 N N . VAL B 1 115 ? 0.24 -14.992 -10.172 1 95.81 115 VAL B N 1
ATOM 2967 C CA . VAL B 1 115 ? 1.574 -14.438 -9.977 1 95.81 115 VAL B CA 1
ATOM 2968 C C . VAL B 1 115 ? 1.469 -12.961 -9.586 1 95.81 115 VAL B C 1
ATOM 2970 O O . VAL B 1 115 ? 0.497 -12.289 -9.93 1 95.81 115 VAL B O 1
ATOM 2973 N N . PRO B 1 116 ? 2.422 -12.523 -8.82 1 96.38 116 PRO B N 1
ATOM 2974 C CA . PRO B 1 116 ? 2.441 -11.094 -8.516 1 96.38 116 PRO B CA 1
ATOM 2975 C C . PRO B 1 116 ? 3.158 -10.273 -9.586 1 96.38 116 PRO B C 1
ATOM 2977 O O . PRO B 1 116 ? 3.98 -10.805 -10.336 1 96.38 116 PRO B O 1
ATOM 2980 N N . PHE B 1 117 ? 2.713 -9 -9.742 1 96.75 117 PHE B N 1
ATOM 2981 C CA . PHE B 1 117 ? 3.488 -8.039 -10.516 1 96.75 117 PHE B CA 1
ATOM 2982 C C . PHE B 1 117 ? 4.57 -7.398 -9.656 1 96.75 117 PHE B C 1
ATOM 2984 O O . PHE B 1 117 ? 4.395 -6.281 -9.164 1 96.75 117 PHE B O 1
ATOM 2991 N N . SER B 1 118 ? 5.719 -8.109 -9.57 1 97 118 SER B N 1
ATOM 2992 C CA . SER B 1 118 ? 6.77 -7.75 -8.625 1 97 118 SER B CA 1
ATOM 2993 C C . SER B 1 118 ? 7.852 -6.906 -9.289 1 97 118 SER B C 1
ATOM 2995 O O . SER B 1 118 ? 8.461 -7.332 -10.273 1 97 118 SER B O 1
ATOM 2997 N N . CYS B 1 119 ? 7.965 -5.742 -8.773 1 97.81 119 CYS B N 1
ATOM 2998 C CA . CYS B 1 119 ? 9.023 -4.84 -9.203 1 97.81 119 CYS B CA 1
ATOM 2999 C C . CYS B 1 119 ? 9.914 -4.449 -8.023 1 97.81 119 CYS B C 1
ATOM 3001 O O . CYS B 1 119 ? 9.742 -4.961 -6.918 1 97.81 119 CYS B O 1
ATOM 3003 N N . ARG B 1 120 ? 10.969 -3.695 -8.289 1 96 120 ARG B N 1
ATOM 3004 C CA . ARG B 1 120 ? 11.875 -3.229 -7.246 1 96 120 ARG B CA 1
ATOM 3005 C C . ARG B 1 120 ? 12.453 -1.862 -7.594 1 96 120 ARG B C 1
ATOM 3007 O O . ARG B 1 120 ? 12.461 -1.465 -8.758 1 96 120 ARG B O 1
ATOM 3014 N N . ILE B 1 121 ? 12.82 -1.178 -6.617 1 95.94 121 I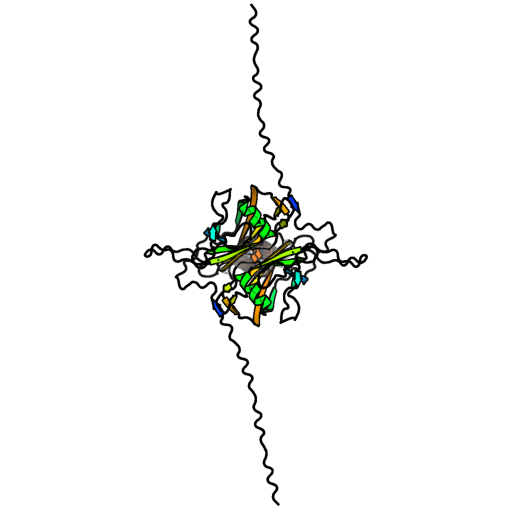LE B N 1
ATOM 3015 C CA . ILE B 1 121 ? 13.477 0.115 -6.754 1 95.94 121 ILE B CA 1
ATOM 3016 C C . ILE B 1 121 ? 14.742 0.144 -5.898 1 95.94 121 ILE B C 1
ATOM 3018 O O . ILE B 1 121 ? 14.82 -0.542 -4.875 1 95.94 121 ILE B O 1
ATOM 3022 N N . PRO B 1 122 ? 15.695 0.915 -6.34 1 93.25 122 PRO B N 1
ATOM 3023 C CA . PRO B 1 122 ? 16.922 0.971 -5.535 1 93.25 122 PRO B CA 1
ATOM 3024 C C . PRO B 1 122 ? 16.688 1.611 -4.164 1 93.25 122 PRO B C 1
ATOM 3026 O O . PRO B 1 122 ? 15.977 2.609 -4.059 1 93.25 122 PRO B O 1
ATOM 3029 N N . TYR B 1 123 ? 17.328 0.97 -3.215 1 91.81 123 TYR B N 1
ATOM 3030 C CA . TYR B 1 123 ? 17.234 1.43 -1.833 1 91.81 123 TYR B CA 1
ATOM 3031 C C . TYR B 1 123 ? 17.859 2.811 -1.677 1 91.81 123 TYR B C 1
ATOM 3033 O O . TYR B 1 123 ? 17.328 3.666 -0.97 1 91.81 123 TYR B O 1
ATOM 3041 N N . ALA B 1 124 ? 18.953 2.967 -2.35 1 90.56 124 ALA B N 1
ATOM 3042 C CA . ALA B 1 124 ? 19.719 4.211 -2.273 1 90.56 124 ALA B CA 1
ATOM 3043 C C . ALA B 1 124 ? 20.203 4.645 -3.656 1 90.56 124 ALA B C 1
ATOM 3045 O O . ALA B 1 124 ? 20.078 3.895 -4.625 1 90.56 124 ALA B O 1
ATOM 3046 N N . LYS B 1 125 ? 20.656 5.914 -3.6 1 87.69 125 LYS B N 1
ATOM 3047 C CA . LYS B 1 125 ? 21.172 6.469 -4.848 1 87.69 125 LYS B CA 1
ATOM 3048 C C . LYS B 1 125 ? 22.438 5.75 -5.281 1 87.69 125 LYS B C 1
ATOM 3050 O O . LYS B 1 125 ? 23.297 5.441 -4.453 1 87.69 125 LYS B O 1
ATOM 3055 N N . ARG B 1 126 ? 22.5 5.434 -6.547 1 76.31 126 ARG B N 1
ATOM 3056 C CA . ARG B 1 126 ? 23.703 4.793 -7.066 1 76.31 126 ARG B CA 1
ATOM 3057 C C . ARG B 1 126 ? 24.859 5.785 -7.152 1 76.31 126 ARG B C 1
ATOM 3059 O O . ARG B 1 126 ? 24.688 6.914 -7.621 1 76.31 126 ARG B O 1
ATOM 3066 N N . VAL B 1 127 ? 25.891 5.434 -6.359 1 67.81 127 VAL B N 1
ATOM 3067 C CA . VAL B 1 127 ? 27.078 6.289 -6.43 1 67.81 127 VAL B CA 1
ATOM 3068 C C . VAL B 1 127 ? 28.109 5.652 -7.348 1 67.81 127 VAL B C 1
ATOM 3070 O O . VAL B 1 127 ? 28.344 4.445 -7.285 1 67.81 127 VAL B O 1
ATOM 3073 N N . ILE B 1 128 ? 28.328 6.25 -8.453 1 58.09 128 ILE B N 1
ATOM 3074 C CA . ILE B 1 128 ? 29.422 5.801 -9.32 1 58.09 128 ILE B CA 1
ATOM 3075 C C . ILE B 1 128 ? 30.75 5.949 -8.594 1 58.09 128 ILE B C 1
ATOM 3077 O O . ILE B 1 128 ? 31.094 7.043 -8.141 1 58.09 128 ILE B O 1
ATOM 3081 N N . ASP B 1 129 ? 31.188 4.84 -8.102 1 55.38 129 ASP B N 1
ATOM 3082 C CA . ASP B 1 129 ? 32.531 4.906 -7.559 1 55.38 129 ASP B CA 1
ATOM 3083 C C . ASP B 1 129 ? 33.531 5.359 -8.625 1 55.38 129 ASP B C 1
ATOM 3085 O O . ASP B 1 129 ? 33.562 4.797 -9.719 1 55.38 129 ASP B O 1
ATOM 3089 N N . SER B 1 130 ? 34.031 6.562 -8.43 1 53.47 130 SER B N 1
ATOM 3090 C CA . SER B 1 130 ? 35.094 7.113 -9.281 1 53.47 130 SER B CA 1
ATOM 3091 C C . SER B 1 130 ? 36.156 6.062 -9.594 1 53.47 130 SER B C 1
ATOM 3093 O O . SER B 1 130 ? 36.75 6.07 -10.68 1 53.47 130 SER B O 1
ATOM 3095 N N . ASP B 1 131 ? 36.594 5.363 -8.68 1 53.25 131 ASP B N 1
ATOM 3096 C CA . ASP B 1 131 ? 37.781 4.535 -8.922 1 53.25 131 ASP B CA 1
ATOM 3097 C C . ASP B 1 131 ? 37.406 3.277 -9.711 1 53.25 131 ASP B C 1
ATOM 3099 O O . ASP B 1 131 ? 38.188 2.822 -10.562 1 53.25 131 ASP B O 1
ATOM 3103 N N . SER B 1 132 ? 36.531 2.541 -9.227 1 47.44 132 SER B N 1
ATOM 3104 C CA . SER B 1 132 ? 36.312 1.235 -9.844 1 47.44 132 SER B CA 1
ATOM 3105 C C . SER B 1 132 ? 35.156 1.285 -10.844 1 47.44 132 SER B C 1
ATOM 3107 O O . SER B 1 132 ? 34.906 0.311 -11.555 1 47.44 132 SER B O 1
ATOM 3109 N N . LYS B 1 133 ? 35 2.432 -11.414 1 53.09 133 LYS B N 1
ATOM 3110 C CA . LYS B 1 133 ? 34 2.617 -12.469 1 53.09 133 LYS B CA 1
ATOM 3111 C C . LYS B 1 133 ? 32.844 1.649 -12.297 1 53.09 133 LYS B C 1
ATOM 3113 O O . LYS B 1 133 ? 32 1.514 -13.195 1 53.09 133 LYS B O 1
ATOM 3118 N N . GLU B 1 134 ? 32.969 0.689 -11.312 1 47.97 134 GLU B N 1
ATOM 3119 C CA . GLU B 1 134 ? 31.844 -0.248 -11.172 1 47.97 134 GLU B CA 1
ATOM 3120 C C . GLU B 1 134 ? 30.844 0.236 -10.125 1 47.97 134 GLU B C 1
ATOM 3122 O O . GLU B 1 134 ? 31.234 0.668 -9.039 1 47.97 134 GLU B O 1
ATOM 3127 N N . ALA B 1 135 ? 29.797 0.613 -10.484 1 51.91 135 ALA B N 1
ATOM 3128 C CA . ALA B 1 135 ? 28.734 1.053 -9.602 1 51.91 135 ALA B CA 1
ATOM 3129 C C . ALA B 1 135 ? 28.344 -0.048 -8.617 1 51.91 135 ALA B C 1
ATOM 3131 O O . ALA B 1 135 ? 28.25 -1.218 -8.992 1 51.91 135 ALA B O 1
ATOM 3132 N N . SER B 1 136 ? 28.609 0.008 -7.277 1 55.09 136 SER B N 1
ATOM 3133 C CA . SER B 1 136 ? 28.172 -0.94 -6.266 1 55.09 136 SER B CA 1
ATOM 3134 C C . SER B 1 136 ? 26.688 -1.257 -6.426 1 55.09 136 SER B C 1
ATOM 3136 O O . SER B 1 136 ? 25.875 -0.369 -6.727 1 55.09 136 SER B O 1
ATOM 3138 N N . GLU B 1 137 ? 26.297 -2.527 -6.711 1 62.19 137 GLU B N 1
ATOM 3139 C CA . GLU B 1 137 ? 24.906 -2.914 -6.879 1 62.19 137 GLU B CA 1
ATOM 3140 C C . GLU B 1 137 ? 24.078 -2.551 -5.645 1 62.19 137 GLU B C 1
ATOM 3142 O O . GLU B 1 137 ? 24.375 -3.014 -4.539 1 62.19 137 GLU B O 1
ATOM 3147 N N . PRO B 1 138 ? 23.328 -1.522 -5.754 1 70.75 138 PRO B N 1
ATOM 3148 C CA . PRO B 1 138 ? 22.531 -1.137 -4.578 1 70.75 138 PRO B CA 1
ATOM 3149 C C . PRO B 1 138 ? 21.578 -2.236 -4.125 1 70.75 138 PRO B C 1
ATOM 3151 O O . PRO B 1 138 ? 21.297 -3.17 -4.883 1 70.75 138 PRO B O 1
ATOM 3154 N N . ALA B 1 139 ? 21.297 -2.234 -2.791 1 85.56 139 ALA B N 1
ATOM 3155 C CA . ALA B 1 139 ? 20.188 -3.037 -2.287 1 85.56 139 ALA B CA 1
ATOM 3156 C C . ALA B 1 139 ? 18.859 -2.566 -2.875 1 85.56 139 ALA B C 1
ATOM 3158 O O . ALA B 1 139 ? 18.734 -1.402 -3.262 1 85.56 139 ALA B O 1
ATOM 3159 N N . PHE B 1 140 ? 17.984 -3.484 -3.07 1 91.25 140 PHE B N 1
ATOM 3160 C CA . PHE B 1 140 ? 16.703 -3.158 -3.682 1 91.25 140 PHE B CA 1
ATOM 3161 C C . PHE B 1 140 ? 15.57 -3.357 -2.689 1 91.25 140 PHE B C 1
ATOM 3163 O O . PHE B 1 140 ? 15.656 -4.199 -1.795 1 91.25 140 PHE B O 1
ATOM 3170 N N . ILE B 1 141 ? 14.594 -2.521 -2.916 1 93.06 141 ILE B N 1
ATOM 3171 C CA . ILE B 1 141 ? 13.328 -2.613 -2.186 1 93.06 141 ILE B CA 1
ATOM 3172 C C . ILE B 1 141 ? 12.234 -3.139 -3.109 1 93.06 141 ILE B C 1
ATOM 3174 O O . ILE B 1 141 ? 12.062 -2.645 -4.227 1 93.06 141 ILE B O 1
ATOM 3178 N N . PRO B 1 142 ? 11.539 -4.133 -2.609 1 95.88 142 PRO B N 1
ATOM 3179 C CA . PRO B 1 142 ? 10.445 -4.609 -3.457 1 95.88 142 PRO B CA 1
ATOM 3180 C C . PRO B 1 142 ? 9.312 -3.592 -3.578 1 95.88 142 PRO B C 1
ATOM 3182 O O . PRO B 1 142 ? 8.992 -2.898 -2.609 1 95.88 142 PRO B O 1
ATOM 3185 N N . LEU B 1 143 ? 8.836 -3.43 -4.746 1 97.94 143 LEU B N 1
ATOM 3186 C CA . LEU B 1 143 ? 7.652 -2.635 -5.062 1 97.94 143 LEU B CA 1
ATOM 3187 C C . LEU B 1 143 ? 6.664 -3.439 -5.898 1 97.94 143 LEU B C 1
ATOM 3189 O O . LEU B 1 143 ? 6.848 -3.596 -7.105 1 97.94 143 LEU B O 1
ATOM 3193 N N . THR B 1 144 ? 5.656 -3.896 -5.27 1 98.06 144 THR B N 1
ATOM 3194 C CA . THR B 1 144 ? 4.676 -4.73 -5.949 1 98.06 144 THR B CA 1
ATOM 3195 C C . THR B 1 144 ? 3.475 -3.902 -6.398 1 98.06 144 THR B C 1
ATOM 3197 O O . THR B 1 144 ? 2.986 -3.053 -5.648 1 98.06 144 THR B O 1
ATOM 3200 N N . PHE B 1 145 ? 3.062 -4.168 -7.621 1 97.94 145 PHE B N 1
ATOM 3201 C CA . PHE B 1 145 ? 1.854 -3.549 -8.156 1 97.94 145 PHE B CA 1
ATOM 3202 C C . PHE B 1 145 ? 0.67 -4.504 -8.055 1 97.94 145 PHE B C 1
ATOM 3204 O O . PHE B 1 145 ? 0.591 -5.484 -8.797 1 97.94 145 PHE B O 1
ATOM 3211 N N . ASN B 1 146 ? -0.188 -4.172 -7.125 1 97.69 146 ASN B N 1
ATOM 3212 C CA . ASN B 1 146 ? -1.415 -4.949 -6.988 1 97.69 146 ASN B CA 1
ATOM 3213 C C . ASN B 1 146 ? -2.541 -4.371 -7.84 1 97.69 146 ASN B C 1
ATOM 3215 O O . ASN B 1 146 ? -3.289 -3.504 -7.387 1 97.69 146 ASN B O 1
ATOM 3219 N N . ILE B 1 147 ? -2.678 -4.957 -9.047 1 96.62 147 ILE B N 1
ATOM 3220 C CA . ILE B 1 147 ? -3.67 -4.473 -10 1 96.62 147 ILE B CA 1
ATOM 3221 C C . ILE B 1 147 ? -4.902 -5.371 -9.961 1 96.62 147 ILE B C 1
ATOM 3223 O O . ILE B 1 147 ? -4.793 -6.594 -10.07 1 96.62 147 ILE B O 1
ATOM 3227 N N . ARG B 1 148 ? -6 -4.734 -9.742 1 94.94 148 ARG B N 1
ATOM 3228 C CA . ARG B 1 148 ? -7.219 -5.531 -9.641 1 94.94 148 ARG B CA 1
ATOM 3229 C C . ARG B 1 148 ? -8.039 -5.438 -10.922 1 94.94 148 ARG B C 1
ATOM 3231 O O . ARG B 1 148 ? -7.828 -4.539 -11.742 1 94.94 148 ARG B O 1
ATOM 3238 N N . GLY B 1 149 ? -8.93 -6.461 -11.102 1 93.88 149 GLY B N 1
ATOM 3239 C CA . GLY B 1 149 ? -9.773 -6.539 -12.281 1 93.88 149 GLY B CA 1
ATOM 3240 C C . GLY B 1 149 ? -10.586 -7.82 -12.352 1 93.88 149 GLY B C 1
ATOM 3241 O O . GLY B 1 149 ? -10.75 -8.516 -11.344 1 93.88 149 GLY B O 1
ATOM 3242 N N . LYS B 1 150 ? -11.195 -7.945 -13.531 1 91.69 150 LYS B N 1
ATOM 3243 C CA . LYS B 1 150 ? -11.977 -9.141 -13.828 1 91.69 150 LYS B CA 1
ATOM 3244 C C . LYS B 1 150 ? -11.555 -9.75 -15.164 1 91.69 150 LYS B C 1
ATOM 3246 O O . LYS B 1 150 ? -11.266 -9.023 -16.125 1 91.69 150 LYS B O 1
ATOM 3251 N N . ILE B 1 151 ? -11.547 -11.07 -15.094 1 92.12 151 ILE B N 1
ATOM 3252 C CA . ILE B 1 151 ? -11.227 -11.789 -16.328 1 92.12 151 ILE B CA 1
ATOM 3253 C C . ILE B 1 151 ? -12.516 -12.289 -16.984 1 92.12 151 ILE B C 1
ATOM 3255 O O . ILE B 1 151 ? -13.328 -12.953 -16.344 1 92.12 151 ILE B O 1
ATOM 3259 N N . GLN B 1 152 ? -12.625 -11.875 -18.172 1 90 152 GLN B N 1
ATOM 3260 C CA . GLN B 1 152 ? -13.711 -12.406 -19 1 90 152 GLN B CA 1
ATOM 3261 C C . GLN B 1 152 ? -13.172 -13.281 -20.125 1 90 152 GLN B C 1
ATOM 3263 O O . GLN B 1 152 ? -11.961 -13.445 -20.266 1 90 152 GLN B O 1
ATOM 3268 N N . GLU B 1 153 ? -13.969 -13.906 -20.828 1 86.88 153 GLU B N 1
ATOM 3269 C CA . GLU B 1 153 ? -13.57 -14.898 -21.828 1 86.88 153 GLU B CA 1
ATOM 3270 C C . GLU B 1 153 ? -12.672 -14.289 -22.891 1 86.88 153 GLU B C 1
ATOM 3272 O O . GLU B 1 153 ? -11.648 -14.867 -23.25 1 86.88 153 GLU B O 1
ATOM 3277 N N . SER B 1 154 ? -13.008 -13.133 -23.359 1 87.25 154 SER B N 1
ATOM 3278 C CA . SER B 1 154 ? -12.266 -12.586 -24.484 1 87.25 154 SER B CA 1
ATOM 3279 C C . SER B 1 154 ? -11.578 -11.273 -24.125 1 87.25 154 SER B C 1
ATOM 3281 O O . SER B 1 154 ? -10.812 -10.727 -24.922 1 87.25 154 SER B O 1
ATOM 3283 N N . HIS B 1 155 ? -11.859 -10.797 -22.969 1 92.62 155 HIS B N 1
ATOM 3284 C CA . HIS B 1 155 ? -11.273 -9.508 -22.594 1 92.62 155 HIS B CA 1
ATOM 3285 C C . HIS B 1 155 ? -11.117 -9.391 -21.078 1 92.62 155 HIS B C 1
ATOM 3287 O O . HIS B 1 155 ? -11.555 -10.273 -20.344 1 92.62 155 HIS B O 1
ATOM 3293 N N . LEU B 1 156 ? -10.398 -8.359 -20.688 1 94 156 LEU B N 1
ATOM 3294 C CA . LEU B 1 156 ? -10.172 -8.023 -19.281 1 94 156 LEU B CA 1
ATOM 3295 C C . LEU B 1 156 ? -10.828 -6.699 -18.922 1 94 156 LEU B C 1
ATOM 3297 O O . LEU B 1 156 ? -10.992 -5.828 -19.781 1 94 156 LEU B O 1
ATOM 3301 N N . HIS B 1 157 ? -11.305 -6.648 -17.734 1 93.75 157 HIS B N 1
ATOM 3302 C CA . HIS B 1 157 ? -11.617 -5.371 -17.094 1 93.75 157 HIS B CA 1
ATOM 3303 C C . HIS B 1 157 ? -10.594 -5.023 -16.016 1 93.75 157 HIS B C 1
ATOM 3305 O O . HIS B 1 157 ? -10.484 -5.727 -15.016 1 93.75 157 HIS B O 1
ATOM 3311 N N . ILE B 1 158 ? -9.883 -3.93 -16.281 1 95.44 158 ILE B N 1
ATOM 3312 C CA . ILE B 1 158 ? -8.766 -3.604 -15.398 1 95.44 158 ILE B CA 1
ATOM 3313 C C . ILE B 1 158 ? -9.008 -2.244 -14.742 1 95.44 158 ILE B C 1
ATOM 3315 O O . ILE B 1 158 ? -9.461 -1.303 -15.398 1 95.44 158 ILE B O 1
ATOM 3319 N N . ASP B 1 159 ? -8.812 -2.191 -13.414 1 96.06 159 ASP B N 1
ATOM 3320 C CA . ASP B 1 159 ? -8.781 -0.912 -12.719 1 96.06 159 ASP B CA 1
ATOM 3321 C C . ASP B 1 159 ? -7.434 -0.216 -12.906 1 96.06 159 ASP B C 1
ATOM 3323 O O . ASP B 1 159 ? -6.438 -0.605 -12.297 1 96.06 159 ASP B O 1
ATOM 3327 N N . PRO B 1 160 ? -7.395 0.896 -13.672 1 95.62 160 PRO B N 1
ATOM 3328 C CA . PRO B 1 160 ? -6.102 1.474 -14.047 1 95.62 160 PRO B CA 1
ATOM 3329 C C . PRO B 1 160 ? -5.625 2.539 -13.062 1 95.62 160 PRO B C 1
ATOM 3331 O O . PRO B 1 160 ? -4.52 3.072 -13.203 1 95.62 160 PRO B O 1
ATOM 3334 N N . PHE B 1 161 ? -6.395 2.869 -12.109 1 96.88 161 PHE B N 1
ATOM 3335 C CA . PHE B 1 161 ? -5.996 3.887 -11.148 1 96.88 161 PHE B CA 1
ATOM 3336 C C . PHE B 1 161 ? -5.273 3.258 -9.961 1 96.88 161 PHE B C 1
ATOM 3338 O O . PHE B 1 161 ? -5.848 2.443 -9.234 1 96.88 161 PHE B O 1
ATOM 3345 N N . LEU B 1 162 ? -4.066 3.705 -9.727 1 98.19 162 LEU B N 1
ATOM 3346 C CA . LEU B 1 162 ? -3.254 3.104 -8.672 1 98.19 162 LEU B CA 1
ATOM 3347 C C . LEU B 1 162 ? -2.775 4.16 -7.688 1 98.19 162 LEU B C 1
ATOM 3349 O O . LEU B 1 162 ? -2.414 5.27 -8.086 1 98.19 162 LEU B O 1
ATOM 3353 N N . ASN B 1 163 ? -2.836 3.795 -6.398 1 98.06 163 ASN B N 1
ATOM 3354 C CA . ASN B 1 163 ? -2.049 4.488 -5.387 1 98.06 163 ASN B CA 1
ATOM 3355 C C . ASN B 1 163 ? -0.65 3.891 -5.258 1 98.06 163 ASN B C 1
ATOM 3357 O O . ASN B 1 163 ? -0.486 2.67 -5.285 1 98.06 163 ASN B O 1
ATOM 3361 N N . VAL B 1 164 ? 0.305 4.77 -5.227 1 98.44 164 VAL B N 1
ATOM 3362 C CA . VAL B 1 164 ? 1.672 4.344 -4.938 1 98.44 164 VAL B CA 1
ATOM 3363 C C . VAL B 1 164 ? 2.156 4.996 -3.645 1 98.44 164 VAL B C 1
ATOM 3365 O O . VAL B 1 164 ? 2.422 6.199 -3.613 1 98.44 164 VAL B O 1
ATOM 3368 N N . ALA B 1 165 ? 2.242 4.211 -2.641 1 97.44 165 ALA B N 1
ATOM 3369 C CA . ALA B 1 165 ? 2.736 4.691 -1.351 1 97.44 165 ALA B CA 1
ATOM 3370 C C . ALA B 1 165 ? 4.215 4.363 -1.176 1 97.44 165 ALA B C 1
ATOM 3372 O O . ALA B 1 165 ? 4.617 3.201 -1.256 1 97.44 165 ALA B O 1
ATOM 3373 N N . LEU B 1 166 ? 4.953 5.414 -0.948 1 97.31 166 LEU B N 1
ATOM 3374 C CA . LEU B 1 166 ? 6.387 5.25 -0.731 1 97.31 166 LEU B CA 1
ATOM 3375 C C . LEU B 1 166 ? 6.801 5.82 0.622 1 97.31 166 LEU B C 1
ATOM 3377 O O . LEU B 1 166 ? 6.316 6.879 1.028 1 97.31 166 LEU B O 1
ATOM 3381 N N . LEU B 1 167 ? 7.645 5.055 1.235 1 95.06 167 LEU B N 1
ATOM 3382 C CA . LEU B 1 167 ? 8.133 5.469 2.545 1 95.06 167 LEU B CA 1
ATOM 3383 C C . LEU B 1 167 ? 9.648 5.691 2.512 1 95.06 167 LEU B C 1
ATOM 3385 O O . LEU B 1 167 ? 10.383 4.871 1.965 1 95.06 167 LEU B O 1
ATOM 3389 N N . ALA B 1 168 ? 10.023 6.766 3.068 1 93.31 168 ALA B N 1
ATOM 3390 C CA . ALA B 1 168 ? 11.438 7.137 3.078 1 93.31 168 ALA B CA 1
ATOM 3391 C C . ALA B 1 168 ? 11.945 7.328 4.504 1 93.31 168 ALA B C 1
ATOM 3393 O O . ALA B 1 168 ? 11.172 7.695 5.398 1 93.31 168 ALA B O 1
ATOM 3394 N N . ASN B 1 169 ? 13.211 7.055 4.602 1 89 169 ASN B N 1
ATOM 3395 C CA . ASN B 1 169 ? 13.844 7.266 5.902 1 89 169 ASN B CA 1
ATOM 3396 C C . ASN B 1 169 ? 13.914 8.75 6.254 1 89 169 ASN B C 1
ATOM 3398 O O . ASN B 1 169 ? 14.07 9.594 5.371 1 89 169 ASN B O 1
ATOM 3402 N N . ASN B 1 170 ? 13.828 8.945 7.574 1 80.56 170 ASN B N 1
ATOM 3403 C CA . ASN B 1 170 ? 13.922 10.32 8.055 1 80.56 170 ASN B CA 1
ATOM 3404 C C . ASN B 1 170 ? 15.344 10.859 7.934 1 80.56 170 ASN B C 1
ATOM 3406 O O . ASN B 1 170 ? 15.539 12.055 7.703 1 80.56 170 ASN B O 1
ATOM 3410 N N . THR B 1 171 ? 16.172 9.859 8.156 1 79.94 171 THR B N 1
ATOM 3411 C CA . THR B 1 171 ? 17.578 10.234 8.078 1 79.94 171 THR B CA 1
ATOM 3412 C C . THR B 1 171 ? 18.266 9.508 6.922 1 79.94 171 THR B C 1
ATOM 3414 O O . THR B 1 171 ? 17.922 8.375 6.598 1 79.94 171 THR B O 1
ATOM 3417 N N . GLY B 1 172 ? 19.125 10.125 6.062 1 80.69 172 GLY B N 1
ATOM 3418 C CA . GLY B 1 172 ? 19.922 9.508 5.02 1 80.69 172 GLY B CA 1
ATOM 3419 C C . GLY B 1 172 ? 19.312 9.648 3.637 1 80.69 172 GLY B C 1
ATOM 3420 O O . GLY B 1 172 ? 20 9.453 2.629 1 80.69 172 GLY B O 1
ATOM 3421 N N . ASN B 1 173 ? 17.969 9.781 3.645 1 89.25 173 ASN B N 1
ATOM 3422 C CA . ASN B 1 173 ? 17.266 10.023 2.395 1 89.25 173 ASN B CA 1
ATOM 3423 C C . ASN B 1 173 ? 17.266 8.797 1.496 1 89.25 173 ASN B C 1
ATOM 3425 O O . ASN B 1 173 ? 17.547 8.891 0.301 1 89.25 173 ASN B O 1
ATOM 3429 N N . THR B 1 174 ? 17.031 7.625 2.115 1 92 174 THR B N 1
ATOM 3430 C CA . THR B 1 174 ? 16.891 6.359 1.403 1 92 174 THR B CA 1
ATOM 3431 C C . THR B 1 174 ? 15.445 5.867 1.444 1 92 174 THR B C 1
ATOM 3433 O O . THR B 1 174 ? 14.625 6.395 2.201 1 92 174 THR B O 1
ATOM 3436 N N . VAL B 1 175 ? 15.203 4.926 0.586 1 93.44 175 VAL B N 1
ATOM 3437 C CA . VAL B 1 175 ? 13.852 4.383 0.52 1 93.44 175 VAL B CA 1
ATOM 3438 C C . VAL B 1 175 ? 13.695 3.252 1.533 1 93.44 175 VAL B C 1
ATOM 3440 O O . VAL B 1 175 ? 14.594 2.414 1.677 1 93.44 175 VAL B O 1
ATOM 3443 N N . ILE B 1 176 ? 12.625 3.287 2.246 1 93.62 176 ILE B N 1
ATOM 3444 C CA . ILE B 1 176 ? 12.344 2.221 3.199 1 93.62 176 ILE B CA 1
ATOM 3445 C C . ILE B 1 176 ? 11.523 1.125 2.52 1 93.62 176 ILE B C 1
ATOM 3447 O O . ILE B 1 176 ? 11.898 -0.048 2.543 1 93.62 176 ILE B O 1
ATOM 3451 N N . SER B 1 177 ? 10.352 1.53 2.002 1 96.06 177 SER B N 1
ATOM 3452 C CA . SER B 1 177 ? 9.406 0.58 1.43 1 96.06 177 SER B CA 1
ATOM 3453 C C . SER B 1 177 ? 8.438 1.271 0.48 1 96.06 177 SER B C 1
ATOM 3455 O O . SER B 1 177 ? 8.43 2.5 0.372 1 96.06 177 SER B O 1
ATOM 3457 N N . GLY B 1 178 ? 7.684 0.387 -0.226 1 96.31 178 GLY B N 1
ATOM 3458 C CA . GLY B 1 178 ? 6.656 0.91 -1.114 1 96.31 178 GLY B CA 1
ATOM 3459 C C . GLY B 1 178 ? 5.656 -0.142 -1.556 1 96.31 178 GLY B C 1
ATOM 3460 O O . GLY B 1 178 ? 5.938 -1.341 -1.481 1 96.31 178 GLY B O 1
ATOM 3461 N N . SER B 1 179 ? 4.516 0.311 -1.983 1 98.06 179 SER B N 1
ATOM 3462 C CA . SER B 1 179 ? 3.469 -0.544 -2.531 1 98.06 179 SER B CA 1
ATOM 3463 C C . SER B 1 179 ? 2.557 0.234 -3.475 1 98.06 179 SER B C 1
ATOM 3465 O O . SER B 1 179 ? 2.277 1.412 -3.244 1 98.06 179 SER B O 1
ATOM 3467 N N . ALA B 1 180 ? 2.215 -0.441 -4.5 1 98.62 180 ALA B N 1
ATOM 3468 C CA . ALA B 1 180 ? 1.252 0.111 -5.449 1 98.62 180 ALA B CA 1
ATOM 3469 C C . ALA B 1 180 ? 0.003 -0.762 -5.535 1 98.62 180 ALA B C 1
ATOM 3471 O O . ALA B 1 180 ? 0.097 -1.991 -5.535 1 98.62 180 ALA B O 1
ATOM 3472 N N . PHE B 1 181 ? -1.18 -0.079 -5.555 1 98.38 181 PHE B N 1
ATOM 3473 C CA . PHE B 1 181 ? -2.402 -0.87 -5.602 1 98.38 181 PHE B CA 1
ATOM 3474 C C . PHE B 1 181 ? -3.535 -0.08 -6.246 1 98.38 181 PHE B C 1
ATOM 3476 O O . PHE B 1 181 ? -3.623 1.138 -6.078 1 98.38 181 PHE B O 1
ATOM 3483 N N . SER B 1 182 ? -4.348 -0.801 -6.934 1 97.62 182 SER B N 1
ATOM 3484 C CA . SER B 1 182 ? -5.492 -0.193 -7.605 1 97.62 182 SER B CA 1
ATOM 3485 C C . SER B 1 182 ? -6.531 0.288 -6.598 1 97.62 182 SER B C 1
ATOM 3487 O O . SER B 1 182 ? -6.785 -0.38 -5.594 1 97.62 182 SER B O 1
ATOM 3489 N N . SER B 1 183 ? -7.082 1.445 -6.879 1 96 183 SER B N 1
ATOM 3490 C CA . SER B 1 183 ? -8.07 2.014 -5.973 1 96 183 SER B CA 1
ATOM 3491 C C . SER B 1 183 ? -9.117 2.828 -6.734 1 96 183 SER B C 1
ATOM 3493 O O . SER B 1 183 ? -9.711 3.756 -6.184 1 96 183 SER B O 1
ATOM 3495 N N . GLY B 1 184 ? -9.297 2.514 -7.922 1 90.56 184 GLY B N 1
ATOM 3496 C CA . GLY B 1 184 ? -10.281 3.236 -8.711 1 90.56 184 GLY B CA 1
ATOM 3497 C C . GLY B 1 184 ? -11.695 2.719 -8.531 1 90.56 184 GLY B C 1
ATOM 3498 O O . GLY B 1 184 ? -11.906 1.705 -7.863 1 90.56 184 GLY B O 1
ATOM 3499 N N . SER B 1 185 ? -12.648 3.471 -9.102 1 84.94 185 SER B N 1
ATOM 3500 C CA . SER B 1 185 ? -14.047 3.062 -9.039 1 84.94 185 SER B CA 1
ATOM 3501 C C . SER B 1 185 ? -14.523 2.527 -10.383 1 84.94 185 SER B C 1
ATOM 3503 O O . SER B 1 185 ? -15.68 2.125 -10.523 1 84.94 185 SER B O 1
ATOM 3505 N N . THR B 1 186 ? -13.625 2.559 -11.273 1 87 186 THR B N 1
ATOM 3506 C CA . THR B 1 186 ? -13.992 2.096 -12.602 1 87 186 THR B CA 1
ATOM 3507 C C . THR B 1 186 ? -12.922 1.165 -13.164 1 87 186 THR B C 1
ATOM 3509 O O . THR B 1 186 ? -11.789 1.161 -12.695 1 87 186 THR B O 1
ATOM 3512 N N . SER B 1 187 ? -13.375 0.339 -14.086 1 91 187 SER B N 1
ATOM 3513 C CA . SER B 1 187 ? -12.461 -0.542 -14.797 1 91 187 SER B CA 1
ATOM 3514 C C . SER B 1 187 ? -12.492 -0.279 -16.297 1 91 187 SER B C 1
ATOM 3516 O O . SER B 1 187 ? -13.508 0.152 -16.828 1 91 187 SER B O 1
ATOM 3518 N N . GLN B 1 188 ? -11.43 -0.486 -16.906 1 91.44 188 GLN B N 1
ATOM 3519 C CA . GLN B 1 188 ? -11.289 -0.334 -18.344 1 91.44 188 GLN B CA 1
ATOM 3520 C C . GLN B 1 188 ? -11.234 -1.692 -19.047 1 91.44 188 GLN B C 1
ATOM 3522 O O . GLN B 1 188 ? -10.492 -2.582 -18.625 1 91.44 188 GLN B O 1
ATOM 3527 N N . ARG B 1 189 ? -11.992 -1.727 -20.078 1 93.25 189 ARG B N 1
ATOM 3528 C CA . ARG B 1 189 ? -11.945 -2.941 -20.891 1 93.25 189 ARG B CA 1
ATOM 3529 C C . ARG B 1 189 ? -10.664 -2.996 -21.719 1 93.25 189 ARG B C 1
ATOM 3531 O O . ARG B 1 189 ? -10.258 -1.992 -22.297 1 93.25 189 ARG B O 1
ATOM 3538 N N . ALA B 1 190 ? 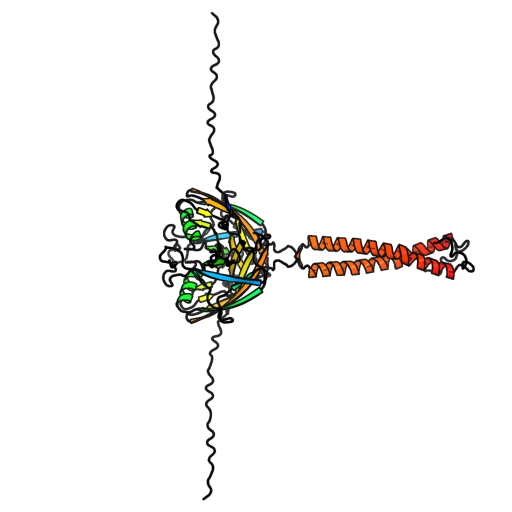-10.039 -4.203 -21.703 1 93.94 190 ALA B N 1
ATOM 3539 C CA . ALA B 1 190 ? -8.789 -4.375 -22.438 1 93.94 190 ALA B CA 1
ATOM 3540 C C . ALA B 1 190 ? -8.766 -5.711 -23.172 1 93.94 190 ALA B C 1
ATOM 3542 O O . ALA B 1 190 ? -9.102 -6.75 -22.594 1 93.94 190 ALA B O 1
ATOM 3543 N N . ILE B 1 191 ? -8.438 -5.66 -24.438 1 93.88 191 ILE B N 1
ATOM 3544 C CA . ILE B 1 191 ? -8.18 -6.859 -25.219 1 93.88 191 ILE B CA 1
ATOM 3545 C C . ILE B 1 191 ? -6.723 -6.879 -25.672 1 93.88 191 ILE B C 1
ATOM 3547 O O . ILE B 1 191 ? -6 -5.891 -25.5 1 93.88 191 ILE B O 1
ATOM 3551 N N . ILE B 1 192 ? -6.34 -8.047 -26.234 1 92.75 192 ILE B N 1
ATOM 3552 C CA . ILE B 1 192 ? -4.961 -8.18 -26.688 1 92.75 192 ILE B CA 1
ATOM 3553 C C . ILE B 1 192 ? -4.645 -7.098 -27.719 1 92.75 192 ILE B C 1
ATOM 3555 O O . ILE B 1 192 ? -5.41 -6.883 -28.656 1 92.75 192 ILE B O 1
ATOM 3559 N N . GLY B 1 193 ? -3.527 -6.383 -27.547 1 93 193 GLY B N 1
ATOM 3560 C CA . GLY B 1 193 ? -3.102 -5.352 -28.484 1 93 193 GLY B CA 1
ATOM 3561 C C . GLY B 1 193 ? -3.525 -3.955 -28.062 1 93 193 GLY B C 1
ATOM 3562 O O . GLY B 1 193 ? -3.049 -2.965 -28.625 1 93 193 GLY B O 1
ATOM 3563 N N . ASP B 1 194 ? -4.367 -3.857 -27.047 1 94.19 194 ASP B N 1
ATOM 3564 C CA . ASP B 1 194 ? -4.793 -2.553 -26.547 1 94.19 194 ASP B CA 1
ATOM 3565 C C . ASP B 1 194 ? -3.682 -1.879 -25.75 1 94.19 194 ASP B C 1
ATOM 3567 O O . ASP B 1 194 ? -2.648 -2.492 -25.469 1 94.19 194 ASP B O 1
ATOM 3571 N N . SER B 1 195 ? -3.887 -0.593 -25.531 1 95.12 195 SER B N 1
ATOM 3572 C CA . SER B 1 195 ? -3.068 0.132 -24.562 1 95.12 195 SER B CA 1
ATOM 3573 C C . SER B 1 195 ? -3.834 0.386 -23.266 1 95.12 195 SER B C 1
ATOM 3575 O O . SER B 1 195 ? -5.062 0.483 -23.281 1 95.12 195 SER B O 1
ATOM 3577 N N . LEU B 1 196 ? -3.152 0.355 -22.219 1 94.94 196 LEU B N 1
ATOM 3578 C CA . LEU B 1 196 ? -3.723 0.604 -20.906 1 94.94 196 LEU B CA 1
ATOM 3579 C C . LEU B 1 196 ? -3.104 1.844 -20.266 1 94.94 196 LEU B C 1
ATOM 3581 O O . LEU B 1 196 ? -1.891 1.894 -20.047 1 94.94 196 LEU B O 1
ATOM 3585 N N . SER B 1 197 ? -3.889 2.818 -20.016 1 95.56 197 SER B N 1
ATOM 3586 C CA . SER B 1 197 ? -3.406 4.043 -19.375 1 95.56 197 SER B CA 1
ATOM 3587 C C . SER B 1 197 ? -3.469 3.943 -17.859 1 95.56 197 SER B C 1
ATOM 3589 O O . SER B 1 197 ? -4.535 4.098 -17.266 1 95.56 197 SER B O 1
ATOM 3591 N N . LEU B 1 198 ? -2.385 3.76 -17.297 1 96.94 198 LEU B N 1
ATOM 3592 C CA . LEU B 1 198 ? -2.303 3.715 -15.844 1 96.94 198 LEU B CA 1
ATOM 3593 C C . LEU B 1 198 ? -2.168 5.117 -15.266 1 96.94 198 LEU B C 1
ATOM 3595 O O . LEU B 1 198 ? -1.404 5.938 -15.781 1 96.94 198 LEU B O 1
ATOM 3599 N N . LYS B 1 199 ? -2.949 5.406 -14.312 1 97.25 199 LYS B N 1
ATOM 3600 C CA . LYS B 1 199 ? -2.838 6.629 -13.523 1 97.25 199 LYS B CA 1
ATOM 3601 C C . LYS B 1 199 ? -2.32 6.328 -12.117 1 97.25 199 LYS B C 1
ATOM 3603 O O . LYS B 1 199 ? -2.988 5.648 -11.336 1 97.25 199 LYS B O 1
ATOM 3608 N N . LEU B 1 200 ? -1.189 6.902 -11.781 1 98.12 200 LEU B N 1
ATOM 3609 C CA . LEU B 1 200 ? -0.531 6.578 -10.523 1 98.12 200 LEU B CA 1
ATOM 3610 C C . LEU B 1 200 ? -0.49 7.793 -9.602 1 98.12 200 LEU B C 1
ATOM 3612 O O . LEU B 1 200 ? 0.128 8.805 -9.938 1 98.12 200 LEU B O 1
ATOM 3616 N N . ALA B 1 201 ? -1.17 7.703 -8.508 1 97.31 201 ALA B N 1
ATOM 3617 C CA . ALA B 1 201 ? -1.041 8.711 -7.461 1 97.31 201 ALA B CA 1
ATOM 3618 C C . ALA B 1 201 ? 0.103 8.375 -6.508 1 97.31 201 ALA B C 1
ATOM 3620 O O . ALA B 1 201 ? -0.065 7.566 -5.59 1 97.31 201 ALA B O 1
ATOM 3621 N N . VAL B 1 202 ? 1.221 9.094 -6.688 1 97.75 202 VAL B N 1
ATOM 3622 C CA . VAL B 1 202 ? 2.428 8.805 -5.922 1 97.75 202 VAL B CA 1
ATOM 3623 C C . VAL B 1 202 ? 2.479 9.688 -4.684 1 97.75 202 VAL B C 1
ATOM 3625 O O . VAL B 1 202 ? 2.363 10.914 -4.781 1 97.75 202 VAL B O 1
ATOM 3628 N N . ARG B 1 203 ? 2.609 9.055 -3.523 1 95.5 203 ARG B N 1
ATOM 3629 C CA . ARG B 1 203 ? 2.723 9.766 -2.252 1 95.5 203 ARG B CA 1
ATOM 3630 C C . ARG B 1 203 ? 3.938 9.281 -1.464 1 95.5 203 ARG B C 1
ATOM 3632 O O . ARG B 1 203 ? 4.172 8.078 -1.35 1 95.5 203 ARG B O 1
ATOM 3639 N N . TRP B 1 204 ? 4.656 10.273 -0.947 1 94.75 204 TRP B N 1
ATOM 3640 C CA . TRP B 1 204 ? 5.816 9.969 -0.116 1 94.75 204 TRP B CA 1
ATOM 3641 C C . TRP B 1 204 ? 5.527 10.258 1.353 1 94.75 204 TRP B C 1
ATOM 3643 O O . TRP B 1 204 ? 4.957 11.305 1.684 1 94.75 204 TRP B O 1
ATOM 3653 N N . TYR B 1 205 ? 5.93 9.305 2.156 1 92.19 205 TYR B N 1
ATOM 3654 C CA . TYR B 1 205 ? 5.805 9.477 3.598 1 92.19 205 TYR B CA 1
ATOM 3655 C C . TYR B 1 205 ? 7.141 9.25 4.293 1 92.19 205 TYR B C 1
ATOM 3657 O O . TYR B 1 205 ? 7.941 8.414 3.857 1 92.19 205 TYR B O 1
ATOM 3665 N N . ARG B 1 206 ? 7.312 10.008 5.355 1 89.31 206 ARG B N 1
ATOM 3666 C CA . ARG B 1 206 ? 8.531 9.836 6.141 1 89.31 206 ARG B CA 1
ATOM 3667 C C . ARG B 1 206 ? 8.328 8.82 7.258 1 89.31 206 ARG B C 1
ATOM 3669 O O . ARG B 1 206 ? 7.297 8.836 7.938 1 89.31 206 ARG B O 1
ATOM 3676 N N . GLY B 1 207 ? 9.344 7.926 7.367 1 89.69 207 GLY B N 1
ATOM 3677 C CA . GLY B 1 207 ? 9.25 6.895 8.391 1 89.69 207 GLY B CA 1
ATOM 3678 C C . GLY B 1 207 ? 8.711 5.578 7.859 1 89.69 207 GLY B C 1
ATOM 3679 O O . GLY B 1 207 ? 8.391 5.461 6.676 1 89.69 207 GLY B O 1
ATOM 3680 N N . ALA B 1 208 ? 8.586 4.625 8.727 1 92.31 208 ALA B N 1
ATOM 3681 C CA . ALA B 1 208 ? 8.227 3.268 8.328 1 92.31 208 ALA B CA 1
ATOM 3682 C C . ALA B 1 208 ? 6.711 3.066 8.367 1 92.31 208 ALA B C 1
ATOM 3684 O O . ALA B 1 208 ? 6.199 2.055 7.883 1 92.31 208 ALA B O 1
ATOM 3685 N N . VAL B 1 209 ? 5.957 4.059 8.945 1 92.44 209 VAL B N 1
ATOM 3686 C CA . VAL B 1 209 ? 4.516 3.912 9.117 1 92.44 209 VAL B CA 1
ATOM 3687 C C . VAL B 1 209 ? 3.787 4.984 8.305 1 92.44 209 VAL B C 1
ATOM 3689 O O . VAL B 1 209 ? 4.168 6.156 8.336 1 92.44 209 VAL B O 1
ATOM 3692 N N . ILE B 1 210 ? 2.789 4.559 7.559 1 92.56 210 ILE B N 1
ATOM 3693 C CA . ILE B 1 210 ? 1.971 5.535 6.848 1 92.56 210 ILE B CA 1
ATOM 3694 C C . ILE B 1 210 ? 1.198 6.391 7.855 1 92.56 210 ILE B C 1
ATOM 3696 O O . ILE B 1 210 ? 0.84 5.914 8.938 1 92.56 210 ILE B O 1
ATOM 3700 N N . PRO B 1 211 ? 0.898 7.559 7.504 1 88.12 211 PRO B N 1
ATOM 3701 C CA . PRO B 1 211 ? 0.271 8.461 8.469 1 88.12 211 PRO B CA 1
ATOM 3702 C C . PRO B 1 211 ? -1.218 8.188 8.664 1 88.12 211 PRO B C 1
ATOM 3704 O O . PRO B 1 211 ? -1.842 7.539 7.816 1 88.12 211 PRO B O 1
ATOM 3707 N N . THR B 1 212 ? -1.821 8.602 9.805 1 83.62 212 THR B N 1
ATOM 3708 C CA . THR B 1 212 ? -3.258 8.539 10.055 1 83.62 212 THR B CA 1
ATOM 3709 C C . THR B 1 212 ? -3.998 9.586 9.227 1 83.62 212 THR B C 1
ATOM 3711 O O . THR B 1 212 ? -3.404 10.57 8.797 1 83.62 212 THR B O 1
ATOM 3714 N N . ALA B 1 213 ? -5.379 9.078 8.789 1 68.94 213 ALA B N 1
ATOM 3715 C CA . ALA B 1 213 ? -6.191 10.023 8.023 1 68.94 213 ALA B CA 1
ATOM 3716 C C . ALA B 1 213 ? -6.398 11.32 8.805 1 68.94 213 ALA B C 1
ATOM 3718 O O . ALA B 1 213 ? -6.438 12.406 8.219 1 68.94 213 ALA B O 1
ATOM 3719 N N . ASN B 1 214 ? -7.324 11.039 10.047 1 54.5 214 ASN B N 1
ATOM 3720 C CA . ASN B 1 214 ? -7.797 12.18 10.828 1 54.5 214 ASN B CA 1
ATOM 3721 C C . ASN B 1 214 ? -6.664 13.148 11.141 1 54.5 214 ASN B C 1
ATOM 3723 O O . ASN B 1 214 ? -6.844 14.094 11.914 1 54.5 214 ASN B O 1
ATOM 3727 N N . GLY B 1 215 ? -5.562 12.719 11.078 1 45.75 215 GLY B N 1
ATOM 3728 C CA . GLY B 1 215 ? -4.996 13.93 11.656 1 45.75 215 GLY B CA 1
ATOM 3729 C C . GLY B 1 215 ? -5.504 15.195 11.008 1 45.75 215 GLY B C 1
ATOM 3730 O O . GLY B 1 215 ? -5.32 15.406 9.805 1 45.75 215 GLY B O 1
ATOM 3731 N N . ALA B 1 216 ? -6.867 15.32 11.344 1 45 216 ALA B N 1
ATOM 3732 C CA . ALA B 1 216 ? -7.363 16.656 11.016 1 45 216 ALA B CA 1
ATOM 3733 C C . ALA B 1 216 ? -6.211 17.609 10.742 1 45 216 ALA B C 1
ATOM 3735 O O . ALA B 1 216 ? -5.719 18.281 11.648 1 45 216 ALA B O 1
ATOM 3736 N N . LEU B 1 217 ? -5.484 17.016 10.148 1 46.75 217 LEU B N 1
ATOM 3737 C CA . LEU B 1 217 ? -4.273 17.781 9.867 1 46.75 217 LEU B CA 1
ATOM 3738 C C . LEU B 1 217 ? -4.566 18.922 8.898 1 46.75 217 LEU B C 1
ATOM 3740 O O . LEU B 1 217 ? -5.141 18.703 7.828 1 46.75 217 LEU B O 1
ATOM 3744 N N . LEU B 1 218 ? -4.996 19.828 9.492 1 53.97 218 LEU B N 1
ATOM 3745 C CA . LEU B 1 218 ? -5.09 21.062 8.727 1 53.97 218 LEU B CA 1
ATOM 3746 C C . LEU B 1 218 ? -3.758 21.391 8.047 1 53.97 218 LEU B C 1
ATOM 3748 O O . LEU B 1 218 ? -2.693 21.156 8.625 1 53.97 218 LEU B O 1
ATOM 3752 N N . SER B 1 219 ? -3.906 21.516 6.844 1 57.41 219 SER B N 1
ATOM 3753 C CA . SER B 1 219 ? -2.703 21.969 6.164 1 57.41 219 SER B CA 1
ATOM 3754 C C . SER B 1 219 ? -2.078 23.156 6.887 1 57.41 219 SER B C 1
ATOM 3756 O O . SER B 1 219 ? -2.754 23.859 7.652 1 57.41 219 SER B O 1
ATOM 3758 N N . SER B 1 220 ? -0.821 23.203 6.723 1 60.22 220 SER B N 1
ATOM 3759 C CA . SER B 1 220 ? -0.168 24.391 7.27 1 60.22 220 SER B CA 1
ATOM 3760 C C . SER B 1 220 ? -0.85 25.672 6.793 1 60.22 220 SER B C 1
ATOM 3762 O O . SER B 1 220 ? -1.006 26.625 7.562 1 60.22 220 SER B O 1
ATOM 3764 N N . SER B 1 221 ? -1.28 25.562 5.582 1 65.88 221 SER B N 1
ATOM 3765 C CA . SER B 1 221 ? -1.947 26.75 5.043 1 65.88 221 SER B CA 1
ATOM 3766 C C . SER B 1 221 ? -3.297 26.984 5.719 1 65.88 221 SER B C 1
ATOM 3768 O O . SER B 1 221 ? -3.643 28.109 6.059 1 65.88 221 SER B O 1
ATOM 3770 N N . THR B 1 222 ? -3.943 25.828 5.953 1 69.19 222 THR B N 1
ATOM 3771 C CA . THR B 1 222 ? -5.23 25.969 6.625 1 69.19 222 THR B CA 1
ATOM 3772 C C . THR B 1 222 ? -5.039 26.375 8.086 1 69.19 222 THR B C 1
ATOM 3774 O O . THR B 1 222 ? -5.809 27.188 8.609 1 69.19 222 THR B O 1
ATOM 3777 N N . THR B 1 223 ? -4.09 25.766 8.625 1 71.31 223 THR B N 1
ATOM 3778 C CA . THR B 1 223 ? -3.777 26.156 9.992 1 71.31 223 THR B CA 1
ATOM 3779 C C . THR B 1 223 ? -3.422 27.641 10.07 1 71.31 223 THR B C 1
ATOM 3781 O O . THR B 1 223 ? -3.879 28.344 10.969 1 71.31 223 THR B O 1
ATOM 3784 N N . LEU B 1 224 ? -2.691 28.125 9.086 1 79 224 LEU B N 1
ATOM 3785 C CA . LEU B 1 224 ? -2.344 29.547 9.039 1 79 224 LEU B CA 1
ATOM 3786 C C . LEU B 1 224 ? -3.59 30.406 8.852 1 79 224 LEU B C 1
ATOM 3788 O O . LEU B 1 224 ? -3.707 31.469 9.461 1 79 224 LEU B O 1
ATOM 3792 N N . MET B 1 225 ? -4.473 29.891 8.117 1 83.44 225 MET B N 1
ATOM 3793 C CA . MET B 1 225 ? -5.711 30.625 7.887 1 83.44 225 MET B CA 1
ATOM 3794 C C . MET B 1 225 ? -6.547 30.703 9.156 1 83.44 225 MET B C 1
ATOM 3796 O O . MET B 1 225 ? -7.09 31.75 9.492 1 83.44 225 MET B O 1
ATOM 3800 N N . TYR B 1 226 ? -6.555 29.578 9.828 1 83.88 226 TYR B N 1
ATOM 3801 C CA . TYR B 1 226 ? -7.301 29.578 11.078 1 83.88 226 TYR B CA 1
ATOM 3802 C C . TYR B 1 226 ? -6.633 30.469 12.117 1 83.88 226 TYR B C 1
ATOM 3804 O O . TYR B 1 226 ? -7.312 31.156 12.875 1 83.88 226 TYR B O 1
ATOM 3812 N N . CYS B 1 227 ? -5.379 30.438 12.148 1 87.12 227 CYS B N 1
ATOM 3813 C CA . CYS B 1 227 ? -4.664 31.312 13.078 1 87.12 227 CYS B CA 1
ATOM 3814 C C . CYS B 1 227 ? -4.855 32.781 12.703 1 87.12 227 CYS B C 1
ATOM 3816 O O . CYS B 1 227 ? -5.02 33.625 13.578 1 87.12 227 CYS B O 1
ATOM 3818 N N . PHE B 1 228 ? -4.902 33.125 11.461 1 91.12 228 PHE B N 1
ATOM 3819 C CA . PHE B 1 228 ? -5.121 34.469 10.984 1 91.12 228 PHE B CA 1
ATOM 3820 C C . PHE B 1 228 ? -6.531 34.938 11.328 1 91.12 228 PHE B C 1
ATOM 3822 O O . PHE B 1 228 ? -6.727 36.094 11.781 1 91.12 228 PHE B O 1
ATOM 3829 N N . ALA B 1 229 ? -7.449 34.094 11.18 1 92.19 229 ALA B N 1
ATOM 3830 C CA . ALA B 1 229 ? -8.828 34.406 11.539 1 92.19 229 ALA B CA 1
ATOM 3831 C C . ALA B 1 229 ? -8.953 34.656 13.039 1 92.19 229 ALA B C 1
ATOM 3833 O O . ALA B 1 229 ? -9.648 35.562 13.477 1 92.19 229 ALA B O 1
ATOM 3834 N N . THR B 1 230 ? -8.32 33.844 13.797 1 92.69 230 THR B N 1
ATOM 3835 C CA . THR B 1 230 ? -8.328 34 15.242 1 92.69 230 THR B CA 1
ATOM 3836 C C . THR B 1 230 ? -7.676 35.344 15.633 1 92.69 230 THR B C 1
ATOM 3838 O O . THR B 1 230 ? -8.141 36 16.547 1 92.69 230 THR B O 1
ATOM 3841 N N . PHE B 1 231 ? -6.645 35.75 14.992 1 93.38 231 PHE B N 1
ATOM 3842 C CA . PHE B 1 231 ? -5.957 37 15.211 1 93.38 231 PHE B CA 1
ATOM 3843 C C . PHE B 1 231 ? -6.895 38.188 14.953 1 93.38 231 PHE B C 1
ATOM 3845 O O . PHE B 1 231 ? -7.059 39.031 15.812 1 93.38 231 PHE B O 1
ATOM 3852 N N . ILE B 1 232 ? -7.508 38.125 13.836 1 94.06 232 ILE B N 1
ATOM 3853 C CA . ILE B 1 232 ? -8.383 39.219 13.445 1 94.06 232 ILE B CA 1
ATOM 3854 C C . ILE B 1 232 ? -9.586 39.281 14.375 1 94.06 232 ILE B C 1
ATOM 3856 O O . ILE B 1 232 ? -9.984 40.375 14.82 1 94.06 232 ILE B O 1
ATOM 3860 N N . GLY B 1 233 ? -10.109 38.125 14.625 1 94.69 233 GLY B N 1
ATOM 3861 C CA . GLY B 1 233 ? -11.25 38.062 15.523 1 94.69 233 GLY B CA 1
ATOM 3862 C C . GLY B 1 233 ? -10.938 38.562 16.922 1 94.69 233 GLY B C 1
ATOM 3863 O O . GLY B 1 233 ? -11.695 39.344 17.5 1 94.69 233 GLY B O 1
ATOM 3864 N N . THR B 1 234 ? -9.859 38.125 17.453 1 93.75 234 THR B N 1
ATOM 3865 C CA . THR B 1 234 ? -9.445 38.5 18.797 1 93.75 234 THR B CA 1
ATOM 3866 C C . THR B 1 234 ? -9.133 40 18.844 1 93.75 234 THR B C 1
ATOM 3868 O O . THR B 1 234 ? -9.508 40.688 19.797 1 93.75 234 THR B O 1
ATOM 3871 N N . LEU B 1 235 ? -8.414 40.5 17.891 1 93.69 235 LEU B N 1
ATOM 3872 C CA . LEU B 1 235 ? -8.086 41.906 17.781 1 93.69 235 LEU B CA 1
ATOM 3873 C C . LEU B 1 235 ? -9.352 42.75 17.75 1 93.69 235 LEU B C 1
ATOM 3875 O O . LEU B 1 235 ? -9.477 43.719 18.516 1 93.69 235 LEU B O 1
ATOM 3879 N N . ALA B 1 236 ? -10.305 42.344 16.969 1 94 236 ALA B N 1
ATOM 3880 C CA . ALA B 1 236 ? -11.547 43.094 16.812 1 94 236 ALA B CA 1
ATOM 3881 C C . ALA B 1 236 ? -12.367 43.094 18.094 1 94 236 ALA B C 1
ATOM 3883 O O . ALA B 1 236 ? -12.867 44.125 18.531 1 94 236 ALA B O 1
ATOM 3884 N N . ILE B 1 237 ? -12.422 42 18.719 1 92.88 237 ILE B N 1
ATOM 3885 C CA . ILE B 1 237 ? -13.219 41.875 19.938 1 92.88 237 ILE B CA 1
ATOM 3886 C C . ILE B 1 237 ? -12.555 42.625 21.078 1 92.88 237 ILE B C 1
ATOM 3888 O O . ILE B 1 237 ? -13.227 43.344 21.844 1 92.88 237 ILE B O 1
ATOM 3892 N N . THR B 1 238 ? -11.258 42.5 21.172 1 91.94 238 THR B N 1
ATOM 3893 C CA . THR B 1 238 ? -10.539 43.188 22.25 1 91.94 238 THR B CA 1
ATOM 3894 C C . THR B 1 238 ? -10.641 44.688 22.094 1 91.94 238 THR B C 1
ATOM 3896 O O . THR B 1 238 ? -10.898 45.406 23.078 1 91.94 238 THR B O 1
ATOM 3899 N N . ILE B 1 239 ? -10.547 45.219 20.969 1 90.06 239 ILE B N 1
ATOM 3900 C CA . ILE B 1 239 ? -10.656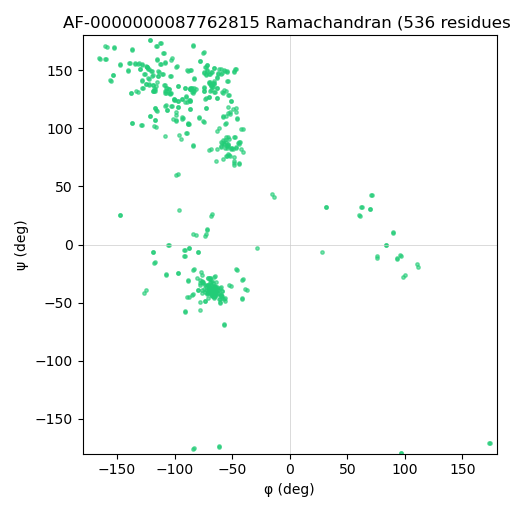 46.656 20.719 1 90.06 239 ILE B CA 1
ATOM 3901 C C . ILE B 1 239 ? -12.078 47.125 21 1 90.06 239 ILE B C 1
ATOM 3903 O O . ILE B 1 239 ? -12.281 48.156 21.656 1 90.06 239 ILE B O 1
ATOM 3907 N N . ALA B 1 240 ? -13.023 46.375 20.656 1 91.88 240 ALA B N 1
ATOM 3908 C CA . ALA B 1 240 ? -14.422 46.719 20.875 1 91.88 240 ALA B CA 1
ATOM 3909 C C . ALA B 1 240 ? -14.75 46.75 22.359 1 91.88 240 ALA B C 1
ATOM 3911 O O . ALA B 1 240 ? -15.438 47.656 22.844 1 91.88 240 ALA B O 1
ATOM 3912 N N . VAL B 1 241 ? -14.195 45.875 23.047 1 90.88 241 VAL B N 1
ATOM 3913 C CA . VAL B 1 241 ? -14.477 45.781 24.484 1 90.88 241 VAL B CA 1
ATOM 3914 C C . VAL B 1 241 ? -13.734 46.906 25.219 1 90.88 241 VAL B C 1
ATOM 3916 O O . VAL B 1 241 ? -14.305 47.562 26.094 1 90.88 241 VAL B O 1
ATOM 3919 N N . LEU B 1 242 ? -12.516 47.188 24.859 1 87.88 242 LEU B N 1
ATOM 3920 C CA . LEU B 1 242 ? -11.727 48.219 25.547 1 87.88 242 LEU B CA 1
ATOM 3921 C C . LEU B 1 242 ? -12.242 49.594 25.234 1 87.88 242 LEU B C 1
ATOM 3923 O O . LEU B 1 242 ? -12.414 50.438 26.141 1 87.88 242 LEU B O 1
ATOM 3927 N N . TYR B 1 243 ? -12.578 49.875 24.047 1 85.69 243 TYR B N 1
ATOM 3928 C CA . TYR B 1 243 ? -13.07 51.188 23.641 1 85.69 243 TYR B CA 1
ATOM 3929 C C . TYR B 1 243 ? -14.531 51.375 24.047 1 85.69 243 TYR B C 1
ATOM 3931 O O . TYR B 1 243 ? -14.977 52.5 24.312 1 85.69 243 TYR B O 1
ATOM 3939 N N . GLY B 1 244 ? -15.203 50.312 24.078 1 84.25 244 GLY B N 1
ATOM 3940 C CA . GLY B 1 244 ? -16.625 50.406 24.344 1 84.25 244 GLY B CA 1
ATOM 3941 C C . GLY B 1 244 ? -16.969 50.375 25.828 1 84.25 244 GLY B C 1
ATOM 3942 O O . GLY B 1 244 ? -17.906 51.031 26.281 1 84.25 244 GLY B O 1
ATOM 3943 N N . PHE B 1 245 ? -16.141 49.688 26.5 1 84.75 245 PHE B N 1
ATOM 3944 C CA . PHE B 1 245 ? -16.594 49.438 27.859 1 84.75 245 PHE B CA 1
ATOM 3945 C C . PHE B 1 245 ? -15.531 49.875 28.859 1 84.75 245 PHE B C 1
ATOM 3947 O O . PHE B 1 245 ? -15.828 50.594 29.828 1 84.75 245 PHE B O 1
ATOM 3954 N N . VAL B 1 246 ? -14.359 49.594 28.547 1 84.94 246 VAL B N 1
ATOM 3955 C CA . VAL B 1 246 ? -13.328 49.75 29.562 1 84.94 246 VAL B CA 1
ATOM 3956 C C . VAL B 1 246 ? -12.844 51.219 29.578 1 84.94 246 VAL B C 1
ATOM 3958 O O . VAL B 1 246 ? -12.789 51.844 30.641 1 84.94 246 VAL B O 1
ATOM 3961 N N . PHE B 1 247 ? -12.641 51.812 28.516 1 82.44 247 PHE B N 1
ATOM 3962 C CA . PHE B 1 247 ? -12.047 53.156 28.453 1 82.44 247 PHE B CA 1
ATOM 3963 C C . PHE B 1 247 ? -13.039 54.219 28.906 1 82.44 247 PHE B C 1
ATOM 3965 O O . PHE B 1 247 ? -12.695 55.094 29.688 1 82.44 247 PHE B O 1
ATOM 3972 N N . PRO B 1 248 ? -14.25 54.094 28.531 1 82.19 248 PRO B N 1
ATOM 3973 C CA . PRO B 1 248 ? -15.188 55.094 29.016 1 82.19 248 PRO B CA 1
ATOM 3974 C C . PRO B 1 248 ? -15.398 55.031 30.531 1 82.19 248 PRO B C 1
ATOM 3976 O O . PRO B 1 248 ? -15.523 56.062 31.188 1 82.19 248 PRO B O 1
ATOM 3979 N N . LYS B 1 249 ? -15.352 53.969 31.078 1 82.25 249 LYS B N 1
ATOM 3980 C CA . LYS B 1 249 ? -15.5 53.812 32.531 1 82.25 249 LYS B CA 1
ATOM 3981 C C . LYS B 1 249 ? -14.281 54.344 33.281 1 82.25 249 LYS B C 1
ATOM 3983 O O . LYS B 1 249 ? -14.406 55.062 34.281 1 82.25 249 LYS B O 1
ATOM 3988 N N . LYS B 1 250 ? -13.172 54.094 32.688 1 81.94 250 LYS B N 1
ATOM 3989 C CA . LYS B 1 250 ? -11.938 54.531 33.312 1 81.94 250 LYS B CA 1
ATOM 3990 C C . LYS B 1 250 ? -11.781 56.062 33.188 1 81.94 250 LYS B C 1
ATOM 3992 O O . LYS B 1 250 ? -11.281 56.719 34.094 1 81.94 250 LYS B O 1
ATOM 3997 N N . LEU B 1 251 ? -12.211 56.625 32.156 1 78.69 251 LEU B N 1
ATOM 3998 C CA . LEU B 1 251 ? -12.164 58.062 31.953 1 78.69 251 LEU B CA 1
ATOM 3999 C C . LEU B 1 251 ? -13.078 58.812 32.938 1 78.69 251 LEU B C 1
ATOM 4001 O O . LEU B 1 251 ? -12.703 59.812 33.5 1 78.69 251 LEU B O 1
ATOM 4005 N N . LYS B 1 252 ? -14.25 58.219 33.188 1 76.44 252 LYS B N 1
ATOM 4006 C CA . LYS B 1 252 ? -15.195 58.812 34.125 1 76.44 252 LYS B CA 1
ATOM 4007 C C . LYS B 1 252 ? -14.648 58.812 35.562 1 76.44 252 LYS B C 1
ATOM 4009 O O . LYS B 1 252 ? -14.773 59.812 36.281 1 76.44 252 LYS B O 1
ATOM 4014 N N . VAL B 1 253 ? -13.969 57.812 35.812 1 79.25 253 VAL B N 1
ATOM 4015 C CA . VAL B 1 253 ? -13.43 57.656 37.156 1 79.25 253 VAL B CA 1
ATOM 4016 C C . VAL B 1 253 ? -12.281 58.656 37.344 1 79.25 253 VAL B C 1
ATOM 4018 O O . VAL B 1 253 ? -12.195 59.312 38.375 1 79.25 253 VAL B O 1
ATOM 4021 N N . GLU B 1 254 ? -11.508 58.844 36.344 1 75.5 254 GLU B N 1
ATOM 4022 C CA . GLU B 1 254 ? -10.359 59.75 36.438 1 75.5 254 GLU B CA 1
ATOM 4023 C C . GLU B 1 254 ? -10.781 61.188 36.406 1 75.5 254 GLU B C 1
ATOM 4025 O O . GLU B 1 254 ? -10.211 62.031 37.094 1 75.5 254 GLU B O 1
ATOM 4030 N N . MET B 1 255 ? -11.797 61.531 35.719 1 72.38 255 MET B N 1
ATOM 4031 C CA . MET B 1 255 ? -12.312 62.906 35.688 1 72.38 255 MET B CA 1
ATOM 4032 C C . MET B 1 255 ? -12.953 63.281 37.031 1 72.38 255 MET B C 1
ATOM 4034 O O . MET B 1 255 ? -12.812 64.438 37.5 1 72.38 255 MET B O 1
ATOM 4038 N N . ARG B 1 256 ? -13.586 62.375 37.656 1 71.25 256 ARG B N 1
ATOM 4039 C CA . ARG B 1 256 ? -14.211 62.625 38.969 1 71.25 256 ARG B CA 1
ATOM 4040 C C . ARG B 1 256 ? -13.164 62.875 40.031 1 71.25 256 ARG B C 1
ATOM 4042 O O . ARG B 1 256 ? -13.383 63.656 40.969 1 71.25 256 ARG B O 1
ATOM 4049 N N . ARG B 1 257 ? -12.094 62.281 39.875 1 72 257 ARG B N 1
ATOM 4050 C CA . ARG B 1 257 ? -11.031 62.375 40.875 1 72 257 ARG B CA 1
ATOM 4051 C C . ARG B 1 257 ? -10.305 63.719 40.781 1 72 257 ARG B C 1
ATOM 4053 O O . ARG B 1 257 ? -9.867 64.25 41.781 1 72 257 ARG B O 1
ATOM 4060 N N . HIS B 1 258 ? -10.164 64.312 39.656 1 65 258 HIS B N 1
ATOM 4061 C CA . HIS B 1 258 ? -9.312 65.5 39.531 1 65 258 HIS B CA 1
ATOM 4062 C C . HIS B 1 258 ? -10.156 66.75 39.344 1 65 258 HIS B C 1
ATOM 4064 O O . HIS B 1 258 ? -9.648 67.875 39.5 1 65 258 HIS B O 1
ATOM 4070 N N . ILE B 1 259 ? -11.289 66.75 38.875 1 60.66 259 ILE B N 1
ATOM 4071 C CA . ILE B 1 259 ? -12.102 67.938 38.812 1 60.66 259 ILE B CA 1
ATOM 4072 C C . ILE B 1 259 ? -13.039 68 40 1 60.66 259 ILE B C 1
ATOM 4074 O O . ILE B 1 259 ? -13.961 67.25 40.156 1 60.66 259 ILE B O 1
ATOM 4078 N N . PRO B 1 260 ? -12.57 68.75 41.125 1 52.66 260 PRO B N 1
ATOM 4079 C CA . PRO B 1 260 ? -13.461 69.062 42.25 1 52.66 260 PRO B CA 1
ATOM 4080 C C . PRO B 1 260 ? -14.758 69.75 41.781 1 52.66 260 PRO B C 1
ATOM 4082 O O . PRO B 1 260 ? -14.75 70.562 40.875 1 52.66 260 PRO B O 1
ATOM 4085 N N . GLY B 1 261 ? -16.156 69.188 41.969 1 53.69 261 GLY B N 1
ATOM 4086 C CA . GLY B 1 261 ? -17.484 69.688 41.688 1 53.69 261 GLY B CA 1
ATOM 4087 C C . GLY B 1 261 ? -18.203 68.938 40.562 1 53.69 261 GLY B C 1
ATOM 4088 O O . GLY B 1 261 ? -19.281 69.375 40.156 1 53.69 261 GLY B O 1
ATOM 4089 N N . THR B 1 262 ? -17.469 68.25 39.75 1 47.69 262 THR B N 1
ATOM 4090 C CA . THR B 1 262 ? -18.125 67.625 38.625 1 47.69 262 THR B CA 1
ATOM 4091 C C . THR B 1 262 ? -18.984 66.438 39.094 1 47.69 262 THR B C 1
ATOM 4093 O O . THR B 1 262 ? -19.422 65.625 38.281 1 47.69 262 THR B O 1
ATOM 4096 N N . SER B 1 263 ? -19.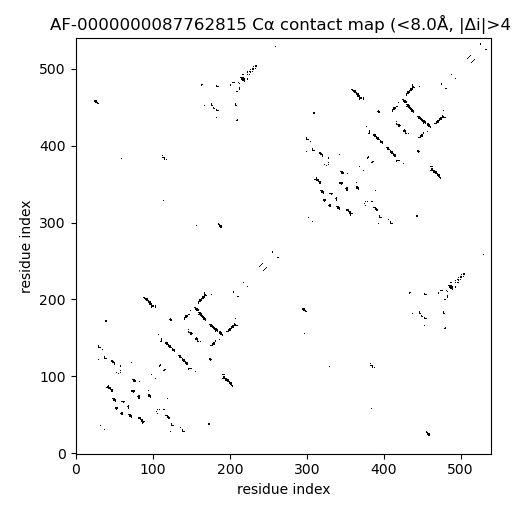281 66.188 40.312 1 45.34 263 SER B N 1
ATOM 4097 C CA . SER B 1 263 ? -20.391 65.312 40.656 1 45.34 263 SER B CA 1
ATOM 4098 C C . SER B 1 263 ? -21.547 65.5 39.688 1 45.34 263 SER B C 1
ATOM 4100 O O . SER B 1 263 ? -22.312 64.562 39.469 1 45.34 263 SER B O 1
ATOM 4102 N N . GLY B 1 264 ? -21.938 66.75 39.188 1 42.34 264 GLY B N 1
ATOM 4103 C CA . GLY B 1 264 ? -23.109 67.062 38.375 1 42.34 264 GLY B CA 1
ATOM 4104 C C . GLY B 1 264 ? -22.922 66.625 36.938 1 42.34 264 GLY B C 1
ATOM 4105 O O . GLY B 1 264 ? -23.844 66.75 36.125 1 42.34 264 GLY B O 1
ATOM 4106 N N . TYR B 1 265 ? -21.797 66.5 36.344 1 40.16 265 TYR B N 1
ATOM 4107 C CA . TYR B 1 265 ? -21.656 66.188 34.938 1 40.16 265 TYR B CA 1
ATOM 4108 C C . TYR B 1 265 ? -22 64.75 34.625 1 40.16 265 TYR B C 1
ATOM 4110 O O . TYR B 1 265 ? -21.719 64.25 33.531 1 40.16 265 TYR B O 1
ATOM 4118 N N . ASP B 1 266 ? -22.516 63.844 35.344 1 40.38 266 ASP B N 1
ATOM 4119 C CA . ASP B 1 266 ? -23.062 62.562 35 1 40.38 266 ASP B CA 1
ATOM 4120 C C . ASP B 1 266 ? -23.906 62.625 33.719 1 40.38 266 ASP B C 1
ATOM 4122 O O . ASP B 1 266 ? -24.266 61.625 33.156 1 40.38 266 ASP B O 1
ATOM 4126 N N . SER B 1 267 ? -24.594 63.75 33.344 1 40.38 267 SER B N 1
ATOM 4127 C CA . SER B 1 267 ? -25.672 63.719 32.344 1 40.38 267 SER B CA 1
ATOM 4128 C C . SER B 1 267 ? -25.109 63.531 30.938 1 40.38 267 SER B C 1
ATOM 4130 O O . SER B 1 267 ? -25.781 62.969 30.062 1 40.38 267 SER B O 1
ATOM 4132 N N . LYS B 1 268 ? -24.047 64.25 30.344 1 39.81 268 LYS B N 1
ATOM 4133 C CA . LYS B 1 268 ? -23.844 64.25 28.906 1 39.81 268 LYS B CA 1
ATOM 4134 C C . LYS B 1 268 ? -23.062 63.031 28.438 1 39.81 268 LYS B C 1
ATOM 4136 O O . LYS B 1 268 ? -22.828 62.844 27.234 1 39.81 268 LYS B O 1
ATOM 4141 N N . LEU B 1 269 ? -22.297 62.281 29.141 1 37.53 269 LEU B N 1
ATOM 4142 C CA . LEU B 1 269 ? -21.594 61.156 28.516 1 37.53 269 LEU B CA 1
ATOM 4143 C C . LEU B 1 269 ? -22.516 59.969 28.406 1 37.53 269 LEU B C 1
ATOM 4145 O O . LEU B 1 269 ? -22.062 58.844 28.125 1 37.53 269 LEU B O 1
ATOM 4149 N N . ASP B 1 270 ? -23.875 60.031 28.688 1 31.38 270 ASP B N 1
ATOM 4150 C CA . ASP B 1 270 ? -24.766 59 28.188 1 31.38 270 ASP B CA 1
ATOM 4151 C C . ASP B 1 270 ? -24.969 59.125 26.688 1 31.38 270 ASP B C 1
ATOM 4153 O O . ASP B 1 270 ? -25.172 60.219 26.172 1 31.38 270 ASP B O 1
#

Foldseek 3Di:
DPPPPPPPPPPPPPPPPPPPPVPPDDDDPPDQVPDDFQADDFFDKKWKKWFDADQVQRHTDADPVRDTDIGTAAAFPVVRHGDIDTQQDWDKDKGKGWQAPSNVSNVVCLQVVVYWGKMKIFQGDFDCDPVDNDTDPGDIEIETARWYWDDDDFKIWTQQEKEKEWEFEPPNNTTDYIYIYGDDPGTDIGGHGDMGMHIYGYDYDYDDDDDDDPPCPQDPVRVVVVVVVVVVVVVVVVVCCCVPPVVVVVVVVVCPVPDPPVPPVVPPVD/DPPPPPPPPPPPPPPPPPPPPVPPDDDDPPDQVPDDFQADDFFDKKWKKWFDADQPQRHTDADPVRDTDIGTAAAFPVVRHGDIDTQQDWDKDKGKGWQAPSNVSNVVCLQVVVDWGKMKIFQGDFDCDPPPSDTPPGDIEIETARWYWDDDDFKIWTQQEKEKEWEFEPPNNTTDYIYIYHDDPGTDIDGHGDMGMHIYGYDYDYDDDDDDDPPCPDDPVRVVVVVVVVVVVVVVVVVCCCVPPVVVVVVVVVCPVPDPPVPPVPPPVD

Nearest PDB structures (foldseek):
  7fh1-assembly1_B  TM=3.792E-01  e=2.725E-04  Homo sapiens
  7fh1-assembly1_B  TM=3.792E-01  e=1.486E-04  Homo sapiens
  5krp-assembly1_C  TM=1.391E-01  e=7.155E+00  Artocarpus altilis

Secondary structure (DSSP, 8-state):
-------------------------EEESS--TT---BPPPTT-EEE-EEE-B-TTT-PBPB-TTSPBPEEEPPEETTTTEE-EEETT--EEEEEEEE--HHHHHHHHHHHTTSS-EEEEEESSB----SSSSS-----EEEEEEE--EEE-SS-EEE--EEEEEEEE-SSTT-EEEEEEEE--SEEEEE-TT-EEEEEEEEEEEESSSPPPS----B-HHHHHHHHHHHHHHHHHHHHHHIIIIIHHHHHHHHHHHHSTTGGGGGGTT-/-------------------------EEESS--TT---BPPPTT-EEE-EEE-B-TTT-PBPB-TTSPBPEEEPPEETTTTEE-EEETT--EEEEEEEE--HHHHHHHHHHHTTSS-EEEEEESSB----TTT-------EEEEEEE--EEE-SS-EEE--EEEEEEEE-SSSS-EEEEEEEE--SEEEEE-TT-EEEEEEEEEEEESSSPPPS----B-HHHHHHHHHHHHHHHHHHHHHHIIIIIHHHHHHHHHHHHSTTGGGGGGTT-

Organism: Geotrichum candidum (NCBI:txid1173061)

Radius of gyration: 35.71 Å; Cα contacts (8 Å, |Δi|>4): 1100; chains: 2; bounding box: 74×121×154 Å